Protein AF-A0A1E7FK14-F1 (afdb_monomer)

Organism: NCBI:txid635003

Structure (mmCIF, N/CA/C/O backbone):
data_AF-A0A1E7FK14-F1
#
_entry.id   AF-A0A1E7FK14-F1
#
loop_
_atom_site.group_PDB
_atom_site.id
_atom_site.type_symbol
_atom_site.label_atom_id
_atom_site.label_alt_id
_atom_site.label_comp_id
_atom_site.label_asym_id
_atom_site.label_entity_id
_atom_site.label_seq_id
_atom_site.pdbx_PDB_ins_code
_atom_site.Cartn_x
_atom_site.Cartn_y
_atom_site.Cartn_z
_atom_site.occupancy
_atom_site.B_iso_or_equiv
_atom_site.auth_seq_id
_atom_site.auth_comp_id
_atom_site.auth_asym_id
_atom_site.auth_atom_id
_atom_site.pdbx_PDB_model_num
ATOM 1 N N . MET A 1 1 ? -9.825 103.302 -11.174 1.00 54.91 1 MET A N 1
ATOM 2 C CA . MET A 1 1 ? -8.978 102.121 -10.896 1.00 54.91 1 MET A CA 1
ATOM 3 C C . MET A 1 1 ? -7.539 102.565 -11.020 1.00 54.91 1 MET A C 1
ATOM 5 O O . MET A 1 1 ? -7.204 103.149 -12.040 1.00 54.91 1 MET A O 1
ATOM 9 N N . SER A 1 2 ? -6.753 102.383 -9.963 1.00 63.03 2 SER A N 1
ATOM 10 C CA . SER A 1 2 ? -5.361 102.834 -9.894 1.00 63.03 2 SER A CA 1
ATOM 11 C C . SER A 1 2 ? -4.469 101.930 -10.756 1.00 63.03 2 SER A C 1
ATOM 13 O O . SER A 1 2 ? -4.699 100.721 -10.796 1.00 63.03 2 SER A O 1
ATOM 15 N N . GLU A 1 3 ? -3.441 102.471 -11.422 1.00 67.12 3 GLU A N 1
ATOM 16 C CA . GLU A 1 3 ? -2.403 101.675 -12.116 1.00 67.12 3 GLU A CA 1
ATOM 17 C C . GLU A 1 3 ? -1.784 100.604 -11.198 1.00 67.12 3 GLU A C 1
ATOM 19 O O . GLU A 1 3 ? -1.398 99.522 -11.649 1.00 67.12 3 GLU A O 1
ATOM 24 N N . LEU A 1 4 ? -1.776 100.864 -9.887 1.00 66.75 4 LEU A N 1
ATOM 25 C CA . LEU A 1 4 ? -1.326 99.931 -8.861 1.00 66.75 4 LEU A CA 1
ATOM 26 C C . LEU A 1 4 ? -2.174 98.644 -8.822 1.00 66.75 4 LEU A C 1
ATOM 28 O O . LEU A 1 4 ? -1.624 97.551 -8.686 1.00 66.75 4 LEU A O 1
ATOM 32 N N . ASP A 1 5 ? -3.490 98.740 -9.030 1.00 65.00 5 ASP A N 1
ATOM 33 C CA . ASP A 1 5 ? -4.395 97.581 -9.027 1.00 65.00 5 ASP A CA 1
ATOM 34 C C . ASP A 1 5 ? -4.192 96.698 -10.271 1.00 65.00 5 ASP A C 1
A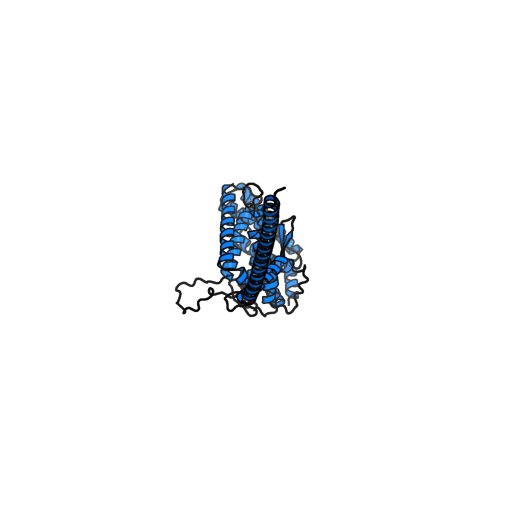TOM 36 O O . ASP A 1 5 ? -4.296 95.467 -10.204 1.00 65.00 5 ASP A O 1
ATOM 40 N N . GLN A 1 6 ? -3.847 97.301 -11.417 1.00 69.44 6 GLN A N 1
ATOM 41 C CA . GLN A 1 6 ? -3.500 96.560 -12.636 1.00 69.44 6 GLN A CA 1
ATOM 42 C C . GLN A 1 6 ? -2.147 95.850 -12.511 1.00 69.44 6 GLN A C 1
ATOM 44 O O . GLN A 1 6 ? -2.032 94.692 -12.922 1.00 69.44 6 GLN A O 1
ATOM 49 N N . LEU A 1 7 ? -1.150 96.489 -11.893 1.00 69.50 7 LEU A N 1
ATOM 50 C CA . LEU A 1 7 ? 0.145 95.868 -11.602 1.00 69.50 7 LEU A CA 1
ATOM 51 C C . LEU A 1 7 ? 0.003 94.681 -10.641 1.00 69.50 7 LEU A C 1
ATOM 53 O O . LEU A 1 7 ? 0.540 93.607 -10.917 1.00 69.50 7 LEU A O 1
ATOM 57 N N . ILE A 1 8 ? -0.783 94.823 -9.569 1.00 70.81 8 ILE A N 1
ATOM 58 C CA . ILE A 1 8 ? -1.052 93.738 -8.612 1.00 70.81 8 ILE A CA 1
ATO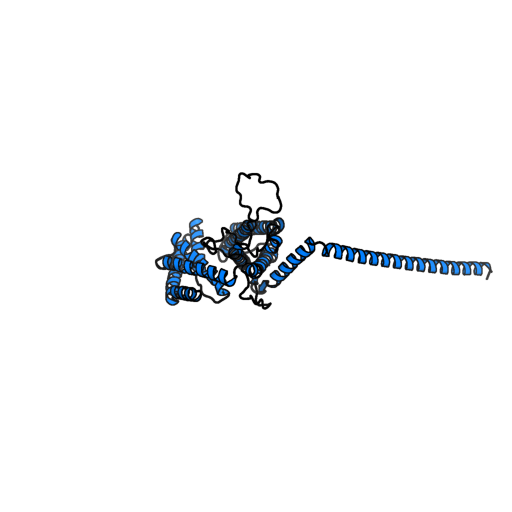M 59 C C . ILE A 1 8 ? -1.802 92.577 -9.293 1.00 70.81 8 ILE A C 1
ATOM 61 O O . ILE A 1 8 ? -1.426 91.411 -9.135 1.00 70.81 8 ILE A O 1
ATOM 65 N N . SER A 1 9 ? -2.810 92.870 -10.122 1.00 74.69 9 SER A N 1
ATOM 66 C CA . SER A 1 9 ? -3.571 91.857 -10.871 1.00 74.69 9 SER A CA 1
ATOM 67 C C . SER A 1 9 ? -2.709 91.093 -11.887 1.00 74.69 9 SER A C 1
ATOM 69 O O . SER A 1 9 ? -2.771 89.858 -11.966 1.00 74.69 9 SER A O 1
ATOM 71 N N . ASN A 1 10 ? -1.840 91.796 -12.619 1.00 73.44 10 ASN A N 1
ATOM 72 C CA . ASN A 1 10 ? -0.909 91.176 -13.562 1.00 73.44 10 ASN A CA 1
ATOM 73 C C . ASN A 1 10 ? 0.128 90.310 -12.839 1.00 73.44 10 ASN A C 1
ATOM 75 O O . ASN A 1 10 ? 0.383 89.184 -13.266 1.00 73.44 10 ASN A O 1
ATOM 79 N N . ASN A 1 11 ? 0.638 90.757 -11.689 1.00 75.00 11 ASN A N 1
ATOM 80 C CA . ASN A 1 11 ? 1.580 89.975 -10.891 1.00 75.00 11 ASN A CA 1
ATOM 81 C C . ASN A 1 11 ? 0.926 88.694 -10.328 1.00 75.00 11 ASN A C 1
ATOM 83 O O . ASN A 1 11 ? 1.522 87.614 -10.335 1.00 75.00 11 ASN A O 1
ATOM 87 N N . HIS A 1 12 ? -0.351 88.754 -9.934 1.00 74.38 12 HIS A N 1
ATOM 88 C CA . HIS A 1 12 ? -1.115 87.566 -9.538 1.00 74.38 12 HIS A CA 1
ATOM 89 C C . HIS A 1 12 ? -1.366 86.586 -10.693 1.00 74.38 12 HIS A C 1
ATOM 91 O O . HIS A 1 12 ? -1.294 85.370 -10.479 1.00 74.38 12 HIS A O 1
ATOM 97 N N . LYS A 1 13 ? -1.630 87.073 -11.915 1.00 79.19 13 LYS A N 1
ATOM 98 C CA . LYS A 1 13 ? -1.762 86.215 -13.107 1.00 79.19 13 LYS A CA 1
ATOM 99 C C . LYS A 1 13 ? -0.442 85.523 -13.447 1.00 79.19 13 LYS A C 1
ATOM 101 O O . LYS A 1 13 ? -0.444 84.306 -13.637 1.00 79.19 13 LYS A O 1
ATOM 106 N N . THR A 1 14 ? 0.674 86.250 -13.430 1.00 79.75 14 THR A N 1
ATOM 107 C CA . THR A 1 14 ? 2.014 85.694 -13.679 1.00 79.75 14 THR A CA 1
ATOM 108 C C . THR A 1 14 ? 2.377 84.640 -12.633 1.00 79.75 14 THR A C 1
ATOM 110 O O . THR A 1 14 ? 2.727 83.514 -12.987 1.00 79.75 14 THR A O 1
ATOM 113 N N . ASN A 1 15 ? 2.151 84.927 -11.347 1.00 80.44 15 ASN A N 1
ATOM 114 C CA . ASN A 1 15 ? 2.373 83.965 -10.264 1.00 80.44 15 ASN A CA 1
ATOM 115 C C . ASN A 1 15 ? 1.471 82.721 -10.371 1.00 80.44 15 ASN A C 1
ATOM 117 O O . ASN A 1 15 ? 1.898 81.609 -10.047 1.00 80.44 15 ASN A O 1
ATOM 121 N N . ARG A 1 16 ? 0.232 82.858 -10.866 1.00 79.06 16 ARG A N 1
ATOM 122 C CA . ARG A 1 16 ? -0.641 81.705 -11.160 1.00 79.06 16 ARG A CA 1
ATOM 123 C C . ARG A 1 16 ? -0.101 80.843 -12.300 1.00 79.06 16 ARG A C 1
ATOM 125 O O . ARG A 1 16 ? -0.179 79.618 -12.202 1.00 79.06 16 ARG A O 1
ATOM 132 N N . ILE A 1 17 ? 0.438 81.450 -13.358 1.00 84.94 17 ILE A N 1
ATOM 133 C CA . ILE A 1 17 ? 1.021 80.729 -14.500 1.00 84.94 17 ILE A CA 1
ATOM 134 C C . ILE A 1 17 ? 2.284 79.976 -14.066 1.00 84.94 17 ILE A C 1
ATOM 136 O O . ILE A 1 17 ? 2.394 78.782 -14.352 1.00 84.94 17 ILE A O 1
ATOM 140 N N . ILE A 1 18 ? 3.170 80.622 -13.302 1.00 84.25 18 ILE A N 1
ATOM 141 C CA . ILE A 1 18 ? 4.391 80.004 -12.759 1.00 84.25 18 ILE A CA 1
ATOM 142 C C . ILE A 1 18 ? 4.031 78.792 -11.892 1.00 84.25 18 ILE A C 1
ATOM 144 O O . ILE A 1 18 ? 4.452 77.676 -12.196 1.00 84.25 18 ILE A O 1
ATOM 148 N N . ARG A 1 19 ? 3.128 78.953 -10.913 1.00 81.75 19 ARG A N 1
ATOM 149 C CA . ARG A 1 19 ? 2.678 77.839 -10.054 1.00 81.75 19 ARG A CA 1
ATOM 150 C C . ARG A 1 19 ? 2.015 76.705 -10.843 1.00 81.75 19 ARG A C 1
ATOM 152 O O . ARG A 1 19 ? 2.144 75.534 -10.482 1.00 81.75 19 ARG A O 1
ATOM 159 N N . LYS A 1 20 ? 1.282 77.012 -11.922 1.00 85.75 20 LYS A N 1
ATOM 160 C CA . LYS A 1 20 ? 0.668 75.991 -12.792 1.00 85.75 20 LYS A CA 1
ATOM 161 C C . LYS A 1 20 ? 1.730 75.219 -13.582 1.00 85.75 20 LYS A C 1
ATOM 163 O O . LYS A 1 20 ? 1.601 74.001 -13.721 1.00 85.75 20 LYS A O 1
ATOM 168 N N . ASN A 1 21 ? 2.775 75.894 -14.056 1.00 83.12 21 ASN A N 1
ATOM 169 C CA . ASN A 1 21 ? 3.895 75.267 -14.757 1.00 83.12 21 ASN A CA 1
ATOM 170 C C . ASN A 1 21 ? 4.758 74.420 -13.814 1.00 83.12 21 ASN A C 1
ATOM 172 O O . ASN A 1 21 ? 5.048 73.274 -14.148 1.00 83.12 21 ASN A O 1
ATOM 176 N N . GLU A 1 22 ? 5.052 74.894 -12.603 1.00 86.81 22 GLU A N 1
ATOM 177 C CA . GLU A 1 22 ? 5.749 74.113 -11.570 1.00 86.81 22 GLU A CA 1
ATOM 178 C C . GLU A 1 22 ? 4.989 72.832 -11.209 1.00 86.81 22 GLU A C 1
ATOM 180 O O . GLU A 1 22 ? 5.571 71.749 -11.156 1.00 86.81 22 GLU A O 1
ATOM 185 N N . ARG A 1 23 ? 3.660 72.913 -11.040 1.00 85.69 23 ARG A N 1
ATOM 186 C CA . ARG A 1 23 ? 2.816 71.728 -10.801 1.00 85.69 23 ARG A CA 1
ATOM 187 C C . ARG A 1 23 ? 2.854 70.747 -11.974 1.00 85.69 23 ARG A C 1
ATOM 189 O O . ARG A 1 23 ? 2.904 69.539 -11.746 1.00 85.69 23 ARG A O 1
ATOM 196 N N . LYS A 1 24 ? 2.851 71.237 -13.221 1.00 86.50 24 LYS A N 1
ATOM 197 C CA . LYS A 1 24 ? 2.986 70.387 -14.418 1.00 86.50 24 LYS A CA 1
ATOM 198 C C . LYS A 1 24 ? 4.355 69.710 -14.483 1.00 86.50 24 LYS A C 1
ATOM 200 O O . LYS A 1 24 ? 4.405 68.517 -14.765 1.00 86.50 24 LYS A O 1
ATOM 205 N N . ILE A 1 25 ? 5.436 70.434 -14.191 1.00 88.50 25 ILE A N 1
ATOM 206 C CA . ILE A 1 25 ? 6.802 69.891 -14.160 1.00 88.50 25 ILE A CA 1
ATOM 207 C C . ILE A 1 25 ? 6.919 68.836 -13.057 1.00 88.50 25 ILE A C 1
ATOM 209 O O . ILE A 1 25 ? 7.339 67.717 -13.332 1.00 88.50 25 ILE A O 1
ATOM 213 N N . LYS A 1 26 ? 6.439 69.125 -11.840 1.00 85.94 26 LYS A N 1
ATOM 214 C CA . LYS A 1 26 ? 6.441 68.164 -10.728 1.00 85.94 26 LYS A CA 1
ATOM 215 C C . LYS A 1 26 ? 5.633 66.905 -11.057 1.00 85.94 26 LYS A C 1
ATOM 217 O O . LYS A 1 26 ? 6.089 65.802 -10.767 1.00 85.94 26 LYS A O 1
ATOM 222 N N . LYS A 1 27 ? 4.474 67.045 -11.716 1.00 87.12 27 LYS A N 1
ATOM 223 C CA . LYS A 1 27 ? 3.667 65.900 -12.171 1.00 87.12 27 LYS A CA 1
ATOM 224 C C . LYS A 1 27 ? 4.390 65.086 -13.250 1.00 87.12 27 LYS A C 1
ATOM 226 O O . LYS A 1 27 ? 4.413 63.866 -13.141 1.00 87.12 27 LYS A O 1
ATOM 231 N N . ARG A 1 28 ? 5.017 65.727 -14.247 1.00 86.38 28 ARG A N 1
ATOM 232 C CA . ARG A 1 28 ? 5.818 65.032 -15.277 1.00 86.38 28 ARG A CA 1
ATOM 233 C C . ARG A 1 28 ? 7.007 64.296 -14.664 1.00 86.38 28 ARG A C 1
ATOM 235 O O . ARG A 1 28 ? 7.205 63.134 -14.986 1.00 86.38 28 ARG A O 1
ATOM 242 N N . ASN A 1 29 ? 7.734 64.924 -13.742 1.00 85.62 29 ASN A N 1
ATOM 243 C CA . ASN A 1 29 ? 8.875 64.301 -13.069 1.00 85.62 29 ASN A CA 1
ATOM 244 C C . ASN A 1 29 ? 8.442 63.124 -12.186 1.00 85.62 29 ASN A C 1
ATOM 246 O O . ASN A 1 29 ? 9.117 62.102 -12.167 1.00 85.62 29 ASN A O 1
ATOM 250 N N . CYS A 1 30 ? 7.297 63.231 -11.505 1.00 88.06 30 CYS A N 1
ATOM 251 C CA . CYS A 1 30 ? 6.733 62.126 -10.731 1.00 88.06 30 CYS A CA 1
ATOM 252 C C . CYS A 1 30 ? 6.339 60.946 -11.630 1.00 88.06 30 CYS A C 1
ATOM 254 O O . CYS A 1 30 ? 6.699 59.817 -11.319 1.00 88.06 30 CYS A O 1
ATOM 256 N N . VAL A 1 31 ? 5.681 61.207 -12.767 1.00 86.75 31 VAL A N 1
ATOM 257 C CA . VAL A 1 31 ? 5.332 60.163 -13.746 1.00 86.75 31 VAL A CA 1
ATOM 258 C C . VAL A 1 31 ? 6.583 59.519 -14.344 1.00 86.75 31 VAL A C 1
ATOM 260 O O . VAL A 1 31 ? 6.646 58.301 -14.422 1.00 86.75 31 VAL A O 1
ATOM 263 N N . LEU A 1 32 ? 7.600 60.305 -14.713 1.00 85.50 32 LEU A N 1
ATOM 264 C CA . LEU A 1 32 ? 8.857 59.768 -15.242 1.00 85.50 32 LEU A CA 1
ATOM 265 C C . LEU A 1 32 ? 9.575 58.888 -14.213 1.00 85.50 32 LEU A C 1
ATOM 267 O O . LEU A 1 32 ? 10.048 57.807 -14.555 1.00 85.50 32 LEU A O 1
ATOM 271 N N . LEU A 1 33 ? 9.615 59.313 -12.947 1.00 86.75 33 LEU A N 1
ATOM 272 C CA . LEU A 1 33 ? 10.213 58.534 -11.865 1.00 86.75 33 LEU A CA 1
ATOM 273 C C . LEU A 1 33 ? 9.474 57.203 -11.661 1.00 86.75 33 LEU A C 1
ATOM 275 O O . LEU A 1 33 ? 10.119 56.159 -11.580 1.00 86.75 33 LEU A O 1
ATOM 279 N N . THR A 1 34 ? 8.137 57.214 -11.618 1.00 84.31 34 THR A N 1
ATOM 280 C CA . THR A 1 34 ? 7.356 55.981 -11.438 1.00 84.31 34 THR A CA 1
ATOM 281 C C . THR A 1 34 ? 7.492 55.045 -12.634 1.00 84.31 34 THR A C 1
ATOM 283 O O . THR A 1 34 ? 7.679 53.846 -12.433 1.00 84.31 34 THR A O 1
ATOM 286 N N . THR A 1 35 ? 7.491 55.565 -13.867 1.00 85.38 35 THR A N 1
ATOM 287 C CA . THR A 1 35 ? 7.734 54.739 -15.058 1.00 85.38 35 THR A CA 1
ATOM 288 C C . THR A 1 35 ? 9.134 54.137 -15.060 1.00 85.38 35 THR A C 1
ATOM 290 O O . THR A 1 35 ? 9.269 52.954 -15.350 1.00 85.38 35 THR A O 1
ATOM 293 N N . SER A 1 36 ? 10.164 54.895 -14.668 1.00 84.62 36 SER A N 1
ATOM 294 C CA . SER A 1 36 ? 11.542 54.393 -14.595 1.00 84.62 36 SER A CA 1
ATOM 295 C C . SER A 1 36 ? 11.709 53.312 -13.528 1.00 84.62 36 SER A C 1
ATOM 297 O O . SER A 1 36 ? 12.383 52.315 -13.775 1.00 84.62 36 SER A O 1
ATOM 299 N N . ILE A 1 37 ? 11.064 53.457 -12.365 1.00 87.81 37 ILE A N 1
ATOM 300 C CA . ILE A 1 37 ? 11.082 52.433 -11.307 1.00 87.81 37 ILE A CA 1
ATOM 301 C C . ILE A 1 37 ? 10.386 51.150 -11.776 1.00 87.81 37 ILE A C 1
ATOM 303 O O . ILE A 1 37 ? 10.917 50.064 -11.558 1.00 87.81 37 ILE A O 1
ATOM 307 N N . LEU A 1 38 ? 9.238 51.253 -12.455 1.00 85.81 38 LEU A N 1
ATOM 308 C CA . LEU A 1 38 ? 8.543 50.086 -13.009 1.00 85.81 38 LEU A CA 1
ATOM 309 C C . LEU A 1 38 ? 9.381 49.379 -14.080 1.00 85.81 3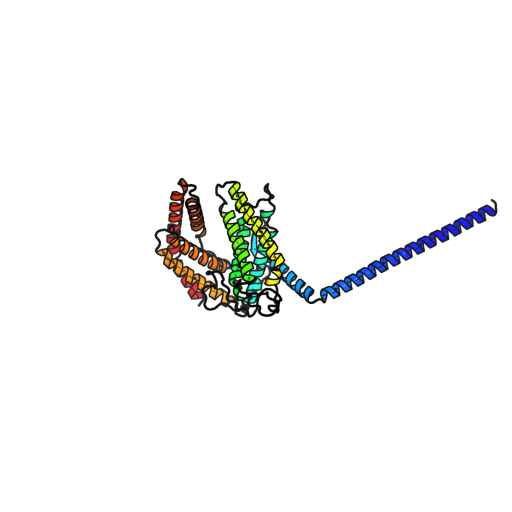8 LEU A C 1
ATOM 311 O O . LEU A 1 38 ? 9.474 48.152 -14.074 1.00 85.81 38 LEU A O 1
ATOM 315 N N . LEU A 1 39 ? 10.041 50.141 -14.956 1.00 85.56 39 LEU A N 1
ATOM 316 C CA . LEU A 1 39 ? 10.931 49.595 -15.982 1.00 85.56 39 LEU A CA 1
ATOM 317 C C . LEU A 1 39 ? 12.130 48.877 -15.352 1.00 85.56 39 LEU A C 1
ATOM 319 O O . LEU A 1 39 ? 12.383 47.720 -15.682 1.00 85.56 39 LEU A O 1
ATOM 323 N N . LEU A 1 40 ? 12.804 49.499 -14.380 1.00 85.31 40 LEU A N 1
ATOM 324 C CA . LEU A 1 40 ? 13.909 48.874 -13.644 1.00 85.31 40 LEU A CA 1
ATOM 325 C C . LEU A 1 40 ? 13.457 47.626 -12.873 1.00 85.31 40 LEU A C 1
ATOM 327 O O . LEU A 1 40 ? 14.150 46.611 -12.900 1.00 85.31 40 LEU A O 1
ATOM 331 N N . GLY A 1 41 ? 12.278 47.666 -12.246 1.00 86.25 41 GLY A N 1
ATOM 332 C CA . GLY A 1 41 ? 11.672 46.512 -11.582 1.00 86.25 41 GLY A CA 1
ATOM 333 C C . GLY A 1 41 ? 11.380 45.364 -12.551 1.00 86.25 41 GLY A C 1
ATOM 334 O O . GLY A 1 41 ? 11.670 44.211 -12.235 1.00 86.25 41 GLY A O 1
ATOM 335 N N . SER A 1 42 ? 10.885 45.669 -13.755 1.00 81.50 42 SER A N 1
ATOM 336 C CA . SER A 1 42 ? 10.626 44.663 -14.792 1.00 81.50 42 SER A CA 1
ATOM 337 C C . SER A 1 42 ? 11.917 44.019 -15.310 1.00 81.50 42 SER A C 1
ATOM 339 O O . SER A 1 42 ? 12.003 42.795 -15.370 1.00 81.50 42 SER A O 1
ATOM 341 N N . VAL A 1 43 ? 12.960 44.813 -15.585 1.00 83.38 43 VAL A N 1
ATOM 342 C CA . VAL A 1 43 ? 14.268 44.310 -16.037 1.00 83.38 43 VAL A CA 1
ATOM 343 C C . VAL A 1 43 ? 14.927 43.469 -14.946 1.00 83.38 43 VAL A C 1
ATOM 345 O O . VAL A 1 43 ? 15.436 42.386 -15.229 1.00 83.38 43 VAL A O 1
ATOM 348 N N . PHE A 1 44 ? 14.875 43.912 -13.687 1.00 82.19 44 PHE A N 1
ATOM 349 C CA . PHE A 1 44 ? 15.391 43.137 -12.561 1.00 82.19 44 PHE A CA 1
ATOM 350 C C . PHE A 1 44 ? 14.621 41.824 -12.374 1.00 82.19 44 PHE A C 1
ATOM 352 O O . PHE A 1 44 ? 15.240 40.776 -12.205 1.00 82.19 44 PHE A O 1
ATOM 359 N N . GLY A 1 45 ? 13.289 41.849 -12.476 1.00 78.00 45 GLY A N 1
ATOM 360 C CA . GLY A 1 45 ? 12.452 40.649 -12.434 1.00 78.00 45 GLY A CA 1
ATOM 361 C C . GLY A 1 45 ? 12.806 39.652 -13.539 1.00 78.00 45 GLY A C 1
ATOM 362 O O . GLY A 1 45 ? 12.972 38.465 -13.263 1.00 78.00 45 GLY A O 1
ATOM 363 N N . VAL A 1 46 ? 13.017 40.137 -14.766 1.00 74.56 46 VAL A N 1
ATOM 364 C CA . VAL A 1 46 ? 13.445 39.322 -15.912 1.00 74.56 46 VAL A CA 1
ATOM 365 C C . VAL A 1 46 ? 14.848 38.742 -15.695 1.00 74.56 46 VAL A C 1
ATOM 367 O O . VAL A 1 46 ? 15.056 37.551 -15.914 1.00 74.56 46 VAL A O 1
ATOM 370 N N . LEU A 1 47 ? 15.807 39.524 -15.193 1.00 75.44 47 LEU A N 1
ATOM 371 C CA . LEU A 1 47 ? 17.159 39.036 -14.893 1.00 75.44 47 LEU A CA 1
ATOM 372 C C . LEU A 1 47 ? 17.172 38.002 -13.762 1.00 75.44 47 LEU A C 1
ATOM 374 O O . LEU A 1 47 ? 17.884 37.003 -13.855 1.00 75.44 47 LEU A O 1
ATOM 378 N N . VAL A 1 48 ? 16.373 38.199 -12.709 1.00 72.38 48 VAL A N 1
ATOM 379 C CA . VAL A 1 48 ? 16.197 37.213 -11.632 1.00 72.38 48 VAL A CA 1
ATOM 380 C C . VAL A 1 48 ? 15.530 35.948 -12.168 1.00 72.38 48 VAL A C 1
ATOM 382 O O . VAL A 1 48 ? 15.966 34.851 -11.822 1.00 72.38 48 VAL A O 1
ATOM 385 N N . PHE A 1 49 ? 14.534 36.078 -13.047 1.00 73.12 49 PHE A N 1
ATOM 386 C CA . PHE A 1 49 ? 13.909 34.945 -13.724 1.00 73.12 49 PHE A CA 1
ATOM 387 C C . PHE A 1 49 ? 14.929 34.166 -14.562 1.00 73.12 49 PHE A C 1
ATOM 389 O O . PHE A 1 49 ? 15.069 32.968 -14.354 1.00 73.12 49 PHE A O 1
ATOM 396 N N . PHE A 1 50 ? 15.717 34.822 -15.421 1.00 70.69 50 PHE A N 1
ATOM 397 C CA . PHE A 1 50 ? 16.750 34.158 -16.227 1.00 70.69 50 PHE A CA 1
ATOM 398 C C . PHE A 1 50 ? 17.878 33.561 -15.383 1.00 70.69 50 PHE A C 1
ATOM 400 O O . PHE A 1 50 ? 18.322 32.449 -15.659 1.00 70.69 50 PHE A O 1
ATOM 407 N N . LYS A 1 51 ? 18.325 34.239 -14.323 1.00 71.81 51 LYS A N 1
ATOM 408 C CA . LYS A 1 51 ? 19.317 33.705 -13.376 1.00 71.81 51 LYS A CA 1
ATOM 409 C C . LYS A 1 51 ? 18.786 32.487 -12.615 1.00 71.81 51 LYS A C 1
ATOM 411 O O . LYS A 1 51 ? 19.528 31.538 -12.372 1.00 71.81 51 LYS A O 1
ATOM 416 N N . ASN A 1 52 ? 17.503 32.482 -12.261 1.00 64.56 52 ASN A N 1
ATOM 417 C CA . ASN A 1 52 ? 16.877 31.334 -11.616 1.00 64.56 52 ASN A CA 1
ATOM 418 C C . ASN A 1 52 ? 16.569 30.209 -12.609 1.00 64.56 52 ASN A C 1
ATOM 420 O O . ASN A 1 52 ? 16.749 29.054 -12.243 1.00 64.56 52 ASN A O 1
ATOM 424 N N . ALA A 1 53 ? 16.174 30.513 -13.843 1.00 61.31 53 ALA A N 1
ATOM 425 C CA . ALA A 1 53 ? 15.908 29.532 -14.892 1.00 61.31 53 ALA A CA 1
ATOM 426 C C . ALA A 1 53 ? 17.197 28.888 -15.428 1.00 61.31 53 ALA A C 1
ATOM 428 O O . ALA A 1 53 ? 17.190 27.718 -15.789 1.00 61.31 53 ALA A O 1
ATOM 429 N N . SER A 1 54 ? 18.319 29.616 -15.427 1.00 64.06 54 SER A N 1
ATOM 430 C CA . SER A 1 54 ? 19.631 29.096 -15.845 1.00 64.06 54 SER A CA 1
ATOM 431 C C . SER A 1 54 ? 20.350 28.291 -14.763 1.00 64.06 54 SER A C 1
ATOM 433 O O . SER A 1 54 ? 21.325 27.605 -15.063 1.00 64.06 54 SER A O 1
ATOM 435 N N . ASN A 1 55 ? 19.888 28.323 -13.506 1.00 69.06 55 ASN A N 1
ATOM 436 C CA . ASN A 1 55 ? 20.484 27.505 -12.458 1.00 69.06 55 ASN A CA 1
ATOM 437 C C . ASN A 1 55 ? 20.056 26.036 -12.647 1.00 69.06 55 ASN A C 1
ATOM 439 O O . ASN A 1 55 ? 18.878 25.716 -12.456 1.00 69.06 55 ASN A O 1
ATOM 443 N N . PRO A 1 56 ? 20.982 25.107 -12.941 1.00 69.56 56 PRO A N 1
ATOM 444 C CA . PRO A 1 56 ? 20.643 23.707 -13.205 1.00 69.56 56 PRO A CA 1
ATOM 445 C C . PRO A 1 56 ? 19.944 23.024 -12.018 1.00 69.56 56 PRO A C 1
ATOM 447 O O . PRO A 1 56 ? 19.161 22.091 -12.202 1.00 69.56 56 PRO A O 1
ATOM 450 N N . ASN A 1 57 ? 20.157 23.507 -10.786 1.00 68.19 57 ASN A N 1
ATOM 451 C CA . ASN A 1 57 ? 19.437 23.005 -9.615 1.00 68.19 57 ASN A CA 1
ATOM 452 C C . ASN A 1 57 ? 17.955 23.415 -9.610 1.00 68.19 57 ASN A C 1
ATOM 454 O O . ASN A 1 57 ? 17.120 22.649 -9.124 1.00 68.19 57 ASN A O 1
ATOM 458 N N . ASN A 1 58 ? 17.620 24.583 -10.160 1.00 65.31 58 ASN A N 1
ATOM 459 C CA . ASN A 1 58 ? 16.243 25.060 -10.273 1.00 65.31 58 ASN A CA 1
ATOM 460 C C . ASN A 1 58 ? 15.510 24.351 -11.414 1.00 65.31 58 ASN A C 1
ATOM 462 O O . ASN A 1 58 ? 14.393 23.899 -11.193 1.00 65.31 58 ASN A O 1
ATOM 466 N N . VAL A 1 59 ? 16.157 24.142 -12.569 1.00 68.31 59 VAL A N 1
ATOM 467 C CA . VAL A 1 59 ? 15.602 23.338 -13.682 1.00 68.31 59 VAL A CA 1
ATOM 468 C C . VAL A 1 59 ? 15.266 21.921 -13.216 1.00 68.31 59 VAL A C 1
ATOM 470 O O . VAL A 1 59 ? 14.183 21.406 -13.482 1.00 68.31 59 VAL A O 1
ATOM 473 N N . ARG A 1 60 ? 16.158 21.299 -12.438 1.00 67.69 60 ARG A N 1
ATOM 474 C CA . ARG A 1 60 ? 15.922 19.967 -11.867 1.00 67.69 60 ARG A CA 1
ATOM 475 C C . ARG A 1 60 ? 14.841 19.954 -10.790 1.00 67.69 60 ARG A C 1
ATOM 477 O O . ARG A 1 60 ? 14.084 18.996 -10.687 1.00 67.69 60 ARG A O 1
ATOM 484 N N . SER A 1 61 ? 14.773 20.991 -9.959 1.00 67.62 61 SER A N 1
ATOM 485 C CA . SER A 1 61 ? 13.695 21.100 -8.969 1.00 67.62 61 SER A CA 1
ATOM 486 C C . SER A 1 61 ? 12.345 21.281 -9.668 1.00 67.62 61 SER A C 1
ATOM 488 O O . SER A 1 61 ? 11.379 20.628 -9.287 1.00 67.62 61 SER A O 1
ATOM 490 N N . ALA A 1 62 ? 12.299 22.077 -10.739 1.00 70.81 62 ALA A N 1
ATOM 491 C CA . ALA A 1 62 ? 11.124 22.247 -11.583 1.00 70.81 62 ALA A CA 1
ATOM 492 C C . ALA A 1 62 ? 10.724 20.942 -12.290 1.00 70.81 62 ALA A C 1
ATOM 494 O O . ALA A 1 62 ? 9.538 20.634 -12.332 1.00 70.81 62 ALA A O 1
ATOM 495 N N . SER A 1 63 ? 11.679 20.131 -12.766 1.00 82.69 63 SER A N 1
ATOM 496 C CA . SER A 1 63 ? 11.359 18.833 -13.377 1.00 82.69 63 SER A CA 1
ATOM 497 C C . SER A 1 63 ? 10.795 17.831 -12.365 1.00 82.69 63 SER A C 1
ATOM 499 O O . SER A 1 63 ? 9.820 17.147 -12.665 1.00 82.69 63 SER A O 1
ATOM 501 N N . ILE A 1 64 ? 11.335 17.786 -11.140 1.00 83.94 64 ILE A N 1
ATOM 502 C CA . ILE A 1 64 ? 10.786 16.963 -10.049 1.00 83.94 64 ILE A CA 1
ATOM 503 C C . ILE A 1 64 ? 9.362 17.406 -9.698 1.00 83.94 64 ILE A C 1
ATOM 505 O O . ILE A 1 64 ? 8.475 16.566 -9.579 1.00 83.94 64 ILE A O 1
ATOM 509 N N . ILE A 1 65 ? 9.134 18.715 -9.557 1.00 84.25 65 ILE A N 1
ATOM 510 C CA . ILE A 1 65 ? 7.806 19.267 -9.260 1.00 84.25 65 ILE A CA 1
ATOM 511 C C . ILE A 1 65 ? 6.830 18.959 -10.400 1.00 84.25 65 ILE A C 1
ATOM 513 O O . ILE A 1 65 ? 5.729 18.495 -10.132 1.00 84.25 65 ILE A O 1
ATOM 517 N N . GLY A 1 66 ? 7.236 19.144 -11.659 1.00 83.56 66 GLY A N 1
ATOM 518 C CA . GLY A 1 66 ? 6.406 18.836 -12.825 1.00 83.56 66 GLY A CA 1
ATOM 519 C C . GLY A 1 66 ? 5.993 17.366 -12.878 1.00 83.56 66 GLY A C 1
ATOM 520 O O . GLY A 1 66 ? 4.824 17.062 -13.098 1.00 83.56 66 GLY A O 1
ATOM 521 N N . ARG A 1 67 ? 6.918 16.446 -12.582 1.00 86.94 67 ARG A N 1
ATOM 522 C CA . ARG A 1 67 ? 6.608 15.014 -12.475 1.00 86.94 67 ARG A CA 1
ATOM 523 C C . ARG A 1 67 ? 5.674 14.700 -11.308 1.00 86.94 67 ARG A C 1
ATOM 525 O O . ARG A 1 67 ? 4.776 13.885 -11.475 1.00 86.94 67 ARG A O 1
ATOM 532 N N . ALA A 1 68 ? 5.861 15.338 -10.154 1.00 89.44 68 ALA A N 1
ATOM 533 C CA . ALA A 1 68 ? 4.981 15.146 -9.004 1.00 89.44 68 ALA A CA 1
ATOM 534 C C . ALA A 1 68 ? 3.566 15.674 -9.270 1.00 89.44 68 ALA A C 1
ATOM 536 O O . ALA A 1 68 ? 2.595 15.010 -8.934 1.00 89.44 68 ALA A O 1
ATOM 537 N N . ILE A 1 69 ? 3.437 16.821 -9.943 1.00 88.56 69 ILE A N 1
ATOM 538 C CA . ILE A 1 69 ? 2.147 17.341 -10.417 1.00 88.56 69 ILE A CA 1
ATOM 539 C C . ILE A 1 69 ? 1.515 16.356 -11.404 1.00 88.56 69 ILE A C 1
ATOM 541 O O . ILE A 1 69 ? 0.327 16.061 -11.304 1.00 88.56 69 ILE A O 1
ATOM 545 N N . HIS A 1 70 ? 2.308 15.813 -12.331 1.00 89.75 70 HIS A N 1
ATOM 546 C CA . HIS A 1 70 ? 1.833 14.821 -13.286 1.00 89.75 70 HIS A CA 1
ATOM 547 C C . HIS A 1 70 ? 1.319 13.549 -12.595 1.00 89.75 70 HIS A C 1
ATOM 549 O O . HIS A 1 70 ? 0.206 13.121 -12.883 1.00 89.75 70 HIS A O 1
ATOM 555 N N . ALA A 1 71 ? 2.074 12.987 -11.650 1.00 91.00 71 ALA A N 1
ATOM 556 C CA . ALA A 1 71 ? 1.654 11.827 -10.865 1.00 91.00 71 ALA A CA 1
ATOM 557 C C . ALA A 1 71 ? 0.413 12.130 -10.009 1.00 91.00 71 ALA A C 1
ATOM 559 O O . ALA A 1 71 ? -0.543 11.363 -10.024 1.00 91.00 71 ALA A O 1
ATOM 560 N N . LYS A 1 72 ? 0.374 13.294 -9.343 1.00 92.56 72 LYS A N 1
ATOM 561 C CA . LYS A 1 72 ? -0.793 13.763 -8.581 1.00 92.56 72 LYS A CA 1
ATOM 562 C C . LYS A 1 72 ? -2.043 13.880 -9.456 1.00 92.56 72 LYS A C 1
ATOM 564 O O . LYS A 1 72 ? -3.126 13.557 -8.995 1.00 92.56 72 LYS A O 1
ATOM 569 N N . SER A 1 73 ? -1.906 14.285 -10.720 1.00 91.94 73 SER A N 1
ATOM 570 C CA . SER A 1 73 ? -3.041 14.379 -11.652 1.00 91.94 73 SER A CA 1
ATOM 571 C C . SER A 1 73 ? -3.630 13.032 -12.092 1.00 91.94 73 SER A C 1
ATOM 573 O O . SER A 1 73 ? -4.637 13.033 -12.787 1.00 91.94 73 SER A O 1
ATOM 575 N N . MET A 1 74 ? -3.000 11.907 -11.737 1.00 90.81 74 MET A N 1
ATOM 576 C CA . MET A 1 74 ? -3.550 10.560 -11.954 1.00 90.81 74 MET A CA 1
ATOM 577 C C . MET A 1 74 ? -4.347 10.054 -10.748 1.00 90.81 74 MET A C 1
ATOM 579 O O . MET A 1 74 ? -4.931 8.976 -10.809 1.00 90.81 74 MET A O 1
ATOM 583 N N . VAL A 1 75 ? -4.326 10.786 -9.632 1.00 93.81 75 VAL A N 1
ATOM 584 C CA . VAL A 1 75 ? -5.046 10.409 -8.420 1.00 93.81 75 VAL A CA 1
ATOM 585 C C . VAL A 1 75 ? -6.470 10.934 -8.516 1.00 93.81 75 VAL A C 1
ATOM 587 O O . VAL A 1 75 ? -6.686 12.145 -8.570 1.00 93.81 75 VAL A O 1
ATOM 590 N N . ASN A 1 76 ? -7.425 10.015 -8.482 1.00 94.06 76 ASN A N 1
ATOM 591 C CA . ASN A 1 76 ? -8.846 10.304 -8.415 1.00 94.06 76 ASN A CA 1
ATOM 592 C C . ASN A 1 76 ? -9.355 9.977 -7.012 1.00 94.06 76 ASN A C 1
ATOM 594 O O . ASN A 1 76 ? -9.036 8.927 -6.452 1.00 94.06 76 ASN A O 1
ATOM 598 N N . ILE A 1 77 ? -10.159 10.878 -6.458 1.00 93.75 77 ILE A N 1
ATOM 599 C CA . ILE A 1 77 ? -10.853 10.677 -5.188 1.00 93.75 77 ILE A CA 1
ATOM 600 C C . ILE A 1 77 ? -12.333 10.754 -5.511 1.00 93.75 77 ILE A C 1
ATOM 602 O O . ILE A 1 77 ? -12.810 11.790 -5.981 1.00 93.75 77 ILE A O 1
ATOM 606 N N . ASP A 1 78 ? -13.033 9.645 -5.316 1.00 92.06 78 ASP A N 1
ATOM 607 C CA . ASP A 1 78 ? -14.476 9.602 -5.488 1.00 92.06 78 ASP A CA 1
ATOM 608 C C . ASP A 1 78 ? -15.132 10.533 -4.447 1.00 92.06 78 ASP A C 1
ATOM 610 O O . ASP A 1 78 ? -14.881 10.377 -3.251 1.00 92.06 78 ASP A O 1
ATOM 614 N N . PRO A 1 79 ? -15.928 11.532 -4.865 1.00 88.62 79 PRO A N 1
ATOM 615 C CA . PRO A 1 79 ? -16.425 12.561 -3.955 1.00 88.62 79 PRO A CA 1
ATOM 616 C C . PRO A 1 79 ? -17.461 12.049 -2.947 1.00 88.62 79 PRO A C 1
ATOM 618 O O . PRO A 1 79 ? -17.656 12.698 -1.917 1.00 88.62 79 PRO A O 1
ATOM 621 N N . ASP A 1 80 ? -18.114 10.926 -3.247 1.00 87.69 80 ASP A N 1
ATOM 622 C CA . ASP A 1 80 ? -19.214 10.370 -2.459 1.00 87.69 80 ASP A CA 1
ATOM 623 C C . ASP A 1 80 ? -18.711 9.326 -1.459 1.00 87.69 80 ASP A C 1
ATOM 625 O O . ASP A 1 80 ? -19.250 9.183 -0.361 1.00 87.69 80 ASP A O 1
ATOM 629 N N . THR A 1 81 ? -17.675 8.583 -1.843 1.00 88.00 81 THR A N 1
ATOM 630 C CA . THR A 1 81 ? -17.138 7.463 -1.062 1.00 88.00 81 THR A CA 1
ATOM 631 C C . THR A 1 81 ? -15.772 7.748 -0.442 1.00 88.00 81 THR A C 1
ATOM 633 O O . THR A 1 81 ? -15.306 6.946 0.368 1.00 88.00 81 THR A O 1
ATOM 636 N N . ASP A 1 82 ? -15.131 8.858 -0.825 1.00 88.38 82 ASP A N 1
ATOM 637 C CA . ASP A 1 82 ? -13.739 9.206 -0.511 1.00 88.38 82 ASP A CA 1
ATOM 638 C C . ASP A 1 82 ? -12.747 8.078 -0.897 1.00 88.38 82 ASP A C 1
ATOM 640 O O . ASP A 1 82 ? -11.640 7.973 -0.363 1.00 88.38 82 ASP A O 1
ATOM 644 N N . VAL A 1 83 ? -13.130 7.211 -1.847 1.00 90.31 83 VAL A N 1
ATOM 645 C CA . VAL A 1 83 ? -12.278 6.124 -2.341 1.00 90.31 83 VAL A CA 1
ATOM 646 C C . VAL A 1 83 ? -11.205 6.701 -3.252 1.00 90.31 83 VAL A C 1
ATOM 648 O O . VAL A 1 83 ? -11.483 7.348 -4.264 1.00 90.31 83 VAL A O 1
ATOM 651 N N . TYR A 1 84 ? -9.955 6.408 -2.910 1.00 92.62 84 TYR A N 1
ATOM 652 C CA . TYR A 1 84 ? -8.792 6.771 -3.704 1.00 92.62 84 TYR A CA 1
ATOM 653 C C . TYR A 1 84 ? -8.551 5.726 -4.788 1.00 92.62 84 TYR A C 1
ATOM 655 O O . TYR A 1 84 ? -8.454 4.527 -4.516 1.00 92.62 84 TYR A O 1
ATOM 663 N N . SER A 1 85 ? -8.367 6.198 -6.011 1.00 90.44 85 SER A N 1
ATOM 664 C CA . SER A 1 85 ? -7.950 5.386 -7.145 1.00 90.44 85 SER A CA 1
ATOM 665 C C . SER A 1 85 ? -6.848 6.092 -7.925 1.00 90.44 85 SER A C 1
ATOM 667 O O . SER A 1 85 ? -6.717 7.316 -7.904 1.00 90.44 85 SER A O 1
ATOM 669 N N . VAL A 1 86 ? -6.019 5.300 -8.595 1.00 87.44 86 VAL A N 1
ATOM 670 C CA . VAL A 1 86 ? -5.018 5.796 -9.535 1.00 87.44 86 VAL A CA 1
ATOM 671 C C . VAL A 1 86 ? -5.474 5.390 -10.922 1.00 87.44 86 VAL A C 1
ATOM 673 O O . VAL A 1 86 ? -5.533 4.201 -11.235 1.00 87.44 86 VAL A O 1
ATOM 676 N N . ASP A 1 87 ? -5.805 6.379 -11.740 1.00 83.31 87 ASP A N 1
ATOM 677 C CA . ASP A 1 87 ? -6.255 6.155 -13.102 1.00 83.31 87 ASP A CA 1
ATOM 678 C C . ASP A 1 87 ? -5.102 6.357 -14.087 1.00 83.31 87 ASP A C 1
ATOM 680 O O . ASP A 1 87 ? -4.760 7.471 -14.493 1.00 83.31 87 ASP A O 1
ATOM 684 N N . ASN A 1 88 ? -4.514 5.236 -14.496 1.00 68.81 88 ASN A N 1
ATOM 685 C CA . ASN A 1 88 ? -3.504 5.208 -15.552 1.00 68.81 88 ASN A CA 1
ATOM 686 C C . ASN A 1 88 ? -4.133 5.290 -16.962 1.00 68.81 88 ASN A C 1
ATOM 688 O O . ASN A 1 88 ? -3.422 5.475 -17.951 1.00 68.81 88 ASN A O 1
ATOM 692 N N . THR A 1 89 ? -5.463 5.173 -17.070 1.00 61.53 89 THR A N 1
ATOM 693 C CA . THR A 1 89 ? -6.223 5.109 -18.329 1.00 61.53 89 THR A CA 1
ATOM 694 C C . THR A 1 89 ? -6.756 6.463 -18.792 1.00 61.53 89 THR A C 1
ATOM 696 O O . THR A 1 89 ? -6.783 6.700 -20.000 1.00 61.53 89 THR A O 1
ATOM 699 N N . ALA A 1 90 ? -7.063 7.395 -17.878 1.00 54.59 90 ALA A N 1
ATOM 700 C CA . ALA A 1 90 ? -7.555 8.746 -18.195 1.00 54.59 90 ALA A CA 1
ATOM 701 C C . ALA A 1 90 ? -6.641 9.555 -19.136 1.00 54.59 90 ALA A C 1
ATOM 703 O O . ALA A 1 90 ? -7.071 10.554 -19.711 1.00 54.59 90 ALA A O 1
ATOM 704 N N . LYS A 1 91 ? -5.383 9.132 -19.321 1.00 55.59 91 LYS A N 1
ATOM 705 C CA . LYS A 1 91 ? -4.429 9.750 -20.255 1.00 55.59 91 LYS A CA 1
ATOM 706 C C . LYS A 1 91 ? -3.950 8.840 -21.385 1.00 55.59 91 LYS A C 1
ATOM 708 O O . LYS A 1 91 ? -2.998 9.216 -22.059 1.00 55.59 91 LYS A O 1
ATOM 713 N N . GLN A 1 92 ? -4.570 7.673 -21.594 1.00 56.12 92 GLN A N 1
ATOM 714 C CA . GLN A 1 92 ? -4.089 6.660 -22.543 1.00 56.12 92 GLN A CA 1
ATOM 715 C C . GLN A 1 92 ? -2.581 6.419 -22.382 1.00 56.12 92 GLN A C 1
ATOM 717 O O . GLN A 1 92 ? -1.818 6.546 -23.341 1.00 56.12 92 GLN A O 1
ATOM 722 N N . ILE A 1 93 ? -2.122 6.113 -21.162 1.00 65.75 93 ILE A N 1
ATOM 723 C CA . ILE A 1 93 ? -0.741 5.656 -20.991 1.00 65.75 93 ILE A CA 1
ATOM 724 C C . ILE A 1 93 ? -0.680 4.263 -21.614 1.00 65.75 93 ILE A C 1
ATOM 726 O O . ILE A 1 93 ? -0.930 3.253 -20.962 1.00 65.75 93 ILE A O 1
ATOM 730 N N . ILE A 1 94 ? -0.414 4.222 -22.917 1.00 69.56 94 ILE A N 1
ATOM 731 C CA . ILE A 1 94 ? -0.021 3.005 -23.608 1.00 69.56 94 ILE A CA 1
ATOM 732 C C . ILE A 1 94 ? 1.316 2.648 -22.981 1.00 69.56 94 ILE A C 1
ATOM 734 O O . ILE A 1 94 ? 2.259 3.422 -23.108 1.00 69.56 94 ILE A O 1
ATOM 738 N N . ILE A 1 95 ? 1.361 1.539 -22.247 1.00 76.50 95 ILE A N 1
ATOM 739 C CA . ILE A 1 95 ? 2.590 0.960 -21.707 1.00 76.50 95 ILE A CA 1
ATOM 740 C C . ILE A 1 95 ? 3.147 0.077 -22.825 1.00 76.50 95 ILE A C 1
ATOM 742 O O . ILE A 1 95 ? 2.566 -0.984 -23.072 1.00 76.50 95 ILE A O 1
ATOM 746 N N . PRO A 1 96 ? 4.201 0.492 -23.555 1.00 79.75 96 PRO A N 1
ATOM 747 C CA . PRO A 1 96 ? 4.753 -0.347 -24.608 1.00 79.75 96 PRO A CA 1
ATOM 748 C C . PRO A 1 96 ? 5.290 -1.664 -24.036 1.00 79.75 96 PRO A C 1
ATOM 750 O O . PRO A 1 96 ? 5.687 -1.728 -22.868 1.00 79.75 96 PRO A O 1
ATOM 753 N N . ASN A 1 97 ? 5.340 -2.719 -24.847 1.00 79.81 97 ASN A N 1
ATOM 754 C CA . ASN A 1 97 ? 5.840 -4.028 -24.406 1.00 79.81 97 ASN A CA 1
ATOM 755 C C . ASN A 1 97 ? 7.315 -3.979 -23.980 1.00 79.81 97 ASN A C 1
ATOM 757 O O . ASN A 1 97 ? 7.761 -4.806 -23.193 1.00 79.81 97 ASN A O 1
ATOM 761 N N . GLU A 1 98 ? 8.053 -2.997 -24.486 1.00 89.62 98 GLU A N 1
ATOM 762 C CA . GLU A 1 98 ? 9.441 -2.692 -24.167 1.00 89.62 98 GLU A CA 1
ATOM 763 C C . GLU A 1 98 ? 9.622 -1.831 -22.906 1.00 89.62 98 GLU A C 1
ATOM 765 O O . GLU A 1 98 ? 10.757 -1.501 -22.570 1.00 89.62 98 GLU A O 1
ATOM 770 N N . THR A 1 99 ? 8.539 -1.474 -22.199 1.00 87.81 99 THR A N 1
ATOM 771 C CA . THR A 1 99 ? 8.638 -0.683 -20.962 1.00 87.81 99 THR A CA 1
ATOM 772 C C . THR A 1 99 ? 9.491 -1.421 -19.945 1.00 87.81 99 THR A C 1
ATOM 774 O O . THR A 1 99 ? 9.197 -2.556 -19.555 1.00 87.81 99 THR A O 1
ATOM 777 N N . THR A 1 100 ? 10.542 -0.759 -19.489 1.00 95.56 100 THR A N 1
ATOM 778 C CA . THR A 1 100 ? 11.475 -1.318 -18.518 1.00 95.56 100 THR A CA 1
ATOM 779 C C . THR A 1 100 ? 10.869 -1.357 -17.114 1.00 95.56 100 THR A C 1
ATOM 781 O O . THR A 1 100 ? 9.932 -0.625 -16.784 1.00 95.56 100 THR A O 1
ATOM 784 N N . PHE A 1 101 ? 11.410 -2.203 -16.241 1.00 94.62 101 PHE A N 1
ATOM 785 C CA . PHE A 1 101 ? 10.947 -2.324 -14.859 1.00 94.62 101 PHE A CA 1
ATOM 786 C C . PHE A 1 101 ? 11.079 -1.004 -14.074 1.00 94.62 101 PHE A C 1
ATOM 788 O O . PHE A 1 101 ? 10.203 -0.651 -13.282 1.00 94.62 101 PHE A O 1
ATOM 795 N N . ALA A 1 102 ? 12.132 -0.229 -14.340 1.00 94.38 102 ALA A N 1
ATOM 796 C CA . ALA A 1 102 ? 12.313 1.116 -13.804 1.00 94.38 102 ALA A CA 1
ATOM 797 C C . ALA A 1 102 ? 11.244 2.101 -14.312 1.00 94.38 102 ALA A C 1
ATOM 799 O O . ALA A 1 102 ? 10.692 2.871 -13.527 1.00 94.38 102 ALA A O 1
ATOM 800 N N . GLU A 1 103 ? 10.904 2.076 -15.601 1.00 92.31 103 GLU A N 1
ATOM 801 C CA . GLU A 1 103 ? 9.831 2.922 -16.141 1.00 92.31 103 GLU A CA 1
ATOM 802 C C . GLU A 1 103 ? 8.466 2.559 -15.546 1.00 92.31 103 GLU A C 1
ATOM 804 O O . GLU A 1 103 ? 7.705 3.456 -15.179 1.00 92.31 103 GLU A O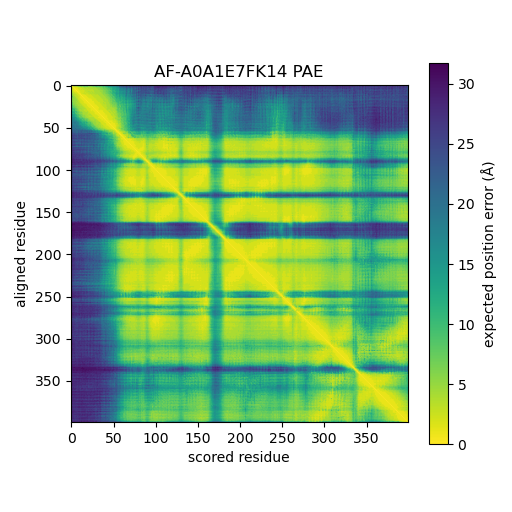 1
ATOM 809 N N . LEU A 1 104 ? 8.183 1.266 -15.344 1.00 90.88 104 LEU A N 1
ATOM 810 C CA . LEU A 1 104 ? 6.980 0.834 -14.629 1.00 90.88 104 LEU A CA 1
ATOM 811 C C . LEU A 1 104 ? 6.946 1.347 -13.188 1.00 90.88 104 LEU A C 1
ATOM 813 O O . LEU A 1 104 ? 5.888 1.780 -12.732 1.00 90.88 104 LEU A O 1
ATOM 817 N N . ALA A 1 105 ? 8.083 1.383 -12.487 1.00 93.44 105 ALA A N 1
ATOM 818 C CA . ALA A 1 105 ? 8.151 2.002 -11.166 1.00 93.44 105 ALA A CA 1
ATOM 819 C C . ALA A 1 105 ? 7.756 3.489 -11.225 1.00 93.44 105 ALA A C 1
ATOM 821 O O . ALA A 1 105 ? 7.016 3.968 -10.368 1.00 93.44 105 ALA A O 1
ATOM 822 N N . GLU A 1 106 ? 8.193 4.234 -12.248 1.00 91.75 106 GLU A N 1
ATOM 823 C CA . GLU A 1 106 ? 7.796 5.638 -12.416 1.00 91.75 106 GLU A CA 1
ATOM 824 C C . GLU A 1 106 ? 6.285 5.787 -12.656 1.00 91.75 106 GLU A C 1
ATOM 826 O O . GLU A 1 106 ? 5.667 6.699 -12.101 1.00 91.75 106 GLU A O 1
ATOM 831 N N . ILE A 1 107 ? 5.699 4.900 -13.463 1.00 88.69 107 ILE A N 1
ATOM 832 C CA . ILE A 1 107 ? 4.281 4.936 -13.845 1.00 88.69 107 ILE A CA 1
ATOM 833 C C . ILE A 1 107 ? 3.380 4.506 -12.684 1.00 88.69 107 ILE A C 1
ATOM 835 O O . ILE A 1 107 ? 2.359 5.139 -12.442 1.00 88.69 107 ILE A O 1
ATOM 839 N N . MET A 1 108 ? 3.745 3.453 -11.951 1.00 88.50 108 MET A N 1
ATOM 840 C CA . MET A 1 108 ? 2.851 2.805 -10.987 1.00 88.50 108 MET A CA 1
ATOM 841 C C . MET A 1 108 ? 3.062 3.285 -9.549 1.00 88.50 108 MET A C 1
ATOM 843 O O . MET A 1 108 ? 2.093 3.552 -8.843 1.00 88.50 108 MET A O 1
ATOM 847 N N . LEU A 1 109 ? 4.309 3.429 -9.085 1.00 94.00 109 LEU A N 1
ATOM 848 C CA . LEU A 1 109 ? 4.578 3.781 -7.685 1.00 94.00 109 LEU A CA 1
ATOM 849 C C . LEU A 1 109 ? 4.328 5.268 -7.400 1.00 94.00 109 LEU A C 1
ATOM 851 O O . LEU A 1 109 ? 3.801 5.609 -6.341 1.00 94.00 109 LEU A O 1
ATOM 855 N N . LEU A 1 110 ? 4.726 6.167 -8.305 1.00 94.94 110 LEU A N 1
ATOM 856 C CA . LEU A 1 110 ? 4.693 7.609 -8.034 1.00 94.94 110 LEU A CA 1
ATOM 857 C C . LEU A 1 110 ? 3.268 8.161 -7.834 1.00 94.94 110 LEU A C 1
ATOM 859 O O . LEU A 1 110 ? 3.084 8.930 -6.886 1.00 94.94 110 LEU A O 1
ATOM 863 N N . PRO A 1 111 ? 2.249 7.768 -8.624 1.00 94.56 111 PRO A N 1
ATOM 864 C CA . PRO A 1 111 ? 0.873 8.186 -8.363 1.00 94.56 111 PRO A CA 1
ATOM 865 C C . PRO A 1 111 ? 0.340 7.692 -7.019 1.00 94.56 111 PRO A C 1
ATOM 867 O O . PRO A 1 111 ? -0.224 8.483 -6.269 1.00 94.56 111 PRO A O 1
ATOM 870 N N . TRP A 1 112 ? 0.584 6.428 -6.654 1.00 95.62 112 TRP A N 1
ATOM 871 C CA . TRP A 1 112 ? 0.194 5.897 -5.342 1.00 95.62 112 TRP A CA 1
ATOM 872 C C . TRP A 1 112 ? 0.923 6.599 -4.193 1.00 95.62 112 TRP A C 1
ATOM 874 O O . TRP A 1 112 ? 0.345 6.853 -3.136 1.00 95.62 112 TRP A O 1
ATOM 884 N N . TYR A 1 113 ? 2.187 6.970 -4.386 1.00 97.62 113 TYR A N 1
ATOM 885 C CA . TYR A 1 113 ? 2.902 7.808 -3.430 1.00 97.62 113 TYR A CA 1
ATOM 886 C C . TYR A 1 113 ? 2.216 9.170 -3.245 1.00 97.62 113 TYR A C 1
ATOM 888 O O . TYR A 1 113 ? 1.972 9.567 -2.106 1.00 97.62 113 TYR A O 1
ATOM 896 N N . GLU A 1 114 ? 1.838 9.868 -4.319 1.00 97.12 114 GLU A N 1
ATOM 897 C CA . GLU A 1 114 ? 1.110 11.139 -4.189 1.00 97.12 114 GLU A CA 1
ATOM 898 C C . GLU A 1 114 ? -0.291 10.945 -3.596 1.00 97.12 114 GLU A C 1
ATOM 900 O O . GLU A 1 114 ? -0.674 11.725 -2.727 1.00 97.12 114 GLU A O 1
ATOM 905 N N . ALA A 1 115 ? -1.012 9.882 -3.966 1.00 97.00 115 ALA A N 1
ATOM 906 C CA . ALA A 1 115 ? -2.297 9.532 -3.361 1.00 97.00 115 ALA A CA 1
ATOM 907 C C . ALA A 1 115 ? -2.168 9.382 -1.843 1.00 97.00 115 ALA A C 1
ATOM 909 O O . ALA A 1 115 ? -2.983 9.913 -1.097 1.00 97.00 115 ALA A O 1
ATOM 910 N N . SER A 1 116 ? -1.103 8.726 -1.372 1.00 97.94 116 SER A N 1
ATOM 911 C CA . SER A 1 116 ? -0.874 8.545 0.064 1.00 97.94 116 SER A CA 1
ATOM 912 C C . SER A 1 116 ? -0.559 9.842 0.796 1.00 97.94 116 SER A C 1
ATOM 914 O O . SER A 1 116 ? -0.963 10.005 1.944 1.00 97.94 116 SER A O 1
ATOM 916 N N . LEU A 1 117 ? 0.132 10.781 0.144 1.00 97.81 117 LEU A N 1
ATOM 917 C CA . LEU A 1 117 ? 0.373 12.093 0.731 1.00 97.81 117 LEU A CA 1
ATOM 918 C C . LEU A 1 117 ? -0.922 12.889 0.823 1.00 97.81 117 LEU A C 1
ATOM 920 O O . LEU A 1 117 ? -1.178 13.457 1.875 1.00 97.81 117 LEU A O 1
ATOM 924 N N . ILE A 1 118 ? -1.759 12.855 -0.214 1.00 96.50 118 ILE A N 1
ATOM 925 C CA . ILE A 1 118 ? -3.082 13.491 -0.185 1.00 96.50 118 ILE A CA 1
ATOM 926 C C . ILE A 1 118 ? -3.937 12.867 0.925 1.00 96.50 118 ILE A C 1
ATOM 928 O O . ILE A 1 118 ? -4.475 13.590 1.752 1.00 96.50 118 ILE A O 1
ATOM 932 N N . ALA A 1 119 ? -3.965 11.537 1.038 1.00 96.31 119 ALA A N 1
ATOM 933 C CA . ALA A 1 119 ? -4.708 10.843 2.089 1.00 96.31 119 ALA A CA 1
ATOM 934 C C . ALA A 1 119 ? -4.211 11.164 3.513 1.00 96.31 119 ALA A C 1
ATOM 936 O O . ALA A 1 119 ? -4.970 11.131 4.480 1.00 96.31 119 ALA A O 1
ATOM 937 N N . ILE A 1 120 ? -2.923 11.465 3.689 1.00 95.88 120 ILE A N 1
ATOM 938 C CA . ILE A 1 120 ? -2.376 11.847 4.997 1.00 95.88 120 ILE A CA 1
ATOM 939 C C . ILE A 1 120 ? -2.577 13.341 5.275 1.00 95.88 120 ILE A C 1
ATOM 941 O O . ILE A 1 120 ? -2.835 13.706 6.422 1.00 95.88 120 ILE A O 1
ATOM 945 N N . GLU A 1 121 ? -2.387 14.209 4.284 1.00 94.50 121 GLU A N 1
ATOM 946 C CA . GLU A 1 121 ? -2.372 15.666 4.456 1.00 94.50 121 GLU A CA 1
ATOM 947 C C . GLU A 1 121 ? -3.776 16.271 4.380 1.00 94.50 121 GLU A C 1
ATOM 949 O O . GLU A 1 121 ? -4.116 17.070 5.251 1.00 94.50 121 GLU A O 1
ATOM 954 N N . ASP A 1 122 ? -4.582 15.830 3.412 1.00 92.62 122 ASP A N 1
ATOM 955 C CA . ASP A 1 122 ? -5.781 16.528 2.933 1.00 92.62 122 ASP A CA 1
ATOM 956 C C . ASP A 1 122 ? -7.088 15.729 3.140 1.00 92.62 122 ASP A C 1
ATOM 958 O O . ASP A 1 122 ? -8.166 16.219 2.807 1.00 92.62 122 ASP A O 1
ATOM 962 N N . ASP A 1 123 ? -7.028 14.492 3.649 1.00 92.50 123 ASP A N 1
ATOM 963 C CA . ASP A 1 123 ? -8.235 13.682 3.865 1.00 92.50 123 ASP A CA 1
ATOM 964 C C . ASP A 1 123 ? -9.154 14.308 4.927 1.00 92.50 123 ASP A C 1
ATOM 966 O O . ASP A 1 123 ? -8.727 14.629 6.041 1.00 92.50 123 ASP A O 1
ATOM 970 N N . LYS A 1 124 ? -10.444 14.430 4.598 1.00 88.75 124 LYS A N 1
ATOM 971 C CA . LYS A 1 124 ? -11.467 15.046 5.460 1.00 88.75 124 LYS A CA 1
ATOM 972 C C . LYS A 1 124 ? -11.600 14.340 6.813 1.00 88.75 124 LYS A C 1
ATOM 974 O O . LYS A 1 124 ? -12.039 14.949 7.788 1.00 88.75 124 LYS A O 1
ATOM 979 N N . GLY A 1 125 ? -11.209 13.065 6.901 1.00 87.12 125 GLY A N 1
ATOM 980 C CA . GLY A 1 125 ? -11.143 12.307 8.147 1.00 87.12 125 GLY A CA 1
ATOM 981 C C . GLY A 1 125 ? -10.215 12.930 9.195 1.00 87.12 125 GLY A C 1
ATOM 982 O O . GLY A 1 125 ? -10.361 12.634 10.381 1.00 87.12 125 GLY A O 1
ATOM 983 N N . TRP A 1 126 ? -9.299 13.818 8.793 1.00 88.81 126 TRP A N 1
ATOM 984 C CA . TRP A 1 126 ? -8.428 14.570 9.698 1.00 88.81 126 TRP A CA 1
ATOM 985 C C . TRP A 1 126 ? -9.020 15.894 10.191 1.00 88.81 126 TRP A C 1
ATOM 987 O O . TRP A 1 126 ? -8.607 16.361 11.250 1.00 88.81 126 TRP A O 1
ATOM 997 N N . ASP A 1 127 ? -9.966 16.489 9.460 1.00 79.31 127 ASP A N 1
ATOM 998 C CA . ASP A 1 127 ? -10.479 17.843 9.734 1.00 79.31 127 ASP A CA 1
ATOM 999 C C . ASP A 1 127 ? -11.450 17.890 10.919 1.00 79.31 127 ASP A C 1
ATOM 1001 O O . ASP A 1 127 ? -11.780 18.962 11.425 1.00 79.31 127 ASP A O 1
ATOM 1005 N N . GLY A 1 128 ? -11.915 16.724 11.378 1.00 63.84 128 GLY A N 1
ATOM 1006 C CA . GLY A 1 128 ? -12.696 16.580 12.604 1.00 63.84 128 GLY A CA 1
ATOM 1007 C C . GLY A 1 128 ? -13.962 17.428 12.667 1.00 63.84 128 GLY A C 1
ATOM 1008 O O . GLY A 1 128 ? -14.416 17.774 13.757 1.00 63.84 128 GLY A O 1
ATOM 1009 N N . THR A 1 129 ? -14.556 17.708 11.505 1.00 58.47 129 THR A N 1
ATOM 1010 C CA . THR A 1 129 ? -15.857 18.373 11.338 1.00 58.47 129 THR A CA 1
ATOM 1011 C C . THR A 1 129 ? -16.994 17.658 12.079 1.00 58.47 129 THR A C 1
ATOM 1013 O O . THR A 1 129 ? -18.024 18.264 12.360 1.00 58.47 129 THR A O 1
ATOM 1016 N N . ASN A 1 130 ? -16.768 16.412 12.504 1.00 54.75 130 ASN A N 1
ATOM 1017 C CA . ASN A 1 130 ? -17.585 15.689 13.470 1.00 54.75 130 ASN A CA 1
ATOM 1018 C C . ASN A 1 130 ? -17.017 15.884 14.895 1.00 54.75 130 ASN A C 1
ATOM 1020 O O . ASN A 1 130 ? -16.320 15.043 15.458 1.00 54.75 130 ASN A O 1
ATOM 1024 N N . THR A 1 131 ? -17.317 17.060 15.442 1.00 47.88 131 THR A N 1
ATOM 1025 C CA . THR A 1 131 ? -17.332 17.463 16.863 1.00 47.88 131 THR A CA 1
ATOM 1026 C C . THR A 1 131 ? -16.064 17.494 17.725 1.00 47.88 131 THR A C 1
ATOM 1028 O O . THR A 1 131 ? -16.140 18.185 18.728 1.00 47.88 131 THR A O 1
ATOM 1031 N N . ASP A 1 132 ? -14.907 16.913 17.376 1.00 57.31 132 ASP A N 1
ATOM 1032 C CA . ASP A 1 132 ? -13.723 16.990 18.276 1.00 57.31 132 ASP A CA 1
ATOM 1033 C C . ASP A 1 132 ? -12.333 17.026 17.600 1.00 57.31 132 ASP A C 1
ATOM 1035 O O . ASP A 1 132 ? -11.316 16.914 18.286 1.00 57.31 132 ASP A O 1
ATOM 1039 N N . GLY A 1 133 ? -12.212 17.162 16.272 1.00 63.97 133 GLY A N 1
ATOM 1040 C CA . GLY A 1 133 ? -10.868 17.089 15.654 1.00 63.97 133 GLY A CA 1
ATOM 1041 C C . GLY A 1 133 ? -10.300 15.660 15.564 1.00 63.97 133 GLY A C 1
ATOM 1042 O O . GLY A 1 133 ? -9.126 15.477 15.249 1.00 63.97 133 GLY A O 1
ATOM 1043 N N . ILE A 1 134 ? -11.098 14.641 15.908 1.00 79.81 134 ILE A N 1
ATOM 1044 C CA . ILE A 1 134 ? -10.643 13.263 16.128 1.00 79.81 134 ILE A CA 1
ATOM 1045 C C . ILE A 1 134 ? -10.990 12.384 14.926 1.00 79.81 134 ILE A C 1
ATOM 1047 O O . ILE A 1 134 ? -12.161 12.193 14.604 1.00 79.81 134 ILE A O 1
ATOM 1051 N N . ILE A 1 135 ? -9.968 11.781 14.314 1.00 90.19 135 ILE A N 1
ATOM 1052 C CA . ILE A 1 135 ? -10.160 10.737 13.304 1.00 90.19 135 ILE A CA 1
ATOM 1053 C C . ILE A 1 135 ? -10.824 9.501 13.930 1.00 90.19 135 ILE A C 1
ATOM 1055 O O . ILE A 1 135 ? -10.384 8.995 14.969 1.00 90.19 135 ILE A O 1
ATOM 1059 N N . THR A 1 136 ? -11.891 9.013 13.296 1.00 90.56 136 THR A N 1
ATOM 1060 C CA . THR A 1 136 ? -12.693 7.887 13.799 1.00 90.56 136 THR A CA 1
ATOM 1061 C C . THR A 1 136 ? -12.301 6.543 13.163 1.00 90.56 136 THR A C 1
ATOM 1063 O O . THR A 1 136 ? -11.733 6.511 12.066 1.00 90.56 136 THR A O 1
ATOM 1066 N N . PRO A 1 137 ? -12.626 5.401 13.808 1.00 93.62 137 PRO A N 1
ATOM 1067 C CA . PRO A 1 137 ? -12.357 4.069 13.260 1.00 93.62 137 PRO A CA 1
A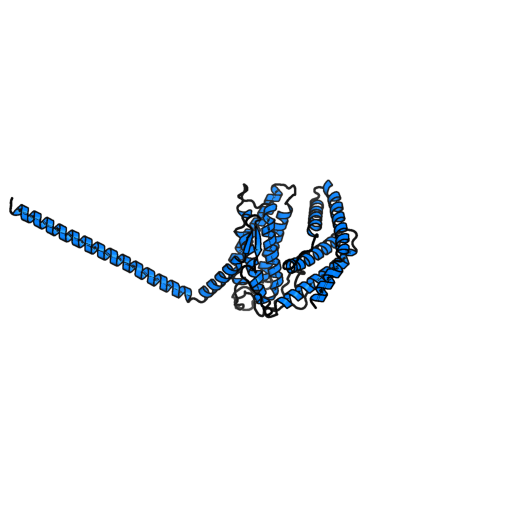TOM 1068 C C . PRO A 1 137 ? -12.940 3.812 11.864 1.00 93.62 137 PRO A C 1
ATOM 1070 O O . PRO A 1 137 ? -12.320 3.112 11.069 1.00 93.62 137 PRO A O 1
ATOM 1073 N N . SER A 1 138 ? -14.108 4.367 11.535 1.00 90.50 138 SER A N 1
ATOM 1074 C CA . SER A 1 138 ? -14.735 4.174 10.221 1.00 90.50 138 SER A CA 1
ATOM 1075 C C . SER A 1 138 ? -14.033 4.965 9.111 1.00 90.50 138 SER A C 1
ATOM 1077 O O . SER A 1 138 ? -13.977 4.501 7.974 1.00 90.50 138 SER A O 1
ATOM 1079 N N . GLN A 1 139 ? -13.440 6.118 9.439 1.00 90.75 139 GLN A N 1
ATOM 1080 C CA . GLN A 1 139 ? -12.797 7.023 8.476 1.00 90.75 139 GLN A CA 1
ATOM 1081 C C . GLN A 1 139 ? -11.409 6.550 8.022 1.00 90.75 139 GLN A C 1
ATOM 1083 O O . GLN A 1 139 ? -10.962 6.884 6.932 1.00 90.75 139 GLN A O 1
ATOM 1088 N N . VAL A 1 140 ? -10.711 5.730 8.813 1.00 94.38 140 VAL A N 1
ATOM 1089 C CA . VAL A 1 140 ? -9.339 5.305 8.470 1.00 94.38 140 VAL A CA 1
ATOM 1090 C C . VAL A 1 140 ? -9.257 4.257 7.359 1.00 94.38 140 VAL A C 1
ATOM 1092 O O . VAL A 1 140 ? -8.152 3.899 6.951 1.00 94.38 140 VAL A O 1
ATOM 1095 N N . LYS A 1 141 ? -10.391 3.718 6.892 1.00 92.88 141 LYS A N 1
ATOM 1096 C CA . LYS A 1 141 ? -10.419 2.614 5.922 1.00 92.88 141 LYS A CA 1
ATOM 1097 C C . LYS A 1 141 ? -9.703 2.983 4.621 1.00 92.88 141 LYS A C 1
ATOM 1099 O O . LYS A 1 141 ? -8.796 2.256 4.216 1.00 92.88 141 LYS A O 1
ATOM 1104 N N . GLU A 1 142 ? -10.074 4.105 4.014 1.00 93.62 142 GLU A N 1
ATOM 1105 C CA . GLU A 1 142 ? -9.546 4.513 2.709 1.00 93.62 142 GLU A CA 1
ATOM 1106 C C . GLU A 1 142 ? -8.092 4.995 2.817 1.00 93.62 142 GLU A C 1
ATOM 1108 O O . GLU A 1 142 ? -7.234 4.536 2.064 1.00 93.62 142 GLU A O 1
ATOM 1113 N N . ILE A 1 143 ? -7.750 5.765 3.858 1.00 95.81 143 ILE A N 1
ATOM 1114 C CA . ILE A 1 143 ? -6.359 6.156 4.155 1.00 95.81 143 ILE A CA 1
ATOM 1115 C C . ILE A 1 143 ? -5.465 4.915 4.296 1.00 95.81 143 ILE A C 1
ATOM 1117 O O . ILE A 1 143 ? -4.381 4.831 3.715 1.00 95.81 143 ILE A O 1
ATOM 1121 N N . ARG A 1 144 ? -5.919 3.911 5.056 1.00 95.44 144 ARG A N 1
ATOM 1122 C CA . ARG A 1 144 ? -5.178 2.660 5.256 1.00 95.44 144 ARG A CA 1
ATOM 1123 C C . ARG A 1 144 ? -5.001 1.889 3.949 1.00 95.44 144 ARG A C 1
ATOM 1125 O O . ARG A 1 144 ? -3.935 1.305 3.751 1.00 95.44 144 ARG A O 1
ATOM 1132 N N . HIS A 1 145 ? -6.020 1.866 3.094 1.00 93.06 145 HIS A N 1
ATOM 1133 C CA . HIS A 1 145 ? -5.956 1.219 1.788 1.00 93.06 145 HIS A CA 1
ATOM 1134 C C . HIS A 1 145 ? -4.887 1.866 0.899 1.00 93.06 145 HIS A C 1
ATOM 1136 O O . HIS A 1 145 ? -4.024 1.161 0.381 1.00 93.06 145 HIS A O 1
ATOM 1142 N N . VAL A 1 146 ? -4.842 3.197 0.818 1.00 95.44 146 VAL A N 1
ATOM 1143 C CA . VAL A 1 146 ? -3.814 3.895 0.032 1.00 95.44 146 VAL A CA 1
ATOM 1144 C C . VAL A 1 146 ? -2.407 3.596 0.551 1.00 95.44 146 VAL A C 1
ATOM 1146 O O . VAL A 1 146 ? -1.519 3.280 -0.234 1.00 95.44 146 VAL A O 1
ATOM 1149 N N . LEU A 1 147 ? -2.189 3.607 1.872 1.00 96.44 147 LEU A N 1
ATOM 1150 C CA . LEU A 1 147 ? -0.879 3.255 2.440 1.00 96.44 147 LEU A CA 1
ATOM 1151 C C . LEU A 1 147 ? -0.468 1.815 2.149 1.00 96.44 147 LEU A C 1
ATOM 1153 O O . LEU A 1 147 ? 0.723 1.544 1.989 1.00 96.44 147 LEU A O 1
ATOM 1157 N N . LEU A 1 148 ? -1.435 0.896 2.116 1.00 92.81 148 LEU A N 1
ATOM 1158 C CA . LEU A 1 148 ? -1.203 -0.494 1.747 1.00 92.81 148 LEU A CA 1
ATOM 1159 C C . LEU A 1 148 ? -0.717 -0.585 0.302 1.00 92.81 148 LEU A C 1
ATOM 1161 O O . LEU A 1 148 ? 0.339 -1.167 0.073 1.00 92.81 148 LEU A O 1
ATOM 1165 N N . MET A 1 149 ? -1.429 0.055 -0.628 1.00 92.94 149 MET A N 1
ATOM 1166 C CA . MET A 1 149 ? -1.066 0.078 -2.045 1.00 92.94 149 MET A CA 1
ATOM 1167 C C . MET A 1 149 ? 0.306 0.713 -2.263 1.00 92.94 149 MET A C 1
ATOM 1169 O O . MET A 1 149 ? 1.165 0.115 -2.904 1.00 92.94 149 MET A O 1
ATOM 1173 N N . THR A 1 150 ? 0.582 1.871 -1.658 1.00 95.56 150 THR A N 1
ATOM 1174 C CA . THR A 1 150 ? 1.892 2.528 -1.776 1.00 95.56 150 THR A CA 1
ATOM 1175 C C . THR A 1 150 ? 3.018 1.671 -1.205 1.00 95.56 150 THR A C 1
ATOM 1177 O O . THR A 1 150 ? 4.092 1.593 -1.798 1.00 95.56 150 THR A O 1
ATOM 1180 N N . ARG A 1 151 ? 2.799 1.002 -0.066 1.00 94.81 151 ARG A N 1
ATOM 1181 C CA . ARG A 1 151 ? 3.789 0.089 0.521 1.00 94.81 151 ARG A CA 1
ATOM 1182 C C . ARG A 1 151 ? 4.036 -1.124 -0.371 1.00 94.81 151 ARG A C 1
ATOM 1184 O O . ARG A 1 151 ? 5.188 -1.508 -0.545 1.00 94.81 151 ARG A O 1
ATOM 1191 N N . ASP A 1 152 ? 2.976 -1.722 -0.901 1.00 91.19 152 ASP A N 1
ATOM 1192 C CA . ASP A 1 15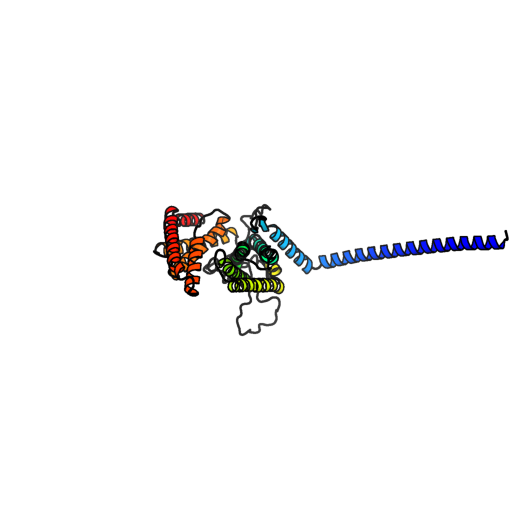2 ? 3.075 -2.897 -1.761 1.00 91.19 152 ASP A CA 1
ATOM 1193 C C . ASP A 1 152 ? 3.803 -2.509 -3.072 1.00 91.19 152 ASP A C 1
ATOM 1195 O O . ASP A 1 152 ? 4.760 -3.181 -3.445 1.00 91.19 152 ASP A O 1
ATOM 1199 N N . MET A 1 153 ? 3.524 -1.337 -3.666 1.00 92.25 153 MET A N 1
ATOM 1200 C CA . MET A 1 153 ? 4.304 -0.789 -4.793 1.00 92.25 153 MET A CA 1
ATOM 1201 C C . MET A 1 153 ? 5.778 -0.529 -4.438 1.00 92.25 153 MET A C 1
ATOM 1203 O O . MET A 1 153 ? 6.666 -0.789 -5.249 1.00 92.25 153 MET A O 1
ATOM 1207 N N . LEU A 1 154 ? 6.072 -0.025 -3.233 1.00 93.62 154 LEU A N 1
ATOM 1208 C CA . LEU A 1 154 ? 7.456 0.154 -2.776 1.00 93.62 154 LEU A CA 1
ATOM 1209 C C . LEU A 1 154 ? 8.198 -1.180 -2.674 1.00 93.62 154 LEU A C 1
ATOM 1211 O O . LEU A 1 154 ? 9.397 -1.213 -2.944 1.00 93.62 154 LEU A O 1
ATOM 1215 N N . ASP A 1 155 ? 7.505 -2.250 -2.284 1.00 92.31 155 ASP A N 1
ATOM 1216 C CA . ASP A 1 155 ? 8.076 -3.589 -2.171 1.00 92.31 155 ASP A CA 1
ATOM 1217 C C . ASP A 1 155 ? 8.280 -4.248 -3.538 1.00 92.31 155 ASP A C 1
ATOM 1219 O O . ASP A 1 155 ? 9.360 -4.798 -3.775 1.00 92.31 155 ASP A O 1
ATOM 1223 N N . VAL A 1 156 ? 7.300 -4.134 -4.442 1.00 91.50 156 VAL A N 1
ATOM 1224 C CA . VAL A 1 156 ? 7.402 -4.597 -5.835 1.00 91.50 156 VAL A CA 1
ATOM 1225 C C . VAL A 1 156 ? 8.567 -3.900 -6.530 1.00 91.50 156 VAL A C 1
ATOM 1227 O O . VAL A 1 156 ? 9.466 -4.564 -7.032 1.00 91.50 156 VAL A O 1
ATOM 1230 N N . PHE A 1 157 ? 8.632 -2.570 -6.490 1.00 93.62 157 PHE A N 1
ATOM 1231 C CA . PHE A 1 157 ? 9.679 -1.807 -7.177 1.00 93.62 157 PHE A CA 1
ATOM 1232 C C . PHE A 1 157 ? 10.928 -1.560 -6.325 1.00 93.62 157 PHE A C 1
ATOM 1234 O O . PHE A 1 157 ? 11.802 -0.791 -6.713 1.00 93.62 157 PHE A O 1
ATOM 1241 N N . GLY A 1 158 ? 11.069 -2.229 -5.179 1.00 92.44 158 GLY A N 1
ATOM 1242 C CA . GLY A 1 158 ? 12.271 -2.154 -4.347 1.00 92.44 158 GLY A CA 1
ATOM 1243 C C . GLY A 1 158 ? 13.586 -2.334 -5.124 1.00 92.44 158 GLY A C 1
ATOM 1244 O O . GLY A 1 158 ? 14.498 -1.529 -4.913 1.00 92.44 158 GLY A O 1
ATOM 1245 N N . PRO A 1 159 ? 13.700 -3.311 -6.052 1.00 92.88 159 PRO A N 1
ATOM 1246 C CA . PRO A 1 159 ? 14.942 -3.591 -6.772 1.00 92.88 159 PRO A CA 1
ATOM 1247 C C . PRO A 1 159 ? 15.543 -2.425 -7.561 1.00 92.88 159 PRO A C 1
ATOM 1249 O O . PRO A 1 159 ? 16.746 -2.442 -7.793 1.00 92.88 159 PRO A O 1
ATOM 1252 N N . VAL A 1 160 ? 14.770 -1.393 -7.919 1.00 92.88 160 VAL A N 1
ATOM 1253 C CA . VAL A 1 160 ? 15.288 -0.219 -8.651 1.00 92.88 160 VAL A CA 1
ATOM 1254 C C . VAL A 1 160 ? 15.716 0.930 -7.738 1.00 92.88 160 VAL A C 1
ATOM 1256 O O . VAL A 1 160 ? 16.180 1.958 -8.224 1.00 92.88 160 VAL A O 1
ATOM 1259 N N . PHE A 1 161 ? 15.594 0.789 -6.416 1.00 90.88 161 PHE A N 1
ATOM 1260 C CA . PHE A 1 161 ? 16.020 1.822 -5.472 1.00 90.88 161 PHE A CA 1
ATOM 1261 C C . PHE A 1 161 ? 17.356 1.467 -4.827 1.00 90.88 161 PHE A C 1
ATOM 1263 O O . PHE A 1 161 ? 17.456 0.428 -4.176 1.00 90.88 161 PHE A O 1
ATOM 1270 N N . PRO A 1 162 ? 18.380 2.330 -4.915 1.00 85.00 162 PRO A N 1
ATOM 1271 C CA . PRO A 1 162 ? 19.645 2.068 -4.254 1.00 85.00 162 PRO A CA 1
ATOM 1272 C C . PRO A 1 162 ? 19.485 2.053 -2.735 1.00 85.00 162 PRO A C 1
ATOM 1274 O O . PRO A 1 162 ? 18.798 2.893 -2.146 1.00 85.00 162 PRO A O 1
ATOM 1277 N N . ASP A 1 163 ? 20.223 1.158 -2.080 1.00 73.81 163 ASP A N 1
ATOM 1278 C CA . ASP A 1 163 ? 20.520 1.277 -0.658 1.00 73.81 163 ASP A CA 1
ATOM 1279 C C . ASP A 1 163 ? 21.416 2.496 -0.445 1.00 73.81 163 ASP A C 1
ATOM 1281 O O . ASP A 1 163 ? 22.644 2.437 -0.496 1.00 73.81 163 ASP A O 1
ATOM 1285 N N . THR A 1 164 ? 20.803 3.658 -0.260 1.00 61.56 164 THR A N 1
ATOM 1286 C CA . THR A 1 164 ? 21.555 4.895 -0.086 1.00 61.56 164 THR A CA 1
ATOM 1287 C C . THR A 1 164 ? 22.363 4.819 1.203 1.00 61.56 164 THR A C 1
ATOM 1289 O O . THR A 1 164 ? 21.802 4.879 2.294 1.00 61.56 164 THR A O 1
ATOM 1292 N N . THR A 1 165 ? 23.691 4.793 1.123 1.00 49.47 165 THR A N 1
ATOM 1293 C CA . THR A 1 165 ? 24.494 5.347 2.216 1.00 49.47 165 THR A CA 1
ATOM 1294 C C . THR A 1 165 ? 24.281 6.857 2.205 1.00 49.47 165 THR A C 1
ATOM 1296 O O . THR A 1 165 ? 24.486 7.488 1.172 1.00 49.47 165 THR A O 1
ATOM 1299 N N . SER A 1 166 ? 23.820 7.414 3.326 1.00 43.53 166 SER A N 1
ATOM 1300 C CA . SER A 1 166 ? 23.456 8.823 3.526 1.00 43.53 166 SER A CA 1
ATOM 1301 C C . SER A 1 166 ? 24.189 9.824 2.615 1.00 43.53 166 SER A C 1
ATOM 1303 O O . SER A 1 166 ? 25.417 9.877 2.600 1.00 43.53 166 SER A O 1
ATOM 1305 N N . TYR A 1 167 ? 23.403 10.642 1.914 1.00 42.53 167 TYR A N 1
ATOM 1306 C CA . TYR A 1 167 ? 23.776 11.832 1.141 1.00 42.53 167 TYR A CA 1
ATOM 1307 C C . TYR A 1 167 ? 25.151 12.444 1.515 1.00 42.53 167 TYR A C 1
ATOM 1309 O O . TYR A 1 167 ? 25.332 12.987 2.604 1.00 42.53 167 TYR A O 1
ATOM 1317 N N . GLY A 1 168 ? 26.105 12.425 0.578 1.00 44.28 168 GLY A N 1
ATOM 1318 C CA . GLY A 1 168 ? 27.106 13.492 0.443 1.00 44.28 168 GLY A CA 1
ATOM 1319 C C . GLY A 1 168 ? 28.158 13.669 1.545 1.00 44.28 168 GLY A C 1
ATOM 1320 O O . GLY A 1 168 ? 28.466 14.807 1.896 1.00 44.28 168 GLY A O 1
ATOM 1321 N N . ARG A 1 169 ? 28.792 12.599 2.035 1.00 40.81 169 ARG A N 1
ATOM 1322 C CA . ARG A 1 169 ? 30.130 12.724 2.643 1.00 40.81 169 ARG A CA 1
ATOM 1323 C C . ARG A 1 169 ? 31.079 11.652 2.122 1.00 40.81 169 ARG A C 1
ATOM 1325 O O . ARG A 1 169 ? 31.255 10.597 2.720 1.00 40.81 169 ARG A O 1
ATOM 1332 N N . THR A 1 170 ? 31.796 12.005 1.062 1.00 41.22 170 THR A N 1
ATOM 1333 C CA . THR A 1 170 ? 33.132 11.491 0.722 1.00 41.22 170 THR A CA 1
ATOM 1334 C C . THR A 1 170 ? 34.162 11.888 1.790 1.00 41.22 170 THR A C 1
ATOM 1336 O O . THR A 1 170 ? 35.254 12.357 1.498 1.00 41.22 170 THR A O 1
ATOM 1339 N N . THR A 1 171 ? 33.847 11.721 3.073 1.00 40.91 171 THR A N 1
ATOM 1340 C CA . THR A 1 171 ? 34.851 11.794 4.132 1.00 40.91 171 THR A CA 1
ATOM 1341 C C . THR A 1 171 ? 35.156 10.373 4.537 1.00 40.91 171 THR A C 1
ATOM 1343 O O . THR A 1 171 ? 34.294 9.729 5.126 1.00 40.91 171 THR A O 1
ATOM 1346 N N . ARG A 1 172 ? 36.362 9.922 4.159 1.00 45.03 172 ARG A N 1
ATOM 1347 C CA . ARG A 1 172 ? 37.151 8.813 4.721 1.00 45.03 172 ARG A CA 1
ATOM 1348 C C . ARG A 1 172 ? 36.331 7.768 5.475 1.00 45.03 172 ARG A C 1
ATOM 1350 O O . ARG A 1 172 ? 35.819 8.077 6.544 1.00 45.03 172 ARG A O 1
ATOM 1357 N N . LYS A 1 173 ? 36.344 6.521 4.979 1.00 43.41 173 LYS A N 1
ATOM 1358 C CA . LYS A 1 173 ? 35.986 5.283 5.701 1.00 43.41 173 LYS A CA 1
ATOM 1359 C C . LYS A 1 173 ? 36.464 5.329 7.167 1.00 43.41 173 LYS A C 1
ATOM 1361 O O . LYS A 1 173 ? 37.506 4.782 7.509 1.00 43.41 173 LYS A O 1
ATOM 1366 N N . LYS A 1 174 ? 35.710 5.965 8.063 1.00 45.84 174 LYS A N 1
ATOM 1367 C CA . LYS A 1 174 ? 35.787 5.698 9.491 1.00 45.84 174 LYS A CA 1
ATOM 1368 C C . LYS A 1 174 ? 34.992 4.419 9.642 1.00 45.84 174 LYS A C 1
ATOM 1370 O O . LYS A 1 174 ? 33.795 4.414 9.363 1.00 45.84 174 LYS A O 1
ATOM 1375 N N . LYS A 1 175 ? 35.686 3.339 10.011 1.00 46.34 175 LYS A N 1
ATOM 1376 C CA . LYS A 1 175 ? 35.097 2.115 10.562 1.00 46.34 175 LYS A CA 1
ATOM 1377 C C . LYS A 1 175 ? 34.127 2.544 11.668 1.00 46.34 175 LYS A C 1
ATOM 1379 O O . LYS A 1 175 ? 34.528 2.764 12.802 1.00 46.34 175 LYS A O 1
ATOM 1384 N N . SER A 1 176 ? 32.870 2.767 11.303 1.00 43.62 176 SER A N 1
ATOM 1385 C CA . SER A 1 176 ? 31.785 2.995 12.241 1.00 43.62 176 SER A CA 1
ATOM 1386 C C . SER A 1 176 ? 31.465 1.635 12.827 1.00 43.62 176 SER A C 1
ATOM 1388 O O . SER A 1 176 ? 30.790 0.820 12.201 1.00 43.62 176 SER A O 1
ATOM 1390 N N . THR A 1 177 ? 32.004 1.378 14.011 1.00 46.22 177 THR A N 1
ATOM 1391 C CA . THR A 1 177 ? 31.649 0.277 14.903 1.00 46.22 177 THR A CA 1
ATOM 1392 C C . THR A 1 177 ? 30.208 0.460 15.390 1.00 46.22 177 THR A C 1
ATOM 1394 O O . THR A 1 177 ? 29.941 0.927 16.488 1.00 46.22 177 THR A O 1
ATOM 1397 N N . SER A 1 178 ? 29.256 0.195 14.499 1.00 45.88 178 SER A N 1
ATOM 1398 C CA . SER A 1 178 ? 27.890 -0.287 14.748 1.00 45.88 178 SER A CA 1
ATOM 1399 C C . SER A 1 178 ? 27.136 -0.206 13.419 1.00 45.88 178 SER A C 1
ATOM 1401 O O . SER A 1 178 ? 26.853 0.875 12.899 1.00 45.88 178 SER A O 1
ATOM 1403 N N . GLY A 1 179 ? 26.882 -1.372 12.826 1.00 47.41 179 GLY A N 1
ATOM 1404 C CA . GLY A 1 179 ? 26.249 -1.548 11.520 1.00 47.41 179 GLY A CA 1
ATOM 1405 C C . GLY A 1 179 ? 24.760 -1.219 11.533 1.00 47.41 179 GLY A C 1
ATOM 1406 O O . GLY A 1 179 ? 23.931 -2.099 11.330 1.00 47.41 179 GLY A O 1
ATOM 1407 N N . LYS A 1 180 ? 24.405 0.045 11.781 1.00 54.44 180 LYS A N 1
ATOM 1408 C CA . LYS A 1 180 ? 23.061 0.530 11.471 1.00 54.44 180 LYS A CA 1
ATOM 1409 C C . LYS A 1 180 ? 23.001 0.804 9.982 1.00 54.44 180 LYS A C 1
ATOM 1411 O O . LYS A 1 180 ? 23.553 1.785 9.493 1.00 54.44 180 LYS A O 1
ATOM 1416 N N . ASP A 1 181 ? 22.373 -0.131 9.302 1.00 59.22 181 ASP A N 1
ATOM 1417 C CA . ASP A 1 181 ? 21.762 0.025 8.000 1.00 59.22 181 ASP A CA 1
ATOM 1418 C C . ASP A 1 181 ? 21.089 1.412 7.846 1.00 59.22 181 ASP A C 1
ATOM 1420 O O . ASP A 1 181 ? 20.337 1.826 8.728 1.00 59.22 181 ASP A O 1
ATOM 1424 N N . LYS A 1 182 ? 21.424 2.165 6.786 1.00 70.06 182 LYS A N 1
ATOM 1425 C CA . LYS A 1 182 ? 20.983 3.563 6.560 1.00 70.06 182 LYS A CA 1
ATOM 1426 C C . LYS A 1 182 ? 20.206 3.758 5.255 1.00 70.06 182 LYS A C 1
ATOM 1428 O O . LYS A 1 182 ? 20.206 4.862 4.710 1.00 70.06 182 LYS A O 1
ATOM 1433 N N . SER A 1 183 ? 19.607 2.698 4.721 1.00 83.75 183 SER A N 1
ATOM 1434 C CA . SER A 1 183 ? 18.846 2.778 3.474 1.00 83.75 183 SER A CA 1
ATOM 1435 C C . SER A 1 183 ? 17.592 3.637 3.645 1.00 83.75 183 SER A C 1
ATOM 1437 O O . SER A 1 183 ? 16.688 3.290 4.408 1.00 83.75 183 SER A O 1
ATOM 1439 N N . LEU A 1 184 ? 17.516 4.750 2.907 1.00 87.56 184 LEU A N 1
ATOM 1440 C CA . LEU A 1 184 ? 16.361 5.643 2.958 1.00 87.56 184 LEU A CA 1
ATOM 1441 C C . LEU A 1 184 ? 15.095 4.964 2.418 1.00 87.56 184 LEU A C 1
ATOM 1443 O O . LEU A 1 184 ? 14.001 5.236 2.908 1.00 87.56 184 LEU A O 1
ATOM 1447 N N . TRP A 1 185 ? 15.251 4.047 1.458 1.00 88.75 185 TRP A N 1
ATOM 1448 C CA . TRP A 1 185 ? 14.163 3.195 0.981 1.00 88.75 185 TRP A CA 1
ATOM 1449 C C . TRP A 1 185 ? 13.610 2.321 2.116 1.00 88.75 185 TRP A C 1
ATOM 1451 O O . TRP A 1 185 ? 12.400 2.307 2.342 1.00 88.75 185 TRP A O 1
ATOM 1461 N N . ARG A 1 186 ? 14.481 1.662 2.900 1.00 87.50 186 ARG A N 1
ATOM 1462 C CA . ARG A 1 186 ? 14.045 0.838 4.044 1.00 87.50 186 ARG A CA 1
ATOM 1463 C C . ARG A 1 186 ? 13.355 1.662 5.118 1.00 87.50 186 ARG A C 1
ATOM 1465 O O . ARG A 1 186 ? 12.334 1.228 5.650 1.00 87.50 186 ARG A O 1
ATOM 1472 N N . ASP A 1 187 ? 13.884 2.844 5.414 1.00 91.31 187 ASP A N 1
ATOM 1473 C CA . ASP A 1 187 ? 13.262 3.756 6.369 1.00 91.31 187 ASP A CA 1
ATOM 1474 C C . ASP A 1 187 ? 11.881 4.212 5.880 1.00 91.31 187 ASP A C 1
ATOM 1476 O O . ASP A 1 187 ? 10.921 4.169 6.649 1.00 91.31 187 ASP A O 1
ATOM 1480 N N . LEU A 1 188 ? 11.743 4.570 4.598 1.00 93.75 188 LEU A N 1
ATOM 1481 C CA . LEU A 1 188 ? 10.456 4.934 4.000 1.00 93.75 188 LEU A CA 1
ATOM 1482 C C . LEU A 1 188 ? 9.453 3.779 4.086 1.00 93.75 188 LEU A C 1
ATOM 1484 O O . LEU A 1 188 ? 8.328 3.962 4.548 1.00 93.75 188 LEU A O 1
ATOM 1488 N N . ARG A 1 189 ? 9.871 2.572 3.701 1.00 92.88 189 ARG A N 1
ATOM 1489 C CA . ARG A 1 189 ? 9.050 1.364 3.792 1.00 92.88 189 ARG A CA 1
ATOM 1490 C C . ARG A 1 189 ? 8.591 1.102 5.228 1.00 92.88 189 ARG A C 1
ATOM 1492 O O . ARG A 1 189 ? 7.422 0.793 5.463 1.00 92.88 189 ARG A O 1
ATOM 1499 N N . LYS A 1 190 ? 9.497 1.248 6.199 1.00 93.00 190 LYS A N 1
ATOM 1500 C CA . LYS A 1 190 ? 9.177 1.112 7.623 1.00 93.00 190 LYS A CA 1
ATOM 1501 C C . LYS A 1 190 ? 8.115 2.126 8.048 1.00 93.00 190 LYS A C 1
ATOM 1503 O O . LYS A 1 190 ? 7.154 1.741 8.700 1.00 93.00 190 LYS A O 1
ATOM 1508 N N . GLN A 1 191 ? 8.245 3.383 7.629 1.00 96.88 191 GLN A N 1
ATOM 1509 C CA . GLN A 1 191 ? 7.263 4.424 7.929 1.00 96.88 191 GLN A CA 1
ATOM 1510 C C . GLN A 1 191 ? 5.854 4.080 7.408 1.00 96.88 191 GLN A C 1
ATOM 1512 O O . GLN A 1 191 ? 4.883 4.246 8.149 1.00 96.88 191 GLN A O 1
ATOM 1517 N N . TYR A 1 192 ? 5.737 3.543 6.185 1.00 96.94 192 TYR A N 1
ATOM 1518 C CA . TYR A 1 192 ? 4.457 3.052 5.653 1.00 96.94 192 TYR A CA 1
ATOM 1519 C C . TYR A 1 192 ? 3.925 1.835 6.413 1.00 96.94 192 TYR A C 1
ATOM 1521 O O . TYR A 1 192 ? 2.729 1.757 6.693 1.00 96.94 192 TYR A O 1
ATOM 1529 N N . ARG A 1 193 ? 4.795 0.883 6.774 1.00 94.81 193 ARG A N 1
ATOM 1530 C CA . ARG A 1 193 ? 4.411 -0.290 7.572 1.00 94.81 193 ARG A CA 1
ATOM 1531 C C . ARG A 1 193 ? 3.845 0.117 8.934 1.00 94.81 193 ARG A C 1
ATOM 1533 O O . ARG A 1 193 ? 2.787 -0.386 9.307 1.00 94.81 193 ARG A O 1
ATOM 1540 N N . ASP A 1 194 ? 4.543 0.998 9.645 1.00 97.19 194 ASP A N 1
ATOM 1541 C CA . ASP A 1 194 ? 4.150 1.463 10.977 1.00 97.19 194 ASP A CA 1
ATOM 1542 C C . ASP A 1 194 ? 2.791 2.184 10.903 1.00 97.19 194 ASP A C 1
ATOM 1544 O O . ASP A 1 194 ? 1.880 1.873 11.669 1.00 97.19 194 ASP A O 1
ATOM 1548 N N . GLY A 1 195 ? 2.604 3.050 9.901 1.00 97.56 195 GLY A N 1
ATOM 1549 C CA . GLY A 1 195 ? 1.334 3.737 9.654 1.00 97.56 195 GLY A CA 1
ATOM 1550 C C . GLY A 1 195 ? 0.176 2.804 9.343 1.00 97.56 195 GLY A C 1
ATOM 1551 O O . GLY A 1 195 ? -0.876 2.881 9.974 1.00 97.56 195 GLY A O 1
ATOM 1552 N N . TYR A 1 196 ? 0.388 1.872 8.412 1.00 96.38 196 TYR A N 1
ATOM 1553 C CA . TYR A 1 196 ? -0.604 0.860 8.056 1.00 96.38 196 TYR A CA 1
ATOM 1554 C C . TYR A 1 196 ? -1.046 0.031 9.272 1.00 96.38 196 TYR A C 1
ATOM 1556 O O . TYR A 1 196 ? -2.230 -0.286 9.407 1.00 96.38 196 TYR A O 1
ATOM 1564 N N . GLN A 1 197 ? -0.110 -0.319 10.162 1.00 95.88 197 GLN A N 1
ATOM 1565 C CA . GLN A 1 197 ? -0.413 -1.076 11.374 1.00 95.88 197 GLN A CA 1
ATOM 1566 C C . GLN A 1 197 ? -1.197 -0.238 12.391 1.00 95.88 197 GLN A C 1
ATOM 1568 O O . GLN A 1 197 ? -2.192 -0.721 12.921 1.00 95.88 197 GLN A O 1
ATOM 1573 N N . LEU A 1 198 ? -0.797 1.012 12.638 1.00 97.50 198 LEU A N 1
ATOM 1574 C CA . LEU A 1 198 ? -1.487 1.896 13.584 1.00 97.50 198 LEU A CA 1
ATOM 1575 C C . LEU A 1 198 ? -2.908 2.246 13.124 1.00 97.50 198 LEU A C 1
ATOM 1577 O O . LEU A 1 198 ? -3.845 2.160 13.916 1.00 97.50 198 LEU A O 1
ATOM 1581 N N . LEU A 1 199 ? -3.093 2.552 11.838 1.00 96.75 199 LEU A N 1
ATOM 1582 C CA . LEU A 1 199 ? -4.421 2.763 11.256 1.00 96.75 199 LEU A CA 1
ATOM 1583 C C . LEU A 1 199 ? -5.253 1.479 11.267 1.00 96.75 199 LEU A C 1
ATOM 1585 O O . LEU A 1 199 ? -6.458 1.542 11.484 1.00 96.75 199 LEU A O 1
ATOM 1589 N N . GLY A 1 200 ? -4.625 0.314 11.080 1.00 95.38 200 GLY A N 1
ATOM 1590 C CA . GLY A 1 200 ? -5.275 -0.984 11.265 1.00 95.38 200 GLY A CA 1
ATOM 1591 C C . GLY A 1 200 ? -5.791 -1.169 12.688 1.00 95.38 200 GLY A C 1
ATOM 1592 O O . GLY A 1 200 ? -6.972 -1.437 12.870 1.00 95.38 200 GLY A O 1
ATOM 1593 N N . ASN A 1 201 ? -4.947 -0.907 13.687 1.00 94.50 201 ASN A N 1
ATOM 1594 C CA . ASN A 1 201 ? -5.350 -0.964 15.088 1.00 94.50 201 ASN A CA 1
ATOM 1595 C C . ASN A 1 201 ? -6.519 -0.008 15.366 1.00 94.50 201 ASN A C 1
ATOM 1597 O O . ASN A 1 201 ? -7.447 -0.370 16.082 1.00 94.50 201 ASN A O 1
ATOM 1601 N N . LEU A 1 202 ? -6.514 1.213 14.826 1.00 95.38 202 LEU A N 1
ATOM 1602 C CA . LEU A 1 202 ? -7.653 2.120 14.988 1.00 95.38 202 LEU A CA 1
ATOM 1603 C C . LEU A 1 202 ? -8.908 1.579 14.279 1.00 95.38 202 LEU A C 1
ATOM 1605 O O . LEU A 1 202 ? -9.975 1.543 14.888 1.00 95.38 202 LEU A O 1
ATOM 1609 N N . LYS A 1 203 ? -8.774 1.080 13.044 1.00 94.56 203 LYS A N 1
ATOM 1610 C CA . LYS A 1 203 ? -9.868 0.489 12.255 1.00 94.56 203 LYS A CA 1
ATOM 1611 C C . LYS A 1 203 ? -10.513 -0.714 12.937 1.00 94.56 203 LYS A C 1
ATOM 1613 O O . LYS A 1 203 ? -11.713 -0.911 12.780 1.00 94.56 203 LYS A O 1
ATOM 1618 N N . ASP A 1 204 ? -9.751 -1.501 13.690 1.00 91.75 204 ASP A N 1
ATOM 1619 C CA . ASP A 1 204 ? -10.260 -2.678 14.405 1.00 91.75 204 ASP A CA 1
ATOM 1620 C C . ASP A 1 204 ? -11.302 -2.322 15.479 1.00 91.75 204 ASP A C 1
ATOM 1622 O O . ASP A 1 204 ? -12.006 -3.205 15.955 1.00 91.75 204 ASP A O 1
ATOM 1626 N N . LEU A 1 205 ? -11.412 -1.047 15.877 1.00 89.38 205 LEU A N 1
ATOM 1627 C CA . LEU A 1 205 ? -12.487 -0.580 16.758 1.00 89.38 205 LEU A CA 1
ATOM 1628 C C . LEU A 1 205 ? -13.829 -0.414 16.030 1.00 89.38 205 LEU A C 1
ATOM 1630 O O . LEU A 1 205 ? -14.866 -0.342 16.684 1.00 89.38 205 LEU A O 1
ATOM 1634 N N . ASP A 1 206 ? -13.831 -0.342 14.701 1.00 91.94 206 ASP A N 1
ATOM 1635 C CA . ASP A 1 206 ? -15.042 -0.105 13.922 1.00 91.94 206 ASP A CA 1
ATOM 1636 C C . ASP A 1 206 ? -16.070 -1.232 14.112 1.00 91.94 206 ASP A C 1
ATOM 1638 O O . ASP A 1 206 ? -15.748 -2.419 14.039 1.00 91.94 206 ASP A O 1
ATOM 1642 N N . GLY A 1 207 ? -17.317 -0.853 14.390 1.00 86.25 207 GLY A N 1
ATOM 1643 C CA . GLY A 1 207 ? -18.399 -1.786 14.715 1.00 86.25 207 GLY A CA 1
ATOM 1644 C C . GLY A 1 207 ? -18.276 -2.495 16.073 1.00 86.25 207 GLY A C 1
ATOM 1645 O O . GLY A 1 207 ? -19.102 -3.360 16.377 1.00 86.25 207 GLY A O 1
ATOM 1646 N N . LEU A 1 208 ? -17.283 -2.159 16.907 1.00 85.06 208 LEU A N 1
ATOM 1647 C CA . LEU A 1 208 ? -17.129 -2.708 18.256 1.00 85.06 208 LEU A CA 1
ATOM 1648 C C . LEU A 1 208 ? -17.590 -1.719 19.333 1.00 85.06 208 LEU A C 1
ATOM 1650 O O . LEU A 1 208 ? -17.598 -0.508 19.148 1.00 85.06 208 LEU A O 1
ATOM 1654 N N . THR A 1 209 ? -17.932 -2.244 20.509 1.00 88.81 209 THR A N 1
ATOM 1655 C CA . THR A 1 209 ? -18.106 -1.430 21.719 1.00 88.81 209 THR A CA 1
ATOM 1656 C C . THR A 1 209 ? -16.751 -1.262 22.405 1.00 88.81 209 THR A C 1
ATOM 1658 O O . THR A 1 209 ? -16.102 -2.255 22.736 1.00 88.81 209 THR A O 1
ATOM 1661 N N . TYR A 1 210 ? -16.323 -0.023 22.640 1.00 89.38 210 TYR A N 1
ATOM 1662 C CA . TYR A 1 210 ? -15.028 0.312 23.240 1.00 89.38 210 TYR A CA 1
ATOM 1663 C C . TYR A 1 210 ? -15.144 1.505 24.197 1.00 89.38 210 TYR A C 1
ATOM 1665 O O . TYR A 1 210 ? -16.142 2.220 24.208 1.00 89.38 210 TYR A O 1
ATOM 1673 N N . SER A 1 211 ? -14.119 1.715 25.030 1.00 91.94 211 SER A N 1
ATOM 1674 C CA . SER A 1 211 ? -14.059 2.866 25.938 1.00 91.94 211 SER A CA 1
ATOM 1675 C C . SER A 1 211 ? -13.461 4.100 25.254 1.00 91.94 211 SER A C 1
ATOM 1677 O O . SER A 1 211 ? -12.575 3.973 24.406 1.00 91.94 211 SER A O 1
ATOM 1679 N N . ASN A 1 212 ? -13.855 5.299 25.698 1.00 91.69 212 ASN A N 1
ATOM 1680 C CA . ASN A 1 212 ? -13.262 6.562 25.228 1.00 91.69 212 ASN A CA 1
ATOM 1681 C C . ASN A 1 212 ? -11.746 6.609 25.457 1.00 91.69 212 ASN A C 1
ATOM 1683 O O . ASN A 1 212 ? -11.006 7.142 24.638 1.00 91.69 212 ASN A O 1
ATOM 1687 N N . LYS A 1 213 ? -11.260 5.993 26.543 1.00 93.62 213 LYS A N 1
ATOM 1688 C CA . LYS A 1 213 ? -9.824 5.887 26.823 1.00 93.62 213 LYS A CA 1
ATOM 1689 C C . LYS A 1 213 ? -9.085 5.115 25.724 1.00 93.62 213 LYS A C 1
ATOM 1691 O O . LYS A 1 213 ? -8.030 5.565 25.288 1.00 93.62 213 LYS A O 1
ATOM 1696 N N . LEU A 1 214 ? -9.629 3.976 25.283 1.00 91.69 214 LEU A N 1
ATOM 1697 C CA . LEU A 1 214 ? -9.023 3.162 24.225 1.00 91.69 214 LEU A CA 1
ATOM 1698 C C . LEU A 1 214 ? -9.054 3.881 22.870 1.00 91.69 214 LEU A C 1
ATOM 1700 O O . LEU A 1 214 ? -8.053 3.851 22.156 1.00 91.69 214 LEU A O 1
ATOM 1704 N N . LEU A 1 215 ? -10.169 4.547 22.545 1.00 92.50 215 LEU A N 1
ATOM 1705 C CA . LEU A 1 215 ? -10.278 5.367 21.336 1.00 92.50 215 LEU A CA 1
ATOM 1706 C C . LEU A 1 215 ? -9.212 6.470 21.334 1.00 92.50 215 LEU A C 1
ATOM 1708 O O . LEU A 1 215 ? -8.386 6.511 20.428 1.00 92.50 215 LEU A O 1
ATOM 1712 N N . ASN A 1 216 ? -9.165 7.288 22.391 1.00 92.56 216 ASN A N 1
ATOM 1713 C CA . ASN A 1 216 ? -8.216 8.397 22.508 1.00 92.56 216 ASN A CA 1
ATOM 1714 C C . ASN A 1 216 ? -6.763 7.928 22.401 1.00 92.56 216 ASN A C 1
ATOM 1716 O O . ASN A 1 216 ? -5.952 8.588 21.757 1.00 92.56 216 ASN A O 1
ATOM 1720 N N . GLN A 1 217 ? -6.433 6.777 22.995 1.00 95.06 217 GLN A N 1
ATOM 1721 C CA . GLN A 1 217 ? -5.103 6.188 22.875 1.00 95.06 217 GLN A CA 1
ATOM 1722 C C . GLN A 1 217 ? -4.764 5.848 21.415 1.00 95.06 217 GLN A C 1
ATOM 1724 O O . GLN A 1 217 ? -3.748 6.317 20.908 1.00 95.06 217 GLN A O 1
ATOM 1729 N N . ARG A 1 218 ? -5.614 5.074 20.721 1.00 95.44 218 ARG A N 1
ATOM 1730 C CA . ARG A 1 218 ? -5.338 4.645 19.336 1.00 95.44 218 ARG A CA 1
ATOM 1731 C C . ARG A 1 218 ? -5.328 5.820 18.356 1.00 95.44 218 ARG A C 1
ATOM 1733 O O . ARG A 1 218 ? -4.477 5.861 17.471 1.00 95.44 218 ARG A O 1
ATOM 1740 N N . THR A 1 219 ? -6.217 6.796 18.538 1.00 94.50 219 THR A N 1
ATOM 1741 C CA . THR A 1 219 ? -6.205 8.050 17.774 1.00 94.50 219 THR A CA 1
ATOM 1742 C C . THR A 1 219 ? -4.902 8.816 18.003 1.00 94.50 219 THR A C 1
ATOM 1744 O O . THR A 1 219 ? -4.264 9.230 17.037 1.00 94.50 219 THR A O 1
ATOM 1747 N N . ASN A 1 220 ? -4.467 8.981 19.256 1.00 94.69 220 ASN A N 1
ATOM 1748 C CA . ASN A 1 220 ? -3.224 9.684 19.562 1.00 94.69 220 ASN A CA 1
ATOM 1749 C C . ASN A 1 220 ? -2.005 8.999 18.925 1.00 94.69 220 ASN A C 1
ATOM 1751 O O . ASN A 1 220 ? -1.165 9.682 18.343 1.00 94.69 220 ASN A O 1
ATOM 1755 N N . ASP A 1 221 ? -1.929 7.667 18.963 1.00 96.25 221 ASP A N 1
ATOM 1756 C CA . ASP A 1 221 ? -0.839 6.919 18.325 1.00 96.25 221 ASP A CA 1
ATOM 1757 C C . ASP A 1 221 ? -0.782 7.178 16.807 1.00 96.25 221 ASP A C 1
ATOM 1759 O O . ASP A 1 221 ? 0.294 7.420 16.250 1.00 96.25 221 ASP A O 1
ATOM 1763 N N . VAL A 1 222 ? -1.942 7.205 16.138 1.00 96.38 222 VAL A N 1
ATOM 1764 C CA . VAL A 1 222 ? -2.055 7.545 14.709 1.00 96.38 222 VAL A CA 1
ATOM 1765 C C . VAL A 1 222 ? -1.620 8.991 14.439 1.00 96.38 222 VAL A C 1
ATOM 1767 O O . VAL A 1 222 ? -0.866 9.230 13.496 1.00 96.38 222 VAL A O 1
ATOM 1770 N N . LEU A 1 223 ? -2.033 9.957 15.265 1.00 94.62 223 LEU A N 1
ATOM 1771 C CA . LEU A 1 223 ? -1.655 11.368 15.106 1.00 94.62 223 LEU A CA 1
ATOM 1772 C C . LEU A 1 223 ? -0.151 11.598 15.326 1.00 94.62 223 LEU A C 1
ATOM 1774 O O . LEU A 1 223 ? 0.489 12.326 14.561 1.00 94.62 223 LEU A O 1
ATOM 1778 N N . VAL A 1 224 ? 0.439 10.950 16.334 1.00 96.06 224 VAL A N 1
ATOM 1779 C CA . VAL A 1 224 ? 1.889 10.982 16.585 1.00 96.06 224 VAL A CA 1
ATOM 1780 C C . VAL A 1 224 ? 2.649 10.418 15.386 1.00 96.06 224 VAL A C 1
ATOM 1782 O O . VAL A 1 224 ? 3.629 11.027 14.936 1.00 96.06 224 VAL A O 1
ATOM 1785 N N . TRP A 1 225 ? 2.184 9.296 14.829 1.00 97.50 225 TRP A N 1
ATOM 1786 C CA . TRP A 1 225 ? 2.763 8.732 13.615 1.00 97.50 225 TRP A CA 1
ATOM 1787 C C . TRP A 1 225 ? 2.625 9.678 12.422 1.00 97.50 225 TRP A C 1
ATOM 1789 O O . TRP A 1 225 ? 3.643 9.964 11.799 1.00 97.50 225 TRP A O 1
ATOM 1799 N N . LYS A 1 226 ? 1.434 10.224 12.133 1.00 96.50 226 LYS A N 1
ATOM 1800 C CA . LYS A 1 226 ? 1.208 11.171 11.021 1.00 96.50 226 LYS A CA 1
ATOM 1801 C C . LYS A 1 226 ? 2.195 12.338 11.087 1.00 96.50 226 LYS A C 1
ATOM 1803 O O . LYS A 1 226 ? 2.871 12.643 10.105 1.00 96.50 226 LYS A O 1
ATOM 1808 N N . ASN A 1 227 ? 2.351 12.945 12.261 1.00 96.62 227 ASN A N 1
ATOM 1809 C CA . ASN A 1 227 ? 3.294 14.046 12.460 1.00 96.62 227 ASN A CA 1
ATOM 1810 C C . ASN A 1 227 ? 4.750 13.617 12.229 1.00 96.62 227 ASN A C 1
ATOM 1812 O O . ASN A 1 227 ? 5.503 14.306 11.535 1.00 96.62 227 ASN A O 1
ATOM 1816 N N . THR A 1 228 ?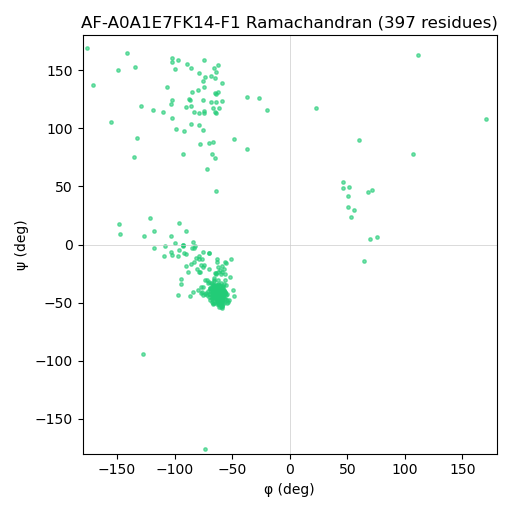 5.142 12.461 12.767 1.00 97.38 228 THR A N 1
ATOM 1817 C CA . THR A 1 228 ? 6.487 11.893 12.583 1.00 97.38 228 THR A CA 1
ATOM 1818 C C . THR A 1 228 ? 6.762 11.573 11.114 1.00 97.38 228 THR A C 1
ATOM 1820 O O . THR A 1 228 ? 7.830 11.903 10.595 1.00 97.38 228 THR A O 1
ATOM 1823 N N . PHE A 1 229 ? 5.781 10.992 10.426 1.00 97.62 229 PHE A N 1
ATOM 1824 C CA . PHE A 1 229 ? 5.820 10.660 9.010 1.00 97.62 229 PHE A CA 1
ATOM 1825 C C . PHE A 1 229 ? 6.033 11.917 8.167 1.00 97.62 229 PHE A C 1
ATOM 1827 O O . PHE A 1 229 ? 6.999 11.992 7.413 1.00 97.62 229 PHE A O 1
ATOM 1834 N N . LEU A 1 230 ? 5.208 12.953 8.339 1.00 97.06 230 LEU A N 1
ATOM 1835 C CA . LEU A 1 230 ? 5.331 14.204 7.580 1.00 97.06 230 LEU A CA 1
ATOM 1836 C C . LEU A 1 230 ? 6.661 14.926 7.852 1.00 97.06 230 LEU A C 1
ATOM 1838 O O . LEU A 1 230 ? 7.279 15.482 6.938 1.00 97.06 230 LEU A O 1
ATOM 1842 N N . GLN A 1 231 ? 7.160 14.882 9.090 1.00 97.19 231 GLN A N 1
ATOM 1843 C CA . GLN A 1 231 ? 8.502 15.376 9.408 1.00 97.19 231 GLN A CA 1
ATOM 1844 C C . GLN A 1 231 ? 9.592 14.557 8.709 1.00 97.19 231 GLN A C 1
ATOM 1846 O O . GLN A 1 231 ? 10.533 15.138 8.162 1.00 97.19 231 GLN A O 1
ATOM 1851 N N . PHE A 1 232 ? 9.464 13.229 8.677 1.00 95.88 232 PHE A N 1
ATOM 1852 C CA . PHE A 1 232 ? 10.367 12.336 7.954 1.00 95.88 232 PHE A CA 1
ATOM 1853 C C . PHE A 1 232 ? 10.376 12.634 6.446 1.00 95.88 232 PHE A C 1
ATOM 1855 O O . PHE A 1 232 ? 11.461 12.765 5.869 1.00 95.88 232 PHE A O 1
ATOM 1862 N N . GLN A 1 233 ? 9.200 12.831 5.834 1.00 95.88 233 GLN A N 1
ATOM 1863 C CA . GLN A 1 233 ? 9.040 13.210 4.425 1.00 95.88 233 GLN A CA 1
ATOM 1864 C C . GLN A 1 233 ? 9.834 14.484 4.098 1.00 95.88 233 GLN A C 1
ATOM 1866 O O . GLN A 1 233 ? 10.644 14.506 3.164 1.00 95.88 233 GLN A O 1
ATOM 1871 N N . LYS A 1 234 ? 9.654 15.534 4.915 1.00 93.94 234 LYS A N 1
ATOM 1872 C CA . LYS A 1 234 ? 10.326 16.836 4.760 1.00 93.94 234 LYS A CA 1
ATOM 1873 C C . LYS A 1 234 ? 11.832 16.738 4.995 1.00 93.94 234 LYS A C 1
ATOM 1875 O O . LYS A 1 234 ? 12.619 17.171 4.151 1.00 93.94 234 LYS A O 1
ATOM 1880 N N . LYS A 1 235 ? 12.243 16.146 6.122 1.00 93.12 235 LYS A N 1
ATOM 1881 C CA . LYS A 1 235 ? 13.647 16.046 6.550 1.00 93.12 235 LYS A CA 1
ATOM 1882 C C . LYS A 1 235 ? 14.497 15.284 5.540 1.00 93.12 235 LYS A C 1
ATOM 1884 O O . LYS A 1 235 ? 15.586 15.738 5.198 1.00 93.12 235 LYS A O 1
ATOM 1889 N N . ASN A 1 236 ? 13.995 14.152 5.053 1.00 90.81 236 ASN A N 1
ATOM 1890 C CA . ASN A 1 236 ? 14.735 13.298 4.128 1.00 90.81 236 ASN A CA 1
ATOM 1891 C C . ASN A 1 236 ? 14.454 13.612 2.656 1.00 90.81 236 ASN A C 1
ATOM 1893 O O . ASN A 1 236 ? 15.043 12.989 1.778 1.00 90.81 236 ASN A O 1
ATOM 1897 N N . ARG A 1 237 ? 13.591 14.600 2.379 1.00 91.19 237 ARG A N 1
ATOM 1898 C CA . ARG A 1 237 ? 13.213 15.022 1.025 1.00 91.19 237 ARG A CA 1
ATOM 1899 C C . ARG A 1 237 ? 12.766 13.830 0.176 1.00 91.19 237 ARG A C 1
ATOM 1901 O O . ARG A 1 237 ? 13.231 13.668 -0.950 1.00 91.19 237 ARG A O 1
ATOM 1908 N N . ILE A 1 238 ? 11.865 13.006 0.706 1.00 93.00 238 ILE A N 1
ATOM 1909 C CA . ILE A 1 238 ? 11.464 11.735 0.082 1.00 93.00 238 ILE A CA 1
ATOM 1910 C C . ILE A 1 238 ? 10.950 11.925 -1.346 1.00 93.00 238 ILE A C 1
ATOM 1912 O O . ILE A 1 238 ? 11.370 11.198 -2.237 1.00 93.00 238 ILE A O 1
ATOM 1916 N N . ARG A 1 239 ? 10.145 12.961 -1.613 1.00 92.56 239 ARG A N 1
ATOM 1917 C CA . ARG A 1 239 ? 9.722 13.279 -2.987 1.00 92.56 239 ARG A CA 1
ATOM 1918 C C . ARG A 1 239 ? 10.928 13.494 -3.915 1.00 92.56 239 ARG A C 1
ATOM 1920 O O . ARG A 1 239 ? 10.967 12.980 -5.019 1.00 92.56 239 ARG A O 1
ATOM 1927 N N . ARG A 1 240 ? 11.988 14.172 -3.467 1.00 89.12 240 ARG A N 1
ATOM 1928 C CA . ARG A 1 240 ? 13.227 14.286 -4.260 1.00 89.12 240 ARG A CA 1
ATOM 1929 C C . ARG A 1 240 ? 13.936 12.938 -4.420 1.00 89.12 240 ARG A C 1
ATOM 1931 O O . ARG A 1 240 ? 14.502 12.702 -5.481 1.00 89.12 240 ARG A O 1
ATOM 1938 N N . PHE A 1 241 ? 13.933 12.102 -3.383 1.00 91.06 241 PHE A N 1
ATOM 1939 C CA . PHE A 1 241 ? 14.503 10.755 -3.429 1.00 91.06 241 PHE A CA 1
ATOM 1940 C C . PHE A 1 241 ? 13.780 9.866 -4.450 1.00 91.06 241 PHE A C 1
ATOM 1942 O O . PHE A 1 241 ? 14.456 9.229 -5.241 1.00 91.06 241 PHE A O 1
ATOM 1949 N N . LEU A 1 242 ? 12.446 9.871 -4.502 1.00 92.19 242 LEU A N 1
ATOM 1950 C CA . LEU A 1 242 ? 11.680 9.032 -5.432 1.00 92.19 242 LEU A CA 1
ATOM 1951 C C . LEU A 1 242 ? 11.702 9.555 -6.879 1.00 92.19 242 LEU A C 1
ATOM 1953 O O . LEU A 1 242 ? 11.766 8.771 -7.816 1.00 92.19 242 LEU A O 1
ATOM 1957 N N . TYR A 1 243 ? 11.688 10.878 -7.076 1.00 90.62 243 TYR A N 1
ATOM 1958 C CA . TYR A 1 243 ? 11.530 11.491 -8.404 1.00 90.62 243 TYR A CA 1
ATOM 1959 C C . TYR A 1 243 ? 12.842 11.886 -9.100 1.00 90.62 243 TYR A C 1
ATOM 1961 O O . TYR A 1 243 ? 12.822 12.381 -10.232 1.00 90.62 243 TYR A O 1
ATOM 1969 N N . THR A 1 244 ? 13.997 11.745 -8.448 1.00 85.31 244 THR A N 1
ATOM 1970 C CA . THR A 1 244 ? 15.277 12.023 -9.111 1.00 85.31 244 THR A CA 1
ATOM 1971 C C . THR A 1 244 ? 15.637 10.885 -10.069 1.00 85.31 244 THR A C 1
ATOM 1973 O O . THR A 1 244 ? 15.441 9.727 -9.742 1.00 85.31 244 THR A O 1
ATOM 1976 N N . ARG A 1 245 ? 16.192 11.206 -11.243 1.00 78.88 245 ARG A N 1
ATOM 1977 C CA . ARG A 1 245 ? 16.801 10.212 -12.157 1.00 78.88 245 ARG A CA 1
ATOM 1978 C C . ARG A 1 245 ? 18.319 10.104 -12.011 1.00 78.88 245 ARG A C 1
ATOM 1980 O O . ARG A 1 245 ? 18.955 9.235 -12.584 1.00 78.88 245 ARG A O 1
ATOM 1987 N N . ASP A 1 246 ? 18.919 11.024 -11.262 1.00 72.62 246 ASP A N 1
ATOM 1988 C CA . ASP A 1 246 ? 20.361 11.035 -11.022 1.00 72.62 246 ASP A CA 1
ATOM 1989 C C . ASP A 1 246 ? 20.686 10.259 -9.738 1.00 72.62 246 ASP A C 1
ATOM 1991 O O . ASP A 1 246 ? 20.579 10.795 -8.628 1.00 72.62 246 ASP A O 1
ATOM 1995 N N . ILE A 1 247 ? 21.071 8.998 -9.959 1.00 67.94 247 ILE A N 1
ATOM 1996 C CA . ILE A 1 247 ? 21.428 7.973 -8.967 1.00 67.94 247 ILE A CA 1
ATOM 1997 C C . ILE A 1 247 ? 22.700 8.347 -8.199 1.00 67.94 247 ILE A C 1
ATOM 1999 O O . ILE A 1 247 ? 22.828 8.038 -7.012 1.00 67.94 247 ILE A O 1
ATOM 2003 N N . GLN A 1 248 ? 23.627 9.085 -8.829 1.00 66.69 248 GLN A N 1
ATOM 2004 C CA . GLN A 1 248 ? 24.916 9.455 -8.225 1.00 66.69 248 GLN A CA 1
ATOM 2005 C C . GLN A 1 248 ? 24.749 10.320 -6.970 1.00 66.69 248 GLN A C 1
ATOM 2007 O O . GLN A 1 248 ? 25.651 10.410 -6.137 1.00 66.69 248 GLN A O 1
ATOM 2012 N N . ARG A 1 249 ? 23.584 10.954 -6.803 1.00 63.44 249 ARG A N 1
ATOM 2013 C CA . ARG A 1 249 ? 23.255 11.771 -5.629 1.00 63.44 249 ARG A CA 1
ATOM 2014 C C . ARG A 1 249 ? 22.459 11.024 -4.560 1.00 63.44 249 ARG A C 1
ATOM 2016 O O . ARG A 1 249 ? 21.890 11.675 -3.687 1.00 63.44 249 ARG A O 1
ATOM 2023 N N . GLY A 1 250 ? 22.467 9.690 -4.583 1.00 59.62 250 GLY A N 1
ATOM 2024 C CA . GLY A 1 250 ? 21.923 8.865 -3.506 1.00 59.62 250 GLY A CA 1
ATOM 2025 C C . GLY A 1 250 ? 20.401 8.913 -3.445 1.00 59.62 250 GLY A C 1
ATOM 2026 O O . GLY A 1 250 ? 19.833 9.130 -2.379 1.00 59.62 250 GLY A O 1
ATOM 2027 N N . GLY A 1 251 ? 19.747 8.755 -4.590 1.00 69.25 251 GLY A N 1
ATOM 2028 C CA . GLY A 1 251 ? 18.306 8.574 -4.695 1.00 69.25 251 GLY A CA 1
ATOM 2029 C C . GLY A 1 251 ? 17.894 8.324 -6.135 1.00 69.25 251 GLY A C 1
ATOM 2030 O O . GLY A 1 251 ? 18.690 8.545 -7.044 1.00 69.25 251 GLY A O 1
ATOM 2031 N N . GLY A 1 252 ? 16.645 7.927 -6.324 1.00 84.31 252 GLY A N 1
ATOM 2032 C CA . GLY A 1 252 ? 16.030 7.772 -7.633 1.00 84.31 252 GLY A CA 1
ATOM 2033 C C . GLY A 1 252 ? 15.733 6.336 -8.003 1.00 84.31 252 GLY A C 1
ATOM 2034 O O . GLY A 1 252 ? 16.268 5.403 -7.407 1.00 84.31 252 GLY A O 1
ATOM 2035 N N . ILE A 1 253 ? 14.871 6.206 -9.003 1.00 90.69 253 ILE A N 1
ATOM 2036 C CA . ILE A 1 253 ? 14.652 4.961 -9.726 1.00 90.69 253 ILE A CA 1
ATOM 2037 C C . ILE A 1 253 ? 15.859 4.765 -10.644 1.00 90.69 253 ILE A C 1
ATOM 2039 O O . ILE A 1 253 ? 16.099 5.573 -11.543 1.00 90.69 253 ILE A O 1
ATOM 2043 N N . ASP A 1 254 ? 16.656 3.742 -10.355 1.00 91.25 254 ASP A N 1
ATOM 2044 C CA . ASP A 1 254 ? 17.853 3.384 -11.101 1.00 91.25 254 ASP A CA 1
ATOM 2045 C C . ASP A 1 254 ? 17.472 2.544 -12.329 1.00 91.25 254 ASP A C 1
ATOM 2047 O O . ASP A 1 254 ? 17.015 1.410 -12.155 1.00 91.25 254 ASP A O 1
ATOM 2051 N N . PRO A 1 255 ? 17.674 3.042 -13.566 1.00 92.75 255 PRO A N 1
ATOM 2052 C CA . PRO A 1 255 ? 17.340 2.303 -14.778 1.00 92.75 255 PRO A CA 1
ATOM 2053 C C . PRO A 1 255 ? 18.128 1.009 -14.952 1.00 92.75 255 PRO A C 1
ATOM 2055 O O . PRO A 1 255 ? 17.765 0.223 -15.806 1.00 92.75 255 PRO A O 1
ATOM 2058 N N . TYR A 1 256 ? 19.191 0.777 -14.183 1.00 92.44 256 TYR A N 1
ATOM 2059 C CA . TYR A 1 256 ? 19.998 -0.445 -14.246 1.00 92.44 256 TYR A CA 1
ATOM 2060 C C . TYR A 1 256 ? 20.143 -1.113 -12.872 1.00 92.44 256 TYR A C 1
ATOM 2062 O O . TYR A 1 256 ? 20.918 -2.054 -12.713 1.00 92.44 256 TYR A O 1
ATOM 2070 N N . GLY A 1 257 ? 19.428 -0.615 -11.861 1.00 89.25 257 GLY A N 1
ATOM 2071 C CA . GLY A 1 257 ? 19.552 -1.082 -10.488 1.00 89.25 257 GLY A CA 1
ATOM 2072 C C . GLY A 1 257 ? 18.896 -2.440 -10.286 1.00 89.25 257 GLY A C 1
ATOM 2073 O O . GLY A 1 257 ? 17.776 -2.650 -10.738 1.00 89.25 257 GLY A O 1
ATOM 2074 N N . CYS A 1 258 ? 19.578 -3.336 -9.575 1.00 91.38 258 CYS A N 1
ATOM 2075 C CA . CYS A 1 258 ? 19.030 -4.608 -9.099 1.00 91.38 258 CYS A CA 1
ATOM 2076 C C . CYS A 1 258 ? 19.462 -4.798 -7.641 1.00 91.38 258 CYS A C 1
ATOM 2078 O O . CYS A 1 258 ? 20.418 -5.505 -7.316 1.00 91.38 258 CYS A O 1
ATOM 2080 N N . TYR A 1 259 ? 18.808 -4.058 -6.752 1.00 88.25 259 TYR A N 1
ATOM 2081 C CA . TYR A 1 259 ? 19.170 -3.966 -5.345 1.00 88.25 259 TYR A CA 1
ATOM 2082 C C . TYR A 1 259 ? 18.438 -5.036 -4.518 1.00 88.25 259 TYR A C 1
ATOM 2084 O O . TYR A 1 259 ? 17.206 -5.012 -4.435 1.00 88.25 259 TYR A O 1
ATOM 2092 N N . PRO A 1 260 ? 19.162 -5.966 -3.866 1.00 83.81 260 PRO A N 1
ATOM 2093 C CA . PRO A 1 260 ? 18.562 -7.007 -3.043 1.00 83.81 260 PRO A CA 1
ATOM 2094 C C . PRO A 1 260 ? 18.146 -6.425 -1.696 1.00 83.81 260 PRO A C 1
ATOM 2096 O O . PRO A 1 260 ? 18.876 -6.458 -0.702 1.00 83.81 260 PRO A O 1
ATOM 2099 N N . HIS A 1 261 ? 16.945 -5.867 -1.658 1.00 79.88 261 HIS A N 1
ATOM 2100 C CA . HIS A 1 261 ? 16.341 -5.444 -0.408 1.00 79.88 261 HIS A CA 1
ATOM 2101 C C . HIS A 1 261 ? 15.753 -6.633 0.332 1.00 79.88 261 HIS A C 1
ATOM 2103 O O . HIS A 1 261 ? 15.170 -7.532 -0.269 1.00 79.88 261 HIS A O 1
ATOM 2109 N N . LYS A 1 262 ? 15.783 -6.576 1.667 1.00 71.62 262 LYS A N 1
ATOM 2110 C CA . LYS A 1 262 ? 14.845 -7.353 2.488 1.00 71.62 262 LYS A CA 1
ATOM 2111 C C . LYS A 1 262 ? 13.434 -6.786 2.281 1.00 71.62 262 LYS A C 1
ATOM 2113 O O . LYS A 1 262 ? 12.954 -5.986 3.090 1.00 71.62 262 LYS A O 1
ATOM 2118 N N . SER A 1 263 ? 12.810 -7.135 1.160 1.00 65.75 263 SER A N 1
ATOM 2119 C CA . SER A 1 263 ? 11.418 -6.830 0.825 1.00 65.75 263 SER A CA 1
ATOM 2120 C C . SER A 1 263 ? 10.471 -7.711 1.651 1.00 65.75 263 SER A C 1
ATOM 2122 O O . SER A 1 263 ? 10.886 -8.379 2.604 1.00 65.75 263 SER A O 1
ATOM 2124 N N . SER A 1 264 ? 9.161 -7.629 1.416 1.00 66.06 264 SER A N 1
ATOM 2125 C CA . SER A 1 264 ? 8.228 -8.576 2.040 1.00 66.06 264 SER A CA 1
ATOM 2126 C C . SER A 1 264 ? 8.519 -9.981 1.518 1.00 66.06 264 SER A C 1
ATOM 2128 O O . SER A 1 264 ? 8.888 -10.126 0.354 1.00 66.06 264 SER A O 1
ATOM 2130 N N . HIS A 1 265 ? 8.287 -11.009 2.341 1.00 70.88 265 HIS A N 1
ATOM 2131 C CA . HIS A 1 265 ? 8.281 -12.401 1.859 1.00 70.88 265 HIS A CA 1
ATOM 2132 C C . HIS A 1 265 ? 7.288 -12.612 0.712 1.00 70.88 265 HIS A C 1
ATOM 2134 O O . HIS A 1 265 ? 7.516 -13.452 -0.138 1.00 70.88 265 HIS A O 1
ATOM 2140 N N . LEU A 1 266 ? 6.259 -11.764 0.650 1.00 76.38 266 LEU A N 1
ATOM 2141 C CA . LEU A 1 266 ? 5.211 -11.764 -0.372 1.00 76.38 266 LEU A CA 1
ATOM 2142 C C . LEU A 1 266 ? 5.680 -11.317 -1.770 1.00 76.38 266 LEU A C 1
ATOM 2144 O O . LEU A 1 266 ? 4.889 -11.333 -2.704 1.00 76.38 266 LEU A O 1
ATOM 2148 N N . PHE A 1 267 ? 6.920 -10.833 -1.908 1.00 83.38 267 PHE A N 1
ATOM 2149 C CA . PHE A 1 267 ? 7.432 -10.367 -3.196 1.00 83.38 267 PHE A CA 1
ATOM 2150 C C . PHE A 1 267 ? 8.768 -11.034 -3.533 1.00 83.38 267 PHE A C 1
ATOM 2152 O O . PHE A 1 267 ? 8.803 -12.143 -4.050 1.00 83.38 267 PHE A O 1
ATOM 2159 N N . TRP A 1 268 ? 9.887 -10.385 -3.202 1.00 85.06 268 TRP A N 1
ATOM 2160 C CA . TRP A 1 268 ? 11.210 -10.812 -3.672 1.00 85.06 268 TRP A CA 1
ATOM 2161 C C . TRP A 1 268 ? 12.053 -11.553 -2.631 1.00 85.06 268 TRP A C 1
ATOM 2163 O O . TRP A 1 268 ? 13.142 -12.012 -2.968 1.00 85.06 268 TRP A O 1
ATOM 2173 N N . ALA A 1 269 ? 11.618 -11.650 -1.367 1.00 74.06 269 ALA A N 1
ATOM 2174 C CA . ALA A 1 269 ? 12.523 -12.061 -0.285 1.00 74.06 269 ALA A CA 1
ATOM 2175 C C . ALA A 1 269 ? 13.058 -13.499 -0.419 1.00 74.06 269 ALA A C 1
ATOM 2177 O O . ALA A 1 269 ? 14.126 -13.790 0.115 1.00 74.06 269 ALA A O 1
ATOM 2178 N N . GLU A 1 270 ? 12.330 -14.371 -1.119 1.00 73.69 270 GLU A N 1
ATOM 2179 C CA . GLU A 1 270 ? 12.690 -15.782 -1.326 1.00 73.69 270 GLU A CA 1
ATOM 2180 C C . GLU A 1 270 ? 13.137 -16.066 -2.770 1.00 73.69 270 GLU A C 1
ATOM 2182 O O . GLU A 1 270 ? 13.546 -17.178 -3.101 1.00 73.69 270 GLU A O 1
ATOM 2187 N N . THR A 1 271 ? 13.119 -15.048 -3.637 1.00 78.19 271 THR A N 1
ATOM 2188 C CA . THR A 1 271 ? 13.541 -15.188 -5.033 1.00 78.19 271 THR A CA 1
ATOM 2189 C C . THR A 1 271 ? 15.064 -15.161 -5.147 1.00 78.19 271 THR A C 1
ATOM 2191 O O . THR A 1 271 ? 15.736 -14.291 -4.594 1.00 78.19 271 THR A O 1
ATOM 2194 N N . THR A 1 272 ? 15.629 -16.106 -5.900 1.00 76.56 272 THR A N 1
ATOM 2195 C CA . THR A 1 272 ? 17.072 -16.137 -6.202 1.00 76.56 272 THR A CA 1
ATOM 2196 C C . THR A 1 272 ? 17.474 -15.098 -7.249 1.00 76.56 272 THR A C 1
ATOM 2198 O O . THR A 1 272 ? 18.646 -14.733 -7.335 1.00 76.56 272 THR A O 1
ATOM 2201 N N . LYS A 1 273 ? 16.506 -14.607 -8.032 1.00 85.00 273 LYS A N 1
ATOM 2202 C CA . LYS A 1 273 ? 16.686 -13.597 -9.072 1.00 85.00 273 LYS A CA 1
ATOM 2203 C C . LYS A 1 273 ? 15.662 -12.480 -8.885 1.00 85.00 273 LYS A C 1
ATOM 2205 O O . LYS A 1 273 ? 14.463 -12.723 -8.967 1.00 85.00 273 LYS A O 1
ATOM 2210 N N . ILE A 1 274 ? 16.160 -11.267 -8.672 1.00 90.50 274 ILE A N 1
ATOM 2211 C CA . ILE A 1 274 ? 15.365 -10.035 -8.649 1.00 90.50 274 ILE A CA 1
ATOM 2212 C C . ILE A 1 274 ? 15.486 -9.318 -9.998 1.00 90.50 274 ILE A C 1
ATOM 2214 O O . ILE A 1 274 ? 16.529 -9.456 -10.646 1.00 90.50 274 ILE A O 1
ATOM 2218 N N . PRO A 1 275 ? 14.467 -8.555 -10.425 1.00 92.50 275 PRO A N 1
ATOM 2219 C CA . PRO A 1 275 ? 14.553 -7.781 -11.653 1.00 92.50 275 PRO A CA 1
ATOM 2220 C C . PRO A 1 275 ? 15.548 -6.628 -11.521 1.00 92.50 275 PRO A C 1
ATOM 2222 O O . PRO A 1 275 ? 15.677 -6.000 -10.465 1.00 92.50 275 PRO A O 1
ATOM 2225 N N . CYS A 1 276 ? 16.231 -6.344 -12.618 1.00 94.38 276 CYS A N 1
ATOM 2226 C CA . CYS A 1 276 ? 17.000 -5.131 -12.823 1.00 94.38 276 CYS A CA 1
ATOM 2227 C C . CYS A 1 276 ? 16.118 -4.041 -13.440 1.00 94.38 276 CYS A C 1
ATOM 2229 O O . CYS A 1 276 ? 15.137 -4.327 -14.124 1.00 94.38 276 CYS A O 1
ATOM 2231 N N . GLY A 1 277 ? 16.479 -2.774 -13.241 1.00 93.69 277 GLY A N 1
ATOM 2232 C CA . GLY A 1 277 ? 15.713 -1.642 -13.766 1.00 93.69 277 GLY A CA 1
ATOM 2233 C C . GLY A 1 277 ? 15.497 -1.670 -15.279 1.00 93.69 277 GLY A C 1
ATOM 2234 O O . GLY A 1 277 ? 14.450 -1.221 -15.731 1.00 93.69 277 GLY A O 1
ATOM 2235 N N . ASN A 1 278 ? 16.433 -2.238 -16.040 1.00 96.31 278 ASN A N 1
ATOM 2236 C CA . ASN A 1 278 ? 16.404 -2.308 -17.500 1.00 96.31 278 ASN A CA 1
ATOM 2237 C C . ASN A 1 278 ? 15.770 -3.600 -18.029 1.00 96.31 278 ASN A C 1
ATOM 2239 O O . ASN A 1 278 ? 15.692 -3.772 -19.244 1.00 96.31 278 ASN A O 1
ATOM 2243 N N . ASP A 1 279 ? 15.347 -4.508 -17.148 1.00 95.56 279 ASP A N 1
ATOM 2244 C CA . ASP A 1 279 ? 14.595 -5.688 -17.561 1.00 95.56 279 ASP A CA 1
ATOM 2245 C C . ASP A 1 279 ? 13.232 -5.265 -18.115 1.00 95.56 279 ASP A C 1
ATOM 2247 O O . ASP A 1 279 ? 12.667 -4.248 -17.704 1.00 95.56 279 ASP A O 1
ATOM 2251 N N . ILE A 1 280 ? 12.675 -6.067 -19.024 1.00 91.25 280 ILE A N 1
ATOM 2252 C CA . ILE A 1 280 ? 11.311 -5.864 -19.520 1.00 91.25 280 ILE A CA 1
ATOM 2253 C C . ILE A 1 280 ? 10.348 -5.996 -18.336 1.00 91.25 280 ILE A C 1
ATOM 2255 O O . ILE A 1 280 ? 10.243 -7.054 -17.709 1.00 91.25 280 ILE A O 1
ATOM 2259 N N . GLY A 1 281 ? 9.641 -4.912 -18.025 1.00 87.31 281 GLY A N 1
ATOM 2260 C CA . GLY A 1 281 ? 8.875 -4.793 -16.794 1.00 87.31 281 GLY A CA 1
ATOM 2261 C C . GLY A 1 281 ? 7.711 -5.782 -16.709 1.00 87.31 281 GLY A C 1
ATOM 2262 O O . GLY A 1 281 ? 7.460 -6.345 -15.646 1.00 87.31 281 GLY A O 1
ATOM 2263 N N . THR A 1 282 ? 7.044 -6.061 -17.831 1.00 80.19 282 THR A N 1
ATOM 2264 C CA . THR A 1 282 ? 5.952 -7.047 -17.899 1.00 80.19 282 THR A CA 1
ATOM 2265 C C . THR A 1 282 ? 6.433 -8.457 -17.563 1.00 80.19 282 THR A C 1
ATOM 2267 O O . THR A 1 282 ? 5.790 -9.144 -16.776 1.00 80.19 282 THR A O 1
ATOM 2270 N N . VAL A 1 283 ? 7.601 -8.862 -18.069 1.00 85.31 283 VAL A N 1
ATOM 2271 C CA . VAL A 1 283 ? 8.219 -10.167 -17.776 1.00 85.31 283 VAL A CA 1
ATOM 2272 C C . VAL A 1 283 ? 8.614 -10.270 -16.299 1.00 85.31 283 VAL A C 1
ATOM 2274 O O . VAL A 1 283 ? 8.401 -11.305 -15.659 1.00 85.31 283 VAL A O 1
ATOM 2277 N N . ALA A 1 284 ? 9.156 -9.190 -15.729 1.00 87.56 284 ALA A N 1
ATOM 2278 C CA . ALA A 1 284 ? 9.497 -9.127 -14.309 1.00 87.56 284 ALA A CA 1
ATOM 2279 C C . ALA A 1 284 ? 8.257 -9.285 -13.409 1.00 87.56 284 ALA A C 1
ATOM 2281 O O . ALA A 1 284 ? 8.276 -10.085 -12.474 1.00 87.56 284 ALA A O 1
ATOM 2282 N N . LEU A 1 285 ? 7.165 -8.574 -13.713 1.00 84.44 285 LEU A N 1
ATOM 2283 C CA . LEU A 1 285 ? 5.911 -8.672 -12.959 1.00 84.44 285 LEU A CA 1
ATOM 2284 C C . LEU A 1 285 ? 5.214 -10.028 -13.149 1.00 84.44 285 LEU A C 1
ATOM 2286 O O . LEU A 1 285 ? 4.710 -10.589 -12.184 1.00 84.44 285 LEU A O 1
ATOM 2290 N N . GLN A 1 286 ? 5.248 -10.618 -14.347 1.00 81.69 286 GLN A N 1
ATOM 2291 C CA . GLN A 1 286 ? 4.752 -11.985 -14.567 1.00 81.69 286 GLN A CA 1
ATOM 2292 C C . GLN A 1 286 ? 5.520 -13.013 -13.729 1.00 81.69 286 GLN A C 1
ATOM 2294 O O . GLN A 1 286 ? 4.923 -13.931 -13.166 1.00 81.69 286 GLN A O 1
ATOM 2299 N N . SER A 1 287 ? 6.838 -12.842 -13.605 1.00 85.31 287 SER A N 1
ATOM 2300 C CA . SER A 1 287 ? 7.670 -13.709 -12.765 1.00 85.31 287 SER A CA 1
ATOM 2301 C C . SER A 1 287 ? 7.283 -13.603 -11.287 1.00 85.31 287 SER A C 1
ATOM 2303 O O . SER A 1 287 ? 7.227 -14.617 -10.595 1.00 85.31 287 SER A O 1
ATOM 2305 N N . LEU A 1 288 ? 6.973 -12.393 -10.815 1.00 85.62 288 LEU A N 1
ATOM 2306 C CA . LEU A 1 288 ? 6.476 -12.152 -9.461 1.00 85.62 288 LEU A CA 1
ATOM 2307 C C . LEU A 1 288 ? 5.118 -12.827 -9.219 1.00 85.62 288 LEU A C 1
ATOM 2309 O O . LEU A 1 288 ? 4.973 -13.585 -8.259 1.00 85.62 288 LEU A O 1
ATOM 2313 N N . ALA A 1 289 ? 4.162 -12.622 -10.128 1.00 81.44 289 ALA A N 1
ATOM 2314 C CA . ALA A 1 289 ? 2.839 -13.235 -10.061 1.00 81.44 289 ALA A CA 1
ATOM 2315 C C . ALA A 1 289 ? 2.929 -14.771 -10.040 1.00 81.44 289 ALA A C 1
ATOM 2317 O O . ALA A 1 289 ? 2.236 -15.435 -9.267 1.00 81.44 289 ALA A O 1
ATOM 2318 N N . LYS A 1 290 ? 3.839 -15.354 -10.835 1.00 83.88 290 LYS A N 1
ATOM 2319 C CA . LYS A 1 290 ? 4.113 -16.799 -10.835 1.00 83.88 290 LYS A CA 1
ATOM 2320 C C . LYS A 1 290 ? 4.540 -17.294 -9.450 1.00 83.88 290 LYS A C 1
ATOM 2322 O O . LYS A 1 290 ? 4.012 -18.302 -8.986 1.00 83.88 290 LYS A O 1
ATOM 2327 N N . VAL A 1 291 ? 5.450 -16.587 -8.777 1.00 85.31 291 VAL A N 1
ATOM 2328 C CA . VAL A 1 291 ? 5.904 -16.937 -7.416 1.00 85.31 291 VAL A CA 1
ATOM 2329 C C . VAL A 1 291 ? 4.736 -16.911 -6.425 1.00 85.31 291 VAL A C 1
ATOM 2331 O O . VAL A 1 291 ? 4.531 -17.884 -5.701 1.00 85.31 291 VAL A O 1
ATOM 2334 N N . GLN A 1 292 ? 3.914 -15.861 -6.446 1.00 84.31 292 GLN A N 1
ATOM 2335 C CA . GLN A 1 292 ? 2.750 -15.735 -5.556 1.00 84.31 292 GLN A CA 1
ATOM 2336 C C . GLN A 1 292 ? 1.712 -16.842 -5.787 1.00 84.31 292 GLN A C 1
ATOM 2338 O O . GLN A 1 292 ? 1.131 -17.379 -4.838 1.00 84.31 292 GLN A O 1
ATOM 2343 N N . LEU A 1 293 ? 1.480 -17.230 -7.045 1.00 83.12 293 LEU A N 1
ATOM 2344 C CA . LEU A 1 293 ? 0.580 -18.333 -7.383 1.00 83.12 293 LEU A CA 1
ATOM 2345 C C . LEU A 1 293 ? 1.119 -19.693 -6.928 1.00 83.12 293 LEU A C 1
ATOM 2347 O O . LEU A 1 293 ? 0.345 -20.516 -6.436 1.00 83.12 293 LEU A O 1
ATOM 2351 N N . ILE A 1 294 ? 2.430 -19.923 -7.039 1.00 87.44 294 ILE A N 1
ATOM 2352 C CA . ILE A 1 294 ? 3.076 -21.131 -6.508 1.00 87.44 294 ILE A CA 1
ATOM 2353 C C . ILE A 1 294 ? 2.900 -21.189 -4.986 1.00 87.44 294 ILE A C 1
ATOM 2355 O O . ILE A 1 294 ? 2.357 -22.169 -4.477 1.00 87.44 294 ILE A O 1
ATOM 2359 N N . HIS A 1 295 ? 3.231 -20.111 -4.268 1.00 87.94 295 HIS A N 1
ATOM 2360 C CA . HIS A 1 295 ? 3.029 -20.037 -2.816 1.00 87.94 295 HIS A CA 1
ATOM 2361 C C . HIS A 1 295 ? 1.560 -20.238 -2.428 1.00 87.94 295 HIS A C 1
ATOM 2363 O O . HIS A 1 295 ? 1.248 -20.900 -1.437 1.00 87.94 295 HIS A O 1
ATOM 2369 N N . SER A 1 296 ? 0.631 -19.708 -3.228 1.00 85.62 296 SER A N 1
ATOM 2370 C CA . SER A 1 296 ? -0.802 -19.916 -3.024 1.00 85.62 296 SER A CA 1
ATOM 2371 C C . SER A 1 2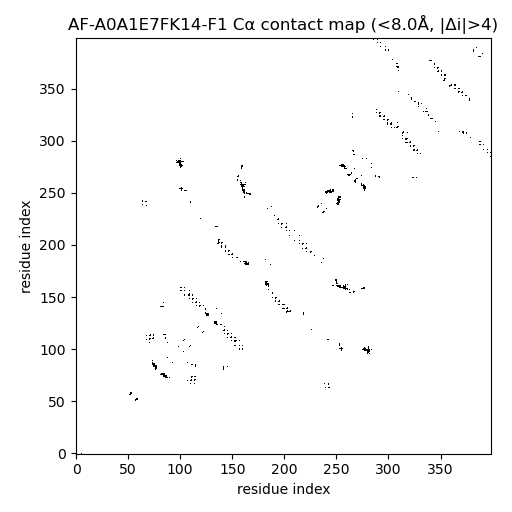96 ? -1.188 -21.393 -3.130 1.00 85.62 296 SER A C 1
ATOM 2373 O O . SER A 1 296 ? -1.954 -21.878 -2.298 1.00 85.62 296 SER A O 1
ATOM 2375 N N . ILE A 1 297 ? -0.649 -22.138 -4.103 1.00 85.38 297 ILE A N 1
ATOM 2376 C CA . ILE A 1 297 ? -0.861 -23.592 -4.206 1.00 85.38 297 ILE A CA 1
ATOM 2377 C C . ILE A 1 297 ? -0.275 -24.319 -2.994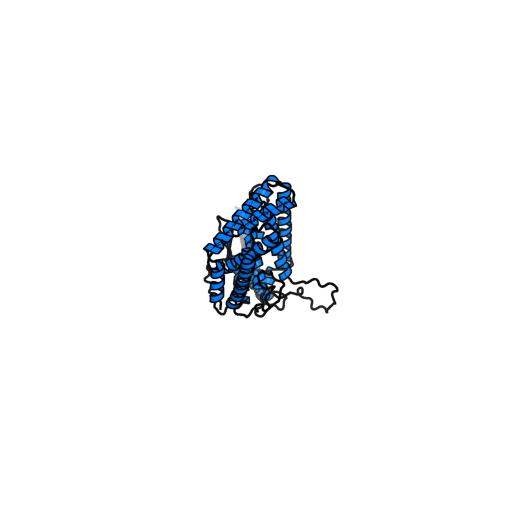 1.00 85.38 297 ILE A C 1
ATOM 2379 O O . ILE A 1 297 ? -0.929 -25.222 -2.460 1.00 85.38 297 ILE A O 1
ATOM 2383 N N . ASP A 1 298 ? 0.920 -23.933 -2.552 1.00 89.12 298 ASP A N 1
ATOM 2384 C CA . ASP A 1 298 ? 1.589 -24.560 -1.413 1.00 89.12 298 ASP A CA 1
ATOM 2385 C C . ASP A 1 298 ? 0.765 -24.376 -0.136 1.00 89.12 298 ASP A C 1
ATOM 2387 O O . ASP A 1 298 ? 0.409 -25.355 0.530 1.00 89.12 298 ASP A O 1
ATOM 2391 N N . TYR A 1 299 ? 0.348 -23.142 0.161 1.00 87.81 299 TYR A N 1
ATOM 2392 C CA . TYR A 1 299 ? -0.519 -22.875 1.304 1.00 87.81 299 TYR A CA 1
ATOM 2393 C C . TYR A 1 299 ? -1.884 -23.551 1.164 1.00 87.81 299 TYR A C 1
ATOM 2395 O O . TYR A 1 299 ? -2.359 -24.137 2.135 1.00 87.81 299 TYR A O 1
ATOM 2403 N N . LEU A 1 300 ? -2.509 -23.540 -0.020 1.00 86.00 300 LEU A N 1
ATOM 2404 C CA . LEU A 1 300 ? -3.785 -24.228 -0.242 1.00 86.00 300 LEU A CA 1
ATOM 2405 C C . LEU A 1 300 ? -3.660 -25.739 0.024 1.00 86.00 300 LEU A C 1
ATOM 2407 O O . LEU A 1 300 ? -4.511 -26.336 0.685 1.00 86.00 300 LEU A O 1
ATOM 2411 N N . THR A 1 301 ? -2.569 -26.356 -0.424 1.00 90.00 301 THR A N 1
ATOM 2412 C CA . THR A 1 301 ? -2.280 -27.779 -0.190 1.00 90.00 301 THR A CA 1
ATOM 2413 C C . THR A 1 301 ? -2.064 -28.073 1.296 1.00 90.00 301 THR A C 1
ATOM 2415 O O . THR A 1 301 ? -2.522 -29.097 1.799 1.00 90.00 301 THR A O 1
ATOM 2418 N N . ILE A 1 302 ? -1.428 -27.161 2.032 1.00 89.56 302 ILE A N 1
ATOM 2419 C CA . ILE A 1 302 ? -1.258 -27.289 3.481 1.00 89.56 302 ILE A CA 1
ATOM 2420 C C . ILE A 1 302 ? -2.614 -27.205 4.202 1.00 89.56 302 ILE A C 1
ATOM 2422 O O . ILE A 1 302 ? -2.926 -28.067 5.027 1.00 89.56 302 ILE A O 1
ATOM 2426 N N . ILE A 1 303 ? -3.428 -26.188 3.901 1.00 87.56 303 ILE A N 1
ATOM 2427 C CA . ILE A 1 303 ? -4.635 -25.885 4.687 1.00 87.56 303 ILE A CA 1
ATOM 2428 C C . ILE A 1 303 ? -5.845 -26.759 4.350 1.00 87.56 303 ILE A C 1
ATOM 2430 O O . ILE A 1 303 ? -6.748 -26.876 5.174 1.00 87.56 303 ILE A O 1
ATOM 2434 N N . THR A 1 304 ? -5.891 -27.384 3.172 1.00 87.31 304 THR A N 1
ATOM 2435 C CA . THR A 1 304 ? -6.983 -28.306 2.788 1.00 87.31 304 THR A CA 1
ATOM 2436 C C . THR A 1 304 ? -7.095 -29.506 3.730 1.00 87.31 304 THR A C 1
ATOM 2438 O O . THR A 1 304 ? -8.172 -30.074 3.885 1.00 87.31 304 THR A O 1
ATOM 2441 N N . ASN A 1 305 ? -6.018 -29.830 4.448 1.00 89.44 305 ASN A N 1
ATOM 2442 C CA . ASN A 1 305 ? -6.000 -30.882 5.460 1.00 89.44 305 ASN A CA 1
ATOM 2443 C C . ASN A 1 305 ? -6.494 -30.417 6.847 1.00 89.44 305 ASN A C 1
ATOM 2445 O O . ASN A 1 305 ? -6.546 -31.212 7.786 1.00 89.44 305 ASN A O 1
ATOM 2449 N N . TYR A 1 306 ? -6.833 -29.134 7.025 1.00 90.12 306 TYR A N 1
ATOM 2450 C CA . TYR A 1 306 ? -7.212 -28.583 8.327 1.00 90.12 306 TYR A CA 1
ATOM 2451 C C . TYR A 1 306 ? -8.701 -28.742 8.621 1.00 90.12 306 TYR A C 1
ATOM 2453 O O . TYR A 1 306 ? -9.565 -28.206 7.928 1.00 90.12 306 TYR A O 1
ATOM 2461 N N . THR A 1 307 ? -9.012 -29.361 9.760 1.00 88.81 307 THR A N 1
ATOM 2462 C CA . THR A 1 307 ? -10.389 -29.441 10.272 1.00 88.81 307 THR A CA 1
ATOM 2463 C C . THR A 1 307 ? -10.859 -28.147 10.953 1.00 88.81 307 THR A C 1
ATOM 2465 O O . THR A 1 307 ? -12.061 -27.886 11.010 1.00 88.81 307 THR A O 1
ATOM 2468 N N . THR A 1 308 ? -9.927 -27.317 11.440 1.00 87.50 308 THR A N 1
ATOM 2469 C CA . THR A 1 308 ? -10.170 -26.008 12.077 1.00 87.50 308 THR A CA 1
ATOM 2470 C C . THR A 1 308 ? -9.001 -25.047 11.834 1.00 87.50 308 THR A C 1
ATOM 2472 O O . THR A 1 308 ? -7.848 -25.474 11.730 1.00 87.50 308 THR A O 1
ATOM 2475 N N . VAL A 1 309 ? -9.297 -23.743 11.793 1.00 84.06 309 VAL A N 1
ATOM 2476 C CA . VAL A 1 309 ? -8.317 -22.646 11.653 1.00 84.06 309 VAL A CA 1
ATOM 2477 C C . VAL A 1 309 ? -7.972 -21.978 12.995 1.00 84.06 309 VAL A C 1
ATOM 2479 O O . VAL A 1 309 ? -7.193 -21.034 13.052 1.00 84.06 309 VAL A O 1
ATOM 2482 N N . MET A 1 310 ? -8.545 -22.449 14.105 1.00 89.50 310 MET A N 1
ATOM 2483 C CA . MET A 1 310 ? -8.331 -21.838 15.421 1.00 89.50 310 MET A CA 1
ATOM 2484 C C . MET A 1 310 ? -6.880 -21.899 15.933 1.00 89.50 310 MET A C 1
ATOM 2486 O O . MET A 1 310 ? -6.448 -20.915 16.545 1.00 89.50 310 MET A O 1
ATOM 2490 N N . PRO A 1 311 ? -6.106 -22.986 15.718 1.00 90.56 311 PRO A N 1
ATOM 2491 C CA . PRO A 1 311 ? -4.697 -23.019 16.102 1.00 90.56 311 PRO A CA 1
ATOM 2492 C C . PRO A 1 311 ? -3.890 -21.907 15.422 1.00 90.56 311 PRO A C 1
ATOM 2494 O O . PRO A 1 311 ? -4.033 -21.666 14.226 1.00 90.56 311 PRO A O 1
ATOM 2497 N N . LYS A 1 312 ? -2.981 -21.263 16.164 1.00 82.81 312 LYS A N 1
ATOM 2498 C CA . LYS A 1 312 ? -2.191 -20.123 15.663 1.00 82.81 312 LYS A CA 1
ATOM 2499 C C . LYS A 1 312 ? -1.339 -20.461 14.432 1.00 82.81 312 LYS A C 1
ATOM 2501 O O . LYS A 1 312 ? -1.193 -19.633 13.545 1.00 82.81 312 LYS A O 1
ATOM 2506 N N . SER A 1 313 ? -0.783 -21.671 14.365 1.00 86.50 313 SER A N 1
ATOM 2507 C CA . SER A 1 313 ? -0.039 -22.137 13.188 1.00 86.50 313 SER A CA 1
ATOM 2508 C C . SER A 1 313 ? -0.934 -22.292 11.955 1.00 86.50 313 SER A C 1
ATOM 2510 O O . SER A 1 313 ? -0.500 -21.988 10.848 1.00 86.50 313 SER A O 1
ATOM 2512 N N . HIS A 1 314 ? -2.185 -22.727 12.138 1.00 88.50 314 HIS A N 1
ATOM 2513 C CA . HIS A 1 314 ? -3.144 -22.873 11.043 1.00 88.50 314 HIS A CA 1
ATOM 2514 C C . HIS A 1 314 ? -3.611 -21.509 10.541 1.00 88.50 314 HIS A C 1
ATOM 2516 O O . HIS A 1 314 ? -3.661 -21.292 9.331 1.00 88.50 314 HIS A O 1
ATOM 2522 N N . GLU A 1 315 ? -3.904 -20.582 11.458 1.00 84.06 315 GLU A N 1
ATOM 2523 C CA . GLU A 1 315 ? -4.251 -19.211 11.090 1.00 84.06 315 GLU A CA 1
ATOM 2524 C C . GLU A 1 315 ? -3.122 -18.522 10.327 1.00 84.06 315 GLU A C 1
ATOM 2526 O O . GLU A 1 315 ? -3.400 -17.880 9.320 1.00 84.06 315 GLU A O 1
ATOM 2531 N N . LEU A 1 316 ? -1.860 -18.715 10.723 1.00 85.31 316 LEU A N 1
ATOM 2532 C CA . LEU A 1 316 ? -0.734 -18.118 10.008 1.00 85.31 316 LEU A CA 1
ATOM 2533 C C . LEU A 1 316 ? -0.688 -18.567 8.538 1.00 85.31 316 LEU A C 1
ATOM 2535 O O . LEU A 1 316 ? -0.559 -17.729 7.646 1.00 85.31 316 LEU A O 1
ATOM 2539 N N . ASN A 1 317 ? -0.847 -19.867 8.276 1.00 86.12 317 ASN A N 1
ATOM 2540 C CA . ASN A 1 317 ? -0.868 -20.401 6.910 1.00 86.12 317 ASN A CA 1
ATOM 2541 C C . ASN A 1 317 ? -2.099 -19.924 6.127 1.00 86.12 317 ASN A C 1
ATOM 2543 O O . ASN A 1 317 ? -1.993 -19.580 4.952 1.00 86.12 317 ASN A O 1
ATOM 2547 N N . PHE A 1 318 ? -3.256 -19.835 6.783 1.00 84.19 318 PHE A N 1
ATOM 2548 C CA . PHE A 1 318 ? -4.471 -19.273 6.195 1.00 84.19 318 PHE A CA 1
ATOM 2549 C C . PHE A 1 318 ? -4.310 -17.791 5.826 1.00 84.19 318 PHE A C 1
ATOM 2551 O O . PHE A 1 318 ? -4.687 -17.358 4.736 1.00 84.19 318 PHE A O 1
ATOM 2558 N N . HIS A 1 319 ? -3.736 -17.000 6.729 1.00 81.69 319 HIS A N 1
ATOM 2559 C CA . HIS A 1 319 ? -3.475 -15.582 6.525 1.00 81.69 319 HIS A CA 1
ATOM 2560 C C . HIS A 1 319 ? -2.470 -15.354 5.403 1.00 81.69 319 HIS A C 1
ATOM 2562 O O . HIS A 1 319 ? -2.656 -14.429 4.612 1.00 81.69 319 HIS A O 1
ATOM 2568 N N . ASN A 1 320 ? -1.446 -16.203 5.301 1.00 84.75 320 ASN A N 1
ATOM 2569 C CA . ASN A 1 320 ? -0.496 -16.155 4.199 1.00 84.75 320 ASN A CA 1
ATOM 2570 C C . ASN A 1 320 ? -1.160 -16.530 2.872 1.00 84.75 320 ASN A C 1
ATOM 2572 O O . ASN A 1 320 ? -1.047 -15.738 1.944 1.00 84.75 320 ASN A O 1
ATOM 2576 N N . LEU A 1 321 ? -1.965 -17.603 2.795 1.00 84.69 321 LEU A N 1
ATOM 2577 C CA . LEU A 1 321 ? -2.755 -17.885 1.585 1.00 84.69 321 LEU A CA 1
ATOM 2578 C C . LEU A 1 321 ? -3.602 -16.676 1.184 1.00 84.69 321 LEU A C 1
ATOM 2580 O O . LEU A 1 321 ? -3.594 -16.257 0.030 1.00 84.69 321 LEU A O 1
ATOM 2584 N N . ARG A 1 322 ? -4.342 -16.100 2.139 1.00 82.88 322 ARG A N 1
ATOM 2585 C CA . ARG A 1 322 ? -5.175 -14.922 1.881 1.00 82.88 322 ARG A CA 1
ATOM 2586 C C . ARG A 1 322 ? -4.348 -13.768 1.335 1.00 82.88 322 ARG A C 1
ATOM 2588 O O . ARG A 1 322 ? -4.830 -13.064 0.458 1.00 82.88 322 ARG A O 1
ATOM 2595 N N . LYS A 1 323 ? -3.160 -13.526 1.885 1.00 82.31 323 LYS A N 1
ATOM 2596 C CA . LYS A 1 323 ? -2.278 -12.449 1.436 1.00 82.31 323 LYS A CA 1
ATOM 2597 C C . LYS A 1 323 ? -1.731 -12.701 0.043 1.00 82.31 323 LYS A C 1
ATOM 2599 O O . LYS A 1 323 ? -1.793 -11.768 -0.740 1.00 82.31 323 LYS A O 1
ATOM 2604 N N . GLU A 1 324 ? -1.238 -13.903 -0.237 1.00 83.69 324 GLU A N 1
ATOM 2605 C CA . GLU A 1 324 ? -0.706 -14.274 -1.552 1.00 83.69 324 GLU A CA 1
ATOM 2606 C C . GLU A 1 324 ? -1.796 -14.150 -2.611 1.00 83.69 324 GLU A C 1
ATOM 2608 O O . GLU A 1 324 ? -1.640 -13.408 -3.571 1.00 83.69 324 GLU A O 1
ATOM 2613 N N . LEU A 1 325 ? -2.968 -14.744 -2.368 1.00 77.50 325 LEU A N 1
ATOM 2614 C CA . LEU A 1 325 ? -4.104 -14.606 -3.269 1.00 77.50 325 LEU A CA 1
ATOM 2615 C C . LEU A 1 325 ? -4.593 -13.160 -3.367 1.00 77.50 325 LEU A C 1
ATOM 2617 O O . LEU A 1 325 ? -4.957 -12.742 -4.450 1.00 77.50 325 LEU A O 1
ATOM 2621 N N . ARG A 1 326 ? -4.615 -12.374 -2.281 1.00 80.69 326 ARG A N 1
ATOM 2622 C CA . ARG A 1 326 ? -4.979 -10.948 -2.346 1.00 80.69 326 ARG A CA 1
ATOM 2623 C C . ARG A 1 326 ? -3.979 -10.165 -3.181 1.00 80.69 326 ARG A C 1
ATOM 2625 O O . ARG A 1 326 ? -4.419 -9.357 -3.966 1.00 80.69 326 ARG A O 1
ATOM 2632 N N . ILE A 1 327 ? -2.676 -10.362 -3.004 1.00 77.31 327 ILE A N 1
ATOM 2633 C CA . ILE A 1 327 ? -1.664 -9.619 -3.764 1.00 77.31 327 ILE A CA 1
ATOM 2634 C C . ILE A 1 327 ? -1.712 -10.042 -5.223 1.00 77.31 327 ILE A C 1
ATOM 2636 O O . ILE A 1 327 ? -1.809 -9.171 -6.079 1.00 77.31 327 ILE A O 1
ATOM 2640 N N . PHE A 1 328 ? -1.789 -11.348 -5.488 1.00 74.19 328 PHE A N 1
ATOM 2641 C CA . PHE A 1 328 ? -2.044 -11.852 -6.827 1.00 74.19 328 PHE A CA 1
ATOM 2642 C C . PHE A 1 328 ? -3.318 -11.238 -7.396 1.00 74.19 328 PHE A C 1
ATOM 2644 O O . PHE A 1 328 ? -3.315 -10.826 -8.537 1.00 74.19 328 PHE A O 1
ATOM 2651 N N . LEU A 1 329 ? -4.397 -11.121 -6.620 1.00 70.25 329 LEU A N 1
ATOM 2652 C CA . LEU A 1 329 ? -5.618 -10.424 -7.015 1.00 70.25 329 LEU A CA 1
ATOM 2653 C C . LEU A 1 329 ? -5.510 -8.914 -7.013 1.00 70.25 329 LEU A C 1
ATOM 2655 O O . LEU A 1 329 ? -6.389 -8.310 -7.570 1.00 70.25 329 LEU A O 1
ATOM 2659 N N . ASP A 1 330 ? -4.561 -8.252 -6.383 1.00 67.81 330 ASP A N 1
ATOM 2660 C CA . ASP A 1 330 ? -4.403 -6.806 -6.517 1.00 67.81 330 ASP A CA 1
ATOM 2661 C C . ASP A 1 330 ? -3.671 -6.568 -7.856 1.00 67.81 330 ASP A C 1
ATOM 2663 O O . ASP A 1 330 ? -4.089 -5.730 -8.656 1.00 67.81 330 ASP A O 1
ATOM 2667 N N . GLU A 1 331 ? -2.693 -7.426 -8.175 1.00 66.75 331 GLU A N 1
ATOM 2668 C CA . GLU A 1 331 ? -2.044 -7.557 -9.488 1.00 66.75 331 GLU A CA 1
ATOM 2669 C C . GLU A 1 331 ? -3.013 -8.042 -10.585 1.00 66.75 331 GLU A C 1
ATOM 2671 O O . GLU A 1 331 ? -2.928 -7.607 -11.731 1.00 66.75 331 GLU A O 1
ATOM 2676 N N . TYR A 1 332 ? -3.966 -8.906 -10.230 1.00 62.38 332 TYR A N 1
ATOM 2677 C CA . TYR A 1 332 ? -4.958 -9.521 -11.109 1.00 62.38 332 TYR A CA 1
ATOM 2678 C C . TYR A 1 332 ? -6.336 -8.871 -10.999 1.00 62.38 332 TYR A C 1
ATOM 2680 O O . TYR A 1 332 ? -7.143 -9.176 -11.834 1.00 62.38 332 TYR A O 1
ATOM 2688 N N . ASN A 1 333 ? -6.688 -7.971 -10.076 1.00 50.50 333 ASN A N 1
ATOM 2689 C CA . ASN A 1 333 ? -7.936 -7.161 -10.077 1.00 50.50 333 ASN A CA 1
ATOM 2690 C C . ASN A 1 333 ? -7.748 -5.904 -10.912 1.00 50.50 333 ASN A C 1
ATOM 2692 O O . ASN A 1 333 ? -8.727 -5.365 -11.417 1.00 50.50 333 ASN A O 1
ATOM 2696 N N . LEU A 1 334 ? -6.498 -5.545 -11.199 1.00 48.16 334 LEU A N 1
ATOM 2697 C CA . LEU A 1 334 ? -6.182 -4.945 -12.488 1.00 48.16 334 LEU A CA 1
ATOM 2698 C C . LEU A 1 334 ? -6.739 -5.800 -13.675 1.00 48.16 334 LEU A C 1
ATOM 2700 O O . LEU A 1 334 ? -6.837 -5.261 -14.771 1.00 48.16 334 LEU A O 1
ATOM 2704 N N . PHE A 1 335 ? -7.193 -7.062 -13.458 1.00 39.06 335 PHE A N 1
ATOM 2705 C CA . PHE A 1 335 ? -7.703 -8.070 -14.429 1.00 39.06 335 PHE A CA 1
ATOM 2706 C C . PHE A 1 335 ? -8.822 -9.107 -13.983 1.00 39.06 335 PHE A C 1
ATOM 2708 O O . PHE A 1 335 ? -9.020 -10.087 -14.699 1.00 39.06 335 PHE A O 1
ATOM 2715 N N . GLY A 1 336 ? -9.605 -8.926 -12.890 1.00 37.94 336 GLY A N 1
ATOM 2716 C CA . GLY A 1 336 ? -10.877 -9.660 -12.615 1.00 37.94 336 GLY A CA 1
ATOM 2717 C C . GLY A 1 336 ? -11.004 -10.767 -11.518 1.00 37.94 336 GLY A C 1
ATOM 2718 O O . GLY A 1 336 ? -11.161 -11.941 -11.828 1.00 37.94 336 GLY A O 1
ATOM 2719 N N . THR A 1 337 ? -11.120 -10.376 -10.239 1.00 37.47 337 THR A N 1
ATOM 2720 C CA . THR A 1 337 ? -12.159 -10.769 -9.234 1.00 37.47 337 THR A CA 1
ATOM 2721 C C . THR A 1 337 ? -12.401 -12.222 -8.765 1.00 37.47 337 THR A C 1
ATOM 2723 O O . THR A 1 337 ? -13.380 -12.841 -9.174 1.00 37.47 337 THR A O 1
ATOM 2726 N N . ILE A 1 338 ? -11.720 -12.689 -7.696 1.00 44.94 338 ILE A N 1
ATOM 2727 C CA . ILE A 1 338 ? -12.222 -13.788 -6.821 1.00 44.94 338 ILE A CA 1
ATOM 2728 C C . ILE A 1 338 ? -11.618 -13.737 -5.395 1.00 44.94 338 ILE A C 1
ATOM 2730 O O . ILE A 1 338 ? -10.516 -14.225 -5.285 1.00 44.94 338 ILE A O 1
ATOM 2734 N N . LEU A 1 339 ? -12.279 -13.324 -4.285 1.00 51.66 339 LEU A N 1
ATOM 2735 C CA . LEU A 1 339 ? -11.947 -13.864 -2.925 1.00 51.66 339 LEU A CA 1
ATOM 2736 C C . LEU A 1 339 ? -12.904 -13.490 -1.750 1.00 51.66 339 LEU A C 1
ATOM 2738 O O . LEU A 1 339 ? -13.239 -12.329 -1.546 1.00 51.66 339 LEU A O 1
ATOM 2742 N N . MET A 1 340 ? -13.238 -14.474 -0.885 1.00 54.66 340 MET A N 1
ATOM 2743 C CA . MET A 1 340 ? -14.106 -14.361 0.324 1.00 54.66 340 MET A CA 1
ATOM 2744 C C . MET A 1 340 ? -13.362 -14.335 1.688 1.00 54.66 340 MET A C 1
ATOM 2746 O O . MET A 1 340 ? -13.979 -14.411 2.754 1.00 54.66 340 MET A O 1
ATOM 2750 N N . LEU A 1 341 ? -12.030 -14.262 1.695 1.00 64.00 341 LEU A N 1
ATOM 2751 C CA . LEU A 1 341 ? -11.197 -14.596 2.866 1.00 64.00 341 LEU A CA 1
ATOM 2752 C C . LEU A 1 341 ? -11.115 -13.519 3.968 1.00 64.00 341 LEU A C 1
ATOM 2754 O O . LEU A 1 341 ? -10.656 -13.808 5.075 1.00 64.00 341 LEU A O 1
ATOM 2758 N N . GLY A 1 342 ? -11.561 -12.287 3.702 1.00 64.19 342 GLY A N 1
ATOM 2759 C CA . GLY A 1 342 ? -11.492 -11.172 4.660 1.00 64.19 342 GLY A CA 1
ATOM 2760 C C . GLY A 1 342 ? -12.241 -11.444 5.969 1.00 64.19 342 GLY A C 1
ATOM 2761 O O . GLY A 1 342 ? -11.671 -11.329 7.051 1.00 64.19 342 GLY A O 1
ATOM 2762 N N . HIS A 1 343 ? -13.484 -11.919 5.870 1.00 65.75 343 HIS A N 1
ATOM 2763 C CA . HIS A 1 343 ? -14.377 -12.067 7.023 1.00 65.75 343 HIS A CA 1
ATOM 2764 C C . HIS A 1 343 ? -13.910 -13.105 8.056 1.00 65.75 343 HIS A C 1
ATOM 2766 O O . HIS A 1 343 ? -14.236 -12.984 9.235 1.00 65.75 343 HIS A O 1
ATOM 2772 N N . ILE A 1 344 ? -13.177 -14.142 7.632 1.00 74.50 344 ILE A N 1
ATOM 2773 C CA . ILE A 1 344 ? -12.657 -15.178 8.541 1.00 74.50 344 ILE A CA 1
ATOM 2774 C C . ILE A 1 344 ? -11.561 -14.583 9.429 1.00 74.50 344 ILE A C 1
ATOM 2776 O O . ILE A 1 344 ? -11.600 -14.742 10.649 1.00 74.50 344 ILE A O 1
ATOM 2780 N N . ASN A 1 345 ? -10.624 -13.854 8.818 1.00 71.56 345 ASN A N 1
ATOM 2781 C CA . ASN A 1 345 ? -9.519 -13.211 9.520 1.00 71.56 345 ASN A CA 1
ATOM 2782 C C . ASN A 1 345 ? -10.015 -12.211 10.570 1.00 71.56 345 ASN A C 1
ATOM 2784 O O . ASN A 1 345 ? -9.534 -12.217 11.696 1.00 71.56 345 ASN A O 1
ATOM 2788 N N . ASP A 1 346 ? -11.000 -11.381 10.229 1.00 71.81 346 ASP A N 1
ATOM 2789 C CA . ASP A 1 346 ? -11.478 -10.332 11.137 1.00 71.81 346 ASP A CA 1
ATOM 2790 C C . ASP A 1 346 ? -12.127 -10.928 12.397 1.00 71.81 346 ASP A C 1
ATOM 2792 O O . ASP A 1 346 ? -11.867 -10.480 13.517 1.00 71.81 346 ASP A O 1
ATOM 2796 N N . LYS A 1 347 ? -12.901 -12.014 12.244 1.00 77.81 347 LYS A N 1
ATOM 2797 C CA . LYS A 1 347 ? -13.484 -12.739 13.385 1.00 77.81 347 LYS A CA 1
ATOM 2798 C C . LYS A 1 347 ? -12.435 -13.439 14.240 1.00 77.81 347 LYS A C 1
ATOM 2800 O O . LYS A 1 347 ? -12.576 -13.466 15.464 1.00 77.81 347 LYS A O 1
ATOM 2805 N N . TRP A 1 348 ? -11.395 -13.996 13.622 1.00 81.88 348 TRP A N 1
ATOM 2806 C CA . TRP A 1 348 ? -10.296 -14.612 14.360 1.00 81.88 348 TRP A CA 1
ATOM 2807 C C . TRP A 1 348 ? -9.490 -13.572 15.152 1.00 81.88 348 TRP A C 1
ATOM 2809 O O . TRP A 1 348 ? -9.232 -13.785 16.336 1.00 81.88 348 TRP A O 1
ATOM 2819 N N . THR A 1 349 ? -9.181 -12.413 14.560 1.00 74.88 349 THR A N 1
ATOM 2820 C CA . THR A 1 349 ? -8.504 -11.301 15.251 1.00 74.88 349 THR A CA 1
ATOM 2821 C C . THR A 1 349 ? -9.306 -10.827 16.460 1.00 74.88 349 THR A C 1
ATOM 2823 O O . THR A 1 349 ? -8.759 -10.714 17.557 1.00 74.88 349 THR A O 1
ATOM 2826 N N . ALA A 1 350 ? -10.619 -10.623 16.299 1.00 75.00 350 ALA A N 1
ATOM 2827 C CA . ALA A 1 350 ? -11.496 -10.254 17.409 1.00 75.00 350 ALA A CA 1
ATOM 2828 C C . ALA A 1 350 ? -11.463 -11.301 18.539 1.00 75.00 350 ALA A C 1
ATOM 2830 O O . ALA A 1 350 ? -11.373 -10.946 19.714 1.00 75.00 350 ALA A O 1
ATOM 2831 N N . TYR A 1 351 ? -11.476 -12.593 18.191 1.00 82.12 351 TYR A N 1
ATOM 2832 C CA . TYR A 1 351 ? -11.339 -13.678 19.164 1.00 82.12 351 TYR A CA 1
ATOM 2833 C C . TYR A 1 351 ? -10.004 -13.620 19.925 1.00 82.12 351 TYR A C 1
ATOM 2835 O O . TYR A 1 351 ? -10.010 -13.719 21.153 1.00 82.12 351 TYR A O 1
ATOM 2843 N N . GLN A 1 352 ? -8.874 -13.414 19.239 1.00 81.75 352 GLN A N 1
ATOM 2844 C CA . GLN A 1 352 ? -7.560 -13.325 19.892 1.00 81.75 352 GLN A CA 1
ATOM 2845 C C . GLN A 1 352 ? -7.472 -12.145 20.862 1.00 81.75 352 GLN A C 1
ATOM 2847 O O . GLN A 1 352 ? -6.989 -12.325 21.977 1.00 81.75 352 GLN A O 1
ATOM 2852 N N . ILE A 1 353 ? -7.995 -10.974 20.483 1.00 73.44 353 ILE A N 1
ATOM 2853 C CA . ILE A 1 353 ? -8.058 -9.798 21.365 1.00 73.44 353 ILE A CA 1
ATOM 2854 C C . ILE A 1 353 ? -8.873 -10.125 22.623 1.00 73.44 353 ILE A C 1
ATOM 2856 O O . ILE A 1 353 ? -8.447 -9.827 23.735 1.00 73.44 353 ILE A O 1
ATOM 2860 N N . TYR A 1 354 ? -10.021 -10.797 22.482 1.00 83.06 354 TYR A N 1
ATOM 2861 C CA . TYR A 1 354 ? -10.855 -11.163 23.633 1.00 83.06 354 TYR A CA 1
ATOM 2862 C C . TYR A 1 354 ? -10.159 -12.147 24.577 1.00 83.06 354 TYR A C 1
ATOM 2864 O O . TYR A 1 354 ? -10.302 -12.026 25.794 1.00 83.06 354 TYR A O 1
ATOM 2872 N N . ILE A 1 355 ? -9.403 -13.104 24.034 1.00 84.62 355 ILE A N 1
ATOM 2873 C CA . ILE A 1 355 ? -8.605 -14.045 24.829 1.00 84.62 355 ILE A CA 1
ATOM 2874 C C . ILE A 1 355 ? -7.458 -13.317 25.535 1.00 84.62 355 ILE A C 1
ATOM 2876 O O . ILE A 1 355 ? -7.303 -13.468 26.746 1.00 84.62 355 ILE A O 1
ATOM 2880 N N . GLN A 1 356 ? -6.687 -12.511 24.801 1.00 80.38 356 GLN A N 1
ATOM 2881 C CA . GLN A 1 356 ? -5.519 -11.797 25.315 1.00 80.38 356 GLN A CA 1
ATOM 2882 C C . GLN A 1 356 ? -5.890 -10.795 26.415 1.00 80.38 356 GLN A C 1
ATOM 2884 O O . GLN A 1 356 ? -5.238 -10.764 27.457 1.00 80.38 356 GLN A O 1
ATOM 2889 N N . ASP A 1 357 ? -6.963 -10.030 26.218 1.00 81.25 357 ASP A N 1
ATOM 2890 C CA . ASP A 1 357 ? -7.437 -9.036 27.186 1.00 81.25 357 ASP A CA 1
ATOM 2891 C C . ASP A 1 357 ? -8.301 -9.659 28.297 1.00 81.25 357 ASP A C 1
ATOM 2893 O O . ASP A 1 357 ? -8.799 -8.949 29.172 1.00 81.25 357 ASP A O 1
ATOM 2897 N N . ASN A 1 358 ? -8.536 -10.979 28.251 1.00 88.06 358 ASN A N 1
ATOM 2898 C CA . ASN A 1 358 ? -9.471 -11.696 29.125 1.00 88.06 358 ASN A CA 1
ATOM 2899 C C . ASN A 1 358 ? -10.869 -11.038 29.170 1.00 88.06 358 ASN A C 1
ATOM 2901 O O . ASN A 1 358 ? -11.569 -11.066 30.188 1.00 88.06 358 ASN A O 1
ATOM 2905 N N . SER A 1 359 ? -11.274 -10.423 28.056 1.00 80.88 359 SER A N 1
ATOM 2906 C CA . SER A 1 359 ? -12.510 -9.657 27.921 1.00 80.88 359 SER A CA 1
ATOM 2907 C C . SER A 1 359 ? -13.584 -10.471 27.192 1.00 80.88 359 SER A C 1
ATOM 2909 O O . SER A 1 359 ? -13.300 -11.465 26.522 1.00 80.88 359 SER A O 1
ATOM 2911 N N . HIS A 1 360 ? -14.853 -10.078 27.349 1.00 86.88 360 HIS A N 1
ATOM 2912 C CA . HIS A 1 360 ? -15.981 -10.643 26.593 1.00 86.88 360 HIS A CA 1
ATOM 2913 C C . HIS A 1 360 ? -16.061 -12.186 26.592 1.00 86.88 360 HIS A C 1
ATOM 2915 O O . HIS A 1 360 ? -16.375 -12.791 25.567 1.00 86.88 360 HIS A O 1
ATOM 2921 N N . LYS A 1 361 ? -15.815 -12.841 27.740 1.00 88.50 361 LYS A N 1
ATOM 2922 C CA . LYS A 1 361 ? -15.766 -14.316 27.872 1.00 88.50 361 LYS A CA 1
ATOM 2923 C C . LYS A 1 361 ? -16.964 -15.039 27.247 1.00 88.50 361 LYS A C 1
ATOM 2925 O O . LYS A 1 361 ? -16.797 -16.059 26.586 1.00 88.50 361 LYS A O 1
ATOM 2930 N N . SER A 1 362 ? -18.167 -14.478 27.387 1.00 90.50 362 SER A N 1
ATOM 2931 C CA . SER A 1 362 ? -19.393 -15.030 26.794 1.00 90.50 362 SER A CA 1
ATOM 2932 C C . SER A 1 362 ? -19.401 -15.022 25.258 1.00 90.50 362 SER A C 1
ATOM 2934 O O . SER A 1 362 ? -20.084 -15.847 24.656 1.00 90.50 362 SER A O 1
ATOM 2936 N N . LYS A 1 363 ? -18.630 -14.136 24.609 1.00 89.06 363 LYS A N 1
ATOM 2937 C CA . LYS A 1 363 ? -18.526 -14.016 23.144 1.00 89.06 363 LYS A CA 1
ATOM 2938 C C . LYS A 1 363 ? -17.416 -14.878 22.533 1.00 89.06 363 LYS A C 1
ATOM 2940 O O . LYS A 1 363 ? -17.482 -15.162 21.340 1.00 89.06 363 LYS A O 1
ATOM 2945 N N . GLN A 1 364 ? -16.437 -15.334 23.318 1.00 89.00 364 GLN A N 1
ATOM 2946 C CA . GLN A 1 364 ? -15.281 -16.093 22.816 1.00 89.00 364 GLN A CA 1
ATOM 2947 C C . GLN A 1 364 ? -15.693 -17.416 22.141 1.00 89.00 364 GLN A C 1
ATOM 2949 O O . GLN A 1 364 ? -15.351 -17.652 20.983 1.00 89.00 364 GLN A O 1
ATOM 2954 N N . LYS A 1 365 ? -16.490 -18.257 22.819 1.00 90.62 365 LYS A N 1
ATOM 2955 C CA . LYS A 1 365 ? -16.961 -19.544 22.265 1.00 90.62 365 LYS A CA 1
ATOM 2956 C C . LYS A 1 365 ? -17.862 -19.366 21.026 1.00 90.62 365 LYS A C 1
ATOM 2958 O O . LYS A 1 365 ? -17.611 -20.041 20.028 1.00 90.62 365 LYS A O 1
ATOM 2963 N N . PRO A 1 366 ? -18.863 -18.459 21.022 1.00 91.75 366 PRO A N 1
ATOM 2964 C CA . PRO A 1 366 ? -19.630 -18.154 19.814 1.00 91.75 366 PRO A CA 1
ATOM 2965 C C . PRO A 1 366 ? -18.774 -17.682 18.635 1.00 91.75 366 PRO A C 1
ATOM 2967 O O . PRO A 1 366 ? -19.029 -18.103 17.509 1.00 91.75 366 PRO A O 1
ATOM 2970 N N . LEU A 1 367 ? -17.761 -16.840 18.874 1.00 87.88 367 LEU A N 1
ATOM 2971 C CA . LEU A 1 367 ? -16.861 -16.371 17.818 1.00 87.88 367 LEU A CA 1
ATOM 2972 C C . LEU A 1 367 ? -16.067 -17.519 17.199 1.00 87.88 367 LEU A C 1
ATOM 2974 O O . LEU A 1 367 ? -16.072 -17.640 15.979 1.00 87.88 367 LEU A O 1
ATOM 2978 N N . ALA A 1 368 ? -15.474 -18.399 18.010 1.00 89.25 368 ALA A N 1
ATOM 2979 C CA . ALA A 1 368 ? -14.756 -19.573 17.508 1.00 89.25 368 ALA A CA 1
ATOM 2980 C C . ALA A 1 368 ? -15.652 -20.458 16.618 1.00 89.25 368 ALA A C 1
ATOM 2982 O O . ALA A 1 368 ? -15.283 -20.784 15.491 1.00 89.25 368 ALA A O 1
ATOM 2983 N N . ILE A 1 369 ? -16.882 -20.749 17.065 1.00 90.31 369 ILE A N 1
ATOM 2984 C CA . ILE A 1 369 ? -17.862 -21.531 16.288 1.00 90.31 369 ILE A CA 1
ATOM 2985 C C . ILE A 1 369 ? -18.205 -20.840 14.959 1.00 90.31 369 ILE A C 1
ATOM 2987 O O . ILE A 1 369 ? -18.322 -21.494 13.921 1.00 90.31 369 ILE A O 1
ATOM 2991 N N . GLN A 1 370 ? -18.387 -19.516 14.966 1.00 89.00 370 GLN A N 1
ATOM 2992 C CA . GLN A 1 370 ? -18.667 -18.761 13.744 1.00 89.00 370 GLN A CA 1
ATOM 2993 C C . GLN A 1 370 ? -17.481 -18.765 12.777 1.00 89.00 370 GLN A C 1
ATOM 2995 O O . GLN A 1 370 ? -17.699 -18.908 11.573 1.00 89.00 370 GLN A O 1
ATOM 3000 N N . THR A 1 371 ? -16.257 -18.622 13.285 1.00 85.25 371 THR A N 1
ATOM 3001 C CA . THR A 1 371 ? -15.026 -18.690 12.490 1.00 85.25 371 THR A CA 1
ATOM 3002 C C . THR A 1 371 ? -14.896 -20.058 11.822 1.00 85.25 371 THR A C 1
ATOM 3004 O O . THR A 1 371 ? -14.759 -20.118 10.602 1.00 85.25 371 THR A O 1
ATOM 3007 N N . ASP A 1 372 ? -15.083 -21.154 12.564 1.00 89.19 372 ASP A N 1
ATOM 3008 C CA . ASP A 1 372 ? -15.052 -22.514 12.003 1.00 89.19 372 ASP A CA 1
ATOM 3009 C C . ASP A 1 372 ? -16.176 -22.760 10.981 1.00 89.19 372 ASP A C 1
ATOM 3011 O O . ASP A 1 372 ? -15.982 -23.440 9.972 1.00 89.19 372 ASP A O 1
ATOM 3015 N N . LYS A 1 373 ? -17.367 -22.182 11.190 1.00 89.94 373 LYS A N 1
ATOM 3016 C CA . LYS A 1 373 ? -18.462 -22.261 10.209 1.00 89.94 373 LYS A CA 1
ATOM 3017 C C . LYS A 1 373 ? -18.095 -21.572 8.893 1.00 89.94 373 LYS A C 1
ATOM 3019 O O . LYS A 1 373 ? -18.424 -22.090 7.828 1.00 89.94 373 LYS A O 1
ATOM 3024 N N . LEU A 1 374 ? -17.450 -20.407 8.951 1.00 82.50 374 LEU A N 1
ATOM 3025 C CA . LEU A 1 374 ? -16.974 -19.714 7.752 1.00 82.50 374 LEU A CA 1
ATOM 3026 C C . LEU A 1 374 ? -15.814 -20.469 7.089 1.00 82.50 374 LEU A C 1
ATOM 3028 O O . LEU A 1 374 ? -15.788 -20.555 5.865 1.00 82.50 374 LEU A O 1
ATOM 3032 N N . TRP A 1 375 ? -14.923 -21.074 7.876 1.00 87.31 375 TRP A N 1
ATOM 3033 C CA . TRP A 1 375 ? -13.848 -21.932 7.374 1.00 87.31 375 TRP A CA 1
ATOM 3034 C C . TRP A 1 375 ? -14.388 -23.110 6.554 1.00 87.31 375 TRP A C 1
ATOM 3036 O O . TRP A 1 375 ? -14.003 -23.293 5.402 1.00 87.31 375 TRP A O 1
ATOM 3046 N N . LYS A 1 376 ? -15.377 -23.841 7.082 1.00 89.94 376 LYS A N 1
ATOM 3047 C CA . LYS A 1 376 ? -16.042 -24.929 6.342 1.00 89.94 376 LYS A CA 1
ATOM 3048 C C . LYS A 1 376 ? -16.680 -24.452 5.036 1.00 89.94 376 LYS A C 1
ATOM 3050 O O . LYS A 1 376 ? -16.608 -25.148 4.031 1.00 89.94 376 LYS A O 1
ATOM 3055 N N . LYS A 1 377 ? -17.287 -23.259 5.032 1.00 84.56 377 LYS A N 1
ATOM 3056 C CA . LYS A 1 377 ? -17.832 -22.661 3.802 1.00 84.56 377 LYS A CA 1
ATOM 3057 C C . LYS A 1 377 ? -16.745 -22.360 2.775 1.00 84.56 377 LYS A C 1
ATOM 3059 O O . LYS A 1 377 ? -16.978 -22.586 1.595 1.00 84.56 377 LYS A O 1
ATOM 3064 N N . PHE A 1 378 ? -15.591 -21.858 3.209 1.00 83.38 378 PHE A N 1
ATOM 3065 C CA . PHE A 1 378 ? -14.457 -21.634 2.318 1.00 83.38 378 PHE A CA 1
ATOM 3066 C C . PHE A 1 378 ? -13.964 -22.946 1.695 1.00 83.38 378 PHE A C 1
ATOM 3068 O O . PHE A 1 378 ? -13.776 -22.984 0.485 1.00 83.38 378 PHE A O 1
ATOM 3075 N N . LEU A 1 379 ? -13.820 -24.017 2.487 1.00 86.00 379 LEU A N 1
ATOM 3076 C CA . LEU A 1 379 ? -13.397 -25.326 1.973 1.00 86.00 379 LEU A CA 1
ATOM 3077 C C . LEU A 1 379 ? -14.355 -25.860 0.896 1.00 86.00 379 LEU A C 1
ATOM 3079 O O . LEU A 1 379 ? -13.907 -26.255 -0.173 1.00 86.00 379 LEU A O 1
ATOM 3083 N N . LEU A 1 380 ? -15.668 -25.777 1.132 1.00 85.94 380 LEU A N 1
ATOM 3084 C CA . LEU A 1 380 ? -16.671 -26.156 0.128 1.00 85.94 380 LEU A CA 1
ATOM 3085 C C . LEU A 1 380 ? -16.601 -25.280 -1.128 1.00 85.94 380 LEU A C 1
ATOM 3087 O O . LEU A 1 380 ? -16.735 -25.771 -2.243 1.00 85.94 380 LEU A O 1
ATOM 3091 N N . TRP A 1 381 ? -16.410 -23.972 -0.951 1.00 86.19 381 TRP A N 1
ATOM 3092 C CA . TRP A 1 381 ? -16.321 -23.029 -2.060 1.00 86.19 381 TRP A CA 1
ATOM 3093 C C . TRP A 1 381 ? -15.078 -23.263 -2.926 1.00 86.19 381 TRP A C 1
ATOM 3095 O O . TRP A 1 381 ? -15.181 -23.205 -4.149 1.00 86.19 381 TRP A O 1
ATOM 3105 N N . GLN A 1 382 ? -13.912 -23.527 -2.326 1.00 83.25 382 GLN A N 1
ATOM 3106 C CA . GLN A 1 382 ? -12.688 -23.746 -3.104 1.00 83.25 382 GLN A CA 1
ATOM 3107 C C . GLN A 1 382 ? -12.754 -25.051 -3.909 1.00 83.25 382 GLN A C 1
ATOM 3109 O O . GLN A 1 382 ? -12.266 -25.072 -5.039 1.00 83.25 382 GLN A O 1
ATOM 3114 N N . ASP A 1 383 ? -13.438 -26.076 -3.380 1.00 84.88 383 ASP A N 1
ATOM 3115 C CA . ASP A 1 383 ? -13.739 -27.310 -4.113 1.00 84.88 383 ASP A CA 1
ATOM 3116 C C . ASP A 1 383 ? -14.707 -27.038 -5.278 1.00 84.88 383 ASP A C 1
ATOM 3118 O O . ASP A 1 383 ? -14.404 -27.390 -6.417 1.00 84.88 383 ASP A O 1
ATOM 3122 N N . ASP A 1 384 ? -15.828 -26.343 -5.030 1.00 82.31 384 ASP A N 1
ATOM 3123 C CA . ASP A 1 384 ? -16.815 -25.963 -6.062 1.00 82.31 384 ASP A CA 1
ATOM 3124 C C . ASP A 1 384 ? -16.185 -25.155 -7.206 1.00 82.31 384 ASP A C 1
ATOM 3126 O O . ASP A 1 384 ? -16.473 -25.379 -8.381 1.00 82.31 384 ASP A O 1
ATOM 3130 N N . LYS A 1 385 ? -15.291 -24.217 -6.875 1.00 78.06 385 LYS A N 1
ATOM 3131 C CA . LYS A 1 385 ? -14.578 -23.398 -7.865 1.00 78.06 385 LYS A CA 1
ATOM 3132 C C . LYS A 1 385 ? -13.357 -24.071 -8.462 1.00 78.06 385 LYS A C 1
ATOM 3134 O O . LYS A 1 385 ? -12.734 -23.481 -9.343 1.00 78.06 385 LYS A O 1
ATOM 3139 N N . ASN A 1 386 ? -13.020 -25.274 -8.006 1.00 84.06 386 ASN A N 1
ATOM 3140 C CA . ASN A 1 386 ? -11.813 -25.982 -8.393 1.00 84.06 386 ASN A CA 1
ATOM 3141 C C . ASN A 1 386 ? -10.581 -25.060 -8.343 1.00 84.06 386 ASN A C 1
ATOM 3143 O O . ASN A 1 386 ? -9.825 -24.927 -9.310 1.00 84.06 386 ASN A O 1
ATOM 3147 N N . LEU A 1 387 ? -10.438 -24.344 -7.220 1.00 78.44 387 LEU A N 1
ATOM 3148 C CA . LEU A 1 387 ? -9.523 -23.209 -7.094 1.00 78.44 387 LEU A CA 1
ATOM 3149 C C . LEU A 1 387 ? -8.083 -23.603 -7.432 1.00 78.44 387 LEU A C 1
ATOM 3151 O O . LEU A 1 387 ? -7.398 -22.868 -8.140 1.00 78.44 387 LEU A O 1
ATOM 3155 N N . LYS A 1 388 ? -7.647 -24.784 -6.980 1.00 84.56 388 LYS A N 1
ATOM 3156 C CA . LYS A 1 388 ? -6.320 -25.320 -7.293 1.00 84.56 388 LYS A CA 1
ATOM 3157 C C . LYS A 1 388 ? -6.102 -25.438 -8.803 1.00 84.56 388 LYS A C 1
ATOM 3159 O O . LYS A 1 388 ? -5.116 -24.906 -9.302 1.00 84.56 388 LYS A O 1
ATOM 3164 N N . ASN A 1 389 ? -7.033 -26.053 -9.536 1.00 80.75 389 ASN A N 1
ATOM 3165 C CA . ASN A 1 389 ? -6.913 -26.177 -10.991 1.00 80.75 389 ASN A CA 1
ATOM 3166 C C . ASN A 1 389 ? -6.997 -24.819 -11.691 1.00 80.75 389 ASN A C 1
ATOM 3168 O O . ASN A 1 389 ? -6.308 -24.616 -12.684 1.00 80.75 389 ASN A O 1
ATOM 3172 N N . CYS A 1 390 ? -7.800 -23.877 -11.186 1.00 77.62 390 CYS A N 1
ATOM 3173 C CA . CYS A 1 390 ? -7.835 -22.513 -11.713 1.00 77.62 390 CYS A CA 1
ATOM 3174 C C . CYS A 1 390 ? -6.452 -21.847 -11.620 1.00 77.62 390 CYS A C 1
ATOM 3176 O O . CYS A 1 390 ? -5.936 -21.360 -12.627 1.00 77.62 390 CYS A O 1
ATOM 3178 N N . ILE A 1 391 ? -5.813 -21.910 -10.446 1.00 78.75 391 ILE A N 1
ATOM 3179 C CA . ILE A 1 391 ? -4.467 -21.362 -10.240 1.00 78.75 391 ILE A CA 1
ATOM 3180 C C . ILE A 1 391 ? -3.447 -22.068 -11.145 1.00 78.75 391 ILE A C 1
ATOM 3182 O O . ILE A 1 391 ? -2.676 -21.400 -11.832 1.00 78.75 391 ILE A O 1
ATOM 3186 N N . THR A 1 392 ? -3.473 -23.404 -11.212 1.00 81.44 392 THR A N 1
ATOM 3187 C CA . THR A 1 392 ? -2.589 -24.181 -12.099 1.00 81.44 392 THR A CA 1
ATOM 3188 C C . THR A 1 392 ? -2.787 -23.822 -13.574 1.00 81.44 392 THR A C 1
ATOM 3190 O O . THR A 1 392 ? -1.813 -23.677 -14.304 1.00 81.44 392 THR A O 1
ATOM 3193 N N . ASN A 1 393 ? -4.024 -23.610 -14.023 1.00 76.38 393 ASN A N 1
ATOM 3194 C CA . ASN A 1 393 ? -4.304 -23.206 -15.400 1.00 76.38 393 ASN A CA 1
ATOM 3195 C C . ASN A 1 393 ? -3.753 -21.811 -15.720 1.00 76.38 393 ASN A C 1
ATOM 3197 O O . ASN A 1 393 ? -3.264 -21.597 -16.826 1.00 76.38 393 ASN A O 1
ATOM 3201 N N . ILE A 1 394 ? -3.825 -20.862 -14.780 1.00 74.81 394 ILE A N 1
ATOM 3202 C CA . ILE A 1 394 ? -3.227 -19.531 -14.957 1.00 74.81 394 ILE A CA 1
ATOM 3203 C C . ILE A 1 394 ? -1.703 -19.646 -15.030 1.00 74.81 394 ILE A C 1
ATOM 3205 O O . ILE A 1 394 ? -1.109 -19.084 -15.946 1.00 74.81 394 ILE A O 1
ATOM 3209 N N . LEU A 1 395 ? -1.090 -20.419 -14.128 1.00 79.69 395 LEU A N 1
ATOM 3210 C CA . LEU A 1 395 ? 0.349 -20.692 -14.145 1.00 79.69 395 LEU A CA 1
ATOM 3211 C C . LEU A 1 395 ? 0.804 -21.249 -15.499 1.00 79.69 395 LEU A C 1
ATOM 3213 O O . LEU A 1 395 ? 1.737 -20.710 -16.082 1.00 79.69 395 LEU A O 1
ATOM 3217 N N . ASN A 1 396 ? 0.098 -22.247 -16.034 1.00 81.38 396 ASN A N 1
ATOM 3218 C CA . ASN A 1 396 ? 0.419 -22.856 -17.329 1.00 81.38 396 ASN A CA 1
ATOM 3219 C C . ASN A 1 396 ? 0.279 -21.883 -18.513 1.00 81.38 396 ASN A C 1
ATOM 3221 O O . ASN A 1 396 ? 0.895 -22.097 -19.547 1.00 81.38 396 ASN A O 1
ATOM 3225 N N . ARG A 1 397 ? -0.548 -20.834 -18.400 1.00 73.25 397 ARG A N 1
ATOM 3226 C CA . ARG A 1 397 ? -0.696 -19.794 -19.438 1.00 73.25 397 ARG A CA 1
ATOM 3227 C C . ARG A 1 397 ? 0.380 -18.709 -19.364 1.00 73.25 397 ARG A C 1
ATOM 3229 O O . ARG A 1 397 ? 0.464 -17.900 -20.283 1.00 73.25 397 ARG A O 1
ATOM 3236 N N . MET A 1 398 ? 1.109 -18.635 -18.250 1.00 73.88 398 MET A N 1
ATOM 3237 C CA . MET A 1 398 ? 2.237 -17.720 -18.054 1.00 73.88 398 MET A CA 1
ATOM 3238 C C . MET A 1 398 ? 3.578 -18.339 -18.486 1.00 73.88 398 MET A C 1
ATOM 3240 O O . MET A 1 398 ? 4.586 -17.634 -18.477 1.00 73.88 398 MET A O 1
ATOM 3244 N N . GLU A 1 399 ? 3.599 -19.636 -18.815 1.00 74.06 399 GLU A N 1
ATOM 3245 C CA . GLU A 1 399 ? 4.721 -20.345 -19.456 1.00 74.06 399 GLU A CA 1
ATOM 3246 C C . GLU A 1 399 ? 4.642 -20.220 -20.977 1.00 74.06 399 GLU A C 1
ATOM 3248 O O . GLU A 1 399 ? 5.724 -20.067 -21.590 1.00 74.06 399 GLU A O 1
#

Foldseek 3Di:
DDPVVVVVVVVVVVVVVVVVVVVVVVVVVVVVVVVVVVVVVVVVVVVVVCVQCPPVVNVQVVQLVVLLVVLCVQWDQDPPPRAIDGHLPVVPPPQDLQRFQLNVLSSQQSNLVSSLVCLLPPQPLQCCPVPDSFRALVRLPRNLVSLVSNLVSLLQLVQQKDQFPDFDDPPDPPVPPDPDRDRLSVVLSVLSVQLSVLSVCRNLCPPHDDDPVSNVVSRVSNVVSSVVNVCSCVVVVVSCQDRDQDCVRRGYRHLFGGDDDCGDPLFPNPPPDAGGNSHRSVLRVLVRLLVLLVLLLVLCVVQLPDLACLDPVSVVSLVSNVVSVVSNCVVCVVPDDDDDSVVLNSLSVVLVCCVVVVHPVVVNVVSRVVSSVVVVVVSVVCVVVVVSVVSVVVSVVSD

Nearest PDB structures (foldseek):
  8wnw-assembly1_Q  TM=4.487E-01  e=2.337E-01  Rhodomonas salina
  8wmj-assembly1_Q  TM=4.360E-01  e=3.089E-01  Rhodomonas salina
  7kl9-assembly1_F  TM=4.427E-01  e=1.572E+00  Homo sapiens
  7au3-assembly1_C  TM=3.211E-01  e=2.878E+00  Paracoccus denitrificans
  1m56-assembly1_C  TM=2.401E-01  e=7.641E+00  Cereibacter sphaeroides

pLDDT: mean 82.0, std 13.56, range [37.47, 97.94]

Sequence (399 aa):
MSELDQLISNNHKTNRIIRKNERKIKKRNCVLLTTSILLLGSVFGVLVFFKNASNPNNVRSASIIGRAIHAKSMVNIDPDTDVYSVDNTAKQIIIPNETTFAELAEIMLLPWYEASLIAIEDDKGWDGTNTDGIITPSQVKEIRHVLLMTRDMLDVFGPVFPDTTSYGRTTRKKKSTSGKDKSLWRDLRKQYRDGYQLLGNLKDLDGLTYSNKLLNQRTNDVLVWKNTFLQFQKKNRIRRFLYTRDIQRGGGIDPYGCYPHKSSHLFWAETTKIPCGNDIGTVALQSLAKVQLIHSIDYLTIITNYTTVMPKSHELNFHNLRKELRIFLDEYNLFGTILMLGHINDKWTAYQIYIQDNSHKSKQKPLAIQTDKLWKKFLLWQDDKNLKNCITNILNRME

Radius of gyration: 32.55 Å; Cα contacts (8 Å, |Δi|>4): 405; chains: 1; bounding box: 57×134×54 Å

Secondary structure (DSSP, 8-state):
--HHHHHHHHHHHHHHHHHHHHHHHHHHHHHHHHHHHHHHHHHHHHHHHHHHHS-HHHHHHHHHHHHHHHHHTTEEE-TTT--EEE-STTTT----TT-BHHHHHHHHHHHHHHHHHHHHHT-GGGT-TTTTSPPPTTTHHHHHHHHHHHHHHHHHTGGGS-----TT--------SS-----HHHHHHHHHHHHHHHHHHHHTTTTS---HHHHHHHHHHHHHHHHHHHHHHHHHTHHHHHH---GGGS-S--TT--------TTTTTT-S-PPPTTSBHHHHHHHHHHHHHHHHHHHHHHHTT-S-S-SHHHHHHHHHHHHHHHHHHHHHHTS-----THHHHHHHHHHHHHHHTT--HHHHHHHHHHHHHHHHHHHHHHHHTTHHHHHHHHHHH--

Mean predicted aligned error: 11.31 Å

Solvent-accessible surface area (backbone atoms only — not comparable to full-atom values): 21880 Å² total; per-residue (Å²): 133,58,74,65,58,55,52,53,51,52,51,53,52,53,52,50,52,52,54,53,49,51,51,51,50,52,49,51,53,50,51,51,51,52,53,49,53,51,50,52,50,51,54,49,50,51,51,52,48,51,57,47,62,66,32,68,70,44,48,51,50,50,50,39,50,52,50,48,52,54,26,40,72,28,43,44,63,41,91,89,76,60,43,74,44,74,49,64,63,88,72,65,64,78,76,58,84,77,39,23,33,25,56,47,37,59,66,57,34,44,21,35,46,38,42,34,49,44,44,71,75,68,36,70,49,61,66,15,86,74,87,70,54,55,56,50,34,75,55,34,53,49,44,33,48,38,33,47,53,31,42,51,37,50,41,69,45,35,24,18,39,65,74,22,68,69,73,90,66,98,64,71,93,67,86,66,93,65,90,71,83,55,31,56,61,59,52,50,51,47,53,37,51,54,48,37,49,40,34,46,61,32,34,69,48,47,99,54,92,79,54,71,68,58,52,52,50,39,44,47,56,39,52,55,45,52,55,51,47,55,49,48,42,62,75,66,37,43,69,59,33,62,58,30,73,59,50,92,69,50,30,14,51,26,58,72,27,60,35,90,61,92,40,50,76,87,60,54,52,80,50,95,73,77,56,33,6,64,38,45,23,65,63,47,50,51,54,48,46,48,51,30,52,50,52,28,50,52,33,49,64,59,51,72,74,53,93,58,54,81,52,70,74,45,36,51,45,51,52,48,28,47,47,31,50,45,50,45,41,58,70,33,51,80,71,70,81,88,88,82,62,66,67,47,53,55,46,48,52,54,39,50,53,30,61,75,69,71,38,66,71,85,52,44,63,60,40,54,55,51,34,45,53,48,49,54,49,49,56,55,48,41,59,75,63,39,42,68,60,51,53,51,53,53,52,64,72,75,106